Protein 6RXP (pdb70)

Structure (mmCIF, N/CA/C/O backbone):
data_6RXP
#
_entry.id   6RXP
#
_cell.length_a   57.560
_cell.length_b   91.890
_cell.length_c   95.900
_cell.angle_alpha   90.000
_cell.angle_beta   90.000
_cell.angle_gamma   90.000
#
_symmetry.space_group_name_H-M   'P 21 21 21'
#
loop_
_entity.id
_entity.type
_entity.pdbx_description
1 polymer 'NAD-dependent protein deacylase'
2 polymer 'Histone H4'
3 non-polymer 'ZINC ION'
4 water water
#
loop_
_atom_site.group_PDB
_atom_site.id
_atom_site.type_symbol
_atom_site.label_atom_id
_atom_site.label_alt_id
_atom_site.label_comp_id
_atom_site.label_asym_id
_atom_site.label_entity_id
_atom_site.label_seq_id
_atom_site.pdbx_PDB_ins_code
_atom_site.Cartn_x
_atom_site.Cartn_y
_atom_site.Cartn_z
_atom_site.occupancy
_atom_site.B_iso_or_equiv
_atom_site.auth_seq_id
_atom_site.auth_comp_id
_atom_site.auth_asym_id
_atom_site.auth_atom_id
_atom_site.pdbx_PDB_model_num
ATOM 1 N N . LYS A 1 15 ? 46.182 74.154 97.194 1.00 55.76 40 LYS A N 1
ATOM 2 C CA . LYS A 1 15 ? 46.945 75.182 97.889 1.00 47.92 40 LYS A CA 1
ATOM 3 C C . LYS A 1 15 ? 47.071 76.455 97.059 1.00 48.70 40 LYS A C 1
ATOM 4 O O . LYS A 1 15 ? 47.227 76.406 95.846 1.00 45.73 40 LYS A O 1
ATOM 10 N N . PRO A 1 16 ? 46.989 77.615 97.723 1.00 42.83 41 PRO A N 1
ATOM 11 C CA . PRO A 1 16 ? 47.052 78.892 97.010 1.00 43.42 41 PRO A CA 1
ATOM 12 C C . PRO A 1 16 ? 48.450 79.207 96.486 1.00 39.14 41 PRO A C 1
ATOM 13 O O . PRO A 1 16 ? 49.440 78.815 97.107 1.00 41.83 41 PRO A O 1
ATOM 17 N N . ARG A 1 17 ? 48.525 79.896 95.353 1.00 33.84 42 ARG A N 1
ATOM 18 C CA . ARG A 1 17 ? 49.787 80.467 94.907 1.00 32.83 42 ARG A CA 1
ATOM 19 C C . ARG A 1 17 ? 50.054 81.747 95.687 1.00 28.24 42 ARG A C 1
ATOM 20 O O . ARG A 1 17 ? 49.265 82.691 95.659 1.00 33.65 42 ARG A O 1
ATOM 28 N N . VAL A 1 18 ? 51.189 81.771 96.378 1.00 30.82 43 VAL A N 1
ATOM 29 C CA . VAL A 1 18 ? 51.534 82.894 97.231 1.00 27.20 43 VAL A CA 1
ATOM 30 C C . VAL A 1 18 ? 52.793 83.575 96.736 1.00 31.52 43 VAL A C 1
ATOM 31 O O . VAL A 1 18 ? 53.827 82.935 96.594 1.00 31.90 43 VAL A O 1
ATOM 35 N N . LEU A 1 19 ? 52.702 84.874 96.472 1.00 27.93 44 LEU A N 1
ATOM 36 C CA . LEU A 1 19 ? 53.872 85.653 96.109 1.00 26.70 44 LEU A CA 1
ATOM 37 C C . LEU A 1 19 ? 54.198 86.626 97.234 1.00 30.33 44 LEU A C 1
ATOM 38 O O . LEU A 1 19 ? 53.336 87.389 97.660 1.00 29.62 44 LEU A O 1
ATOM 43 N N . VAL A 1 20 ? 55.437 86.586 97.719 1.00 25.64 45 VAL A N 1
ATOM 44 C CA . VAL A 1 20 ? 55.858 87.482 98.806 1.00 24.04 45 VAL A CA 1
ATOM 45 C C . VAL A 1 20 ? 56.888 88.462 98.296 1.00 27.47 45 VAL A C 1
ATOM 46 O O . VAL A 1 20 ? 57.855 88.067 97.647 1.00 25.04 45 VAL A O 1
ATOM 50 N N . LEU A 1 21 ? 56.670 89.741 98.588 1.00 25.49 46 LEU A N 1
ATOM 51 C CA . LEU A 1 21 ? 57.619 90.783 98.259 1.00 22.49 46 LEU A CA 1
ATOM 52 C C . LEU A 1 21 ? 58.176 91.314 99.565 1.00 28.21 46 LEU A C 1
ATOM 53 O O . LEU A 1 21 ? 57.412 91.725 100.417 1.00 23.64 46 LEU A O 1
ATOM 58 N N . THR A 1 22 ? 59.492 91.320 99.730 1.00 24.18 47 THR A N 1
ATOM 59 C CA . THR A 1 22 ? 60.035 91.911 100.952 1.00 23.15 47 THR A CA 1
ATOM 60 C C . THR A 1 22 ? 60.890 93.118 100.648 1.00 29.25 47 THR A C 1
ATOM 61 O O . THR A 1 22 ? 61.534 93.194 99.605 1.00 30.04 47 THR A O 1
ATOM 65 N N . GLY A 1 23 ? 60.883 94.070 101.574 1.00 30.68 48 GLY A N 1
ATOM 66 C CA . GLY A 1 23 ? 61.720 95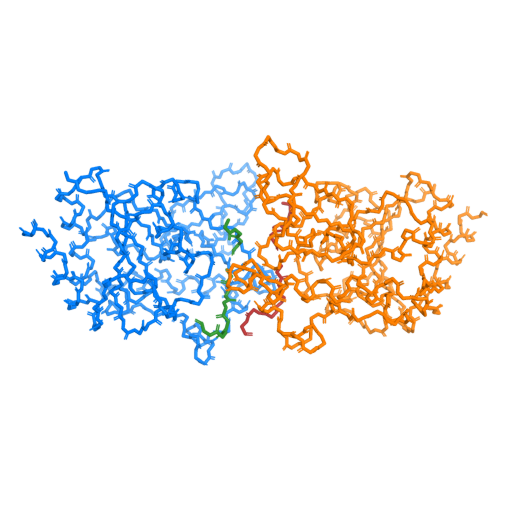.241 101.467 1.00 25.23 48 GLY A CA 1
ATOM 67 C C . GLY A 1 23 ? 62.572 95.380 102.712 1.00 32.96 48 GLY A C 1
ATOM 68 O O . GLY A 1 23 ? 62.706 94.444 103.513 1.00 28.99 48 GLY A O 1
ATOM 69 N N . ALA A 1 24 ? 63.143 96.566 102.871 1.00 28.81 49 ALA A N 1
ATOM 70 C CA . ALA A 1 24 ? 64.135 96.825 103.906 1.00 32.03 49 ALA A CA 1
ATOM 71 C C . ALA A 1 24 ? 63.617 96.598 105.323 1.00 29.14 49 ALA A C 1
ATOM 72 O O . ALA A 1 24 ? 64.388 96.259 106.224 1.00 30.95 49 ALA A O 1
ATOM 74 N N . GLY A 1 25 ? 62.317 96.786 105.521 1.00 27.45 50 GLY A N 1
ATOM 75 C CA . GLY A 1 25 ? 61.730 96.686 106.849 1.00 30.04 50 GLY A CA 1
ATOM 76 C C . GLY A 1 25 ? 61.962 95.335 107.504 1.00 39.39 50 GLY A C 1
ATOM 77 O O . GLY A 1 25 ? 62.139 95.248 108.713 1.00 35.77 50 GLY A O 1
ATOM 78 N N . ILE A 1 26 ? 62.002 94.274 106.705 1.00 29.58 51 ILE A N 1
ATOM 79 C CA . ILE A 1 26 ? 62.141 92.940 107.284 1.00 31.09 51 ILE A CA 1
ATOM 80 C C . ILE A 1 26 ? 63.556 92.688 107.802 1.00 32.24 51 ILE A C 1
ATOM 81 O O . ILE A 1 26 ? 63.764 91.841 108.672 1.00 36.39 51 ILE A O 1
ATOM 86 N N . SER A 1 27 ? 64.536 93.416 107.284 1.00 27.91 52 SER A N 1
ATOM 87 C CA . SER A 1 27 ? 65.908 93.177 107.708 1.00 32.42 52 SER A CA 1
ATOM 88 C C . SER A 1 27 ? 66.337 94.223 108.738 1.00 40.76 52 SER A C 1
ATOM 89 O O . SER A 1 27 ? 67.436 94.141 109.291 1.00 36.83 52 SER A O 1
ATOM 92 N N . ALA A 1 28 ? 65.469 95.204 108.982 1.00 37.10 53 ALA A N 1
ATOM 93 C CA . ALA A 1 28 ? 65.756 96.254 109.972 1.00 38.98 53 ALA A CA 1
ATOM 94 C C . ALA A 1 28 ? 66.024 95.685 111.372 1.00 40.21 53 ALA A C 1
ATOM 95 O O . ALA A 1 28 ? 67.011 96.056 112.006 1.00 45.24 53 ALA A O 1
ATOM 97 N N . GLU A 1 29 ? 65.167 94.782 111.852 1.00 36.82 54 GLU A N 1
ATOM 98 C CA . GLU A 1 29 ? 65.359 94.200 113.182 1.00 43.85 54 GLU A CA 1
ATOM 99 C C . GLU A 1 29 ? 66.602 93.333 113.245 1.00 44.77 54 GLU A C 1
ATOM 100 O O . GLU A 1 29 ? 67.059 92.983 114.322 1.00 44.60 54 GLU A O 1
ATOM 106 N N . SER A 1 30 ? 67.143 92.971 112.089 1.00 38.97 55 SER A N 1
ATOM 107 C CA . SER A 1 30 ? 68.365 92.178 112.063 1.00 30.65 55 SER A CA 1
ATOM 108 C C . SER A 1 30 ? 69.578 93.085 112.156 1.00 34.68 55 SER A C 1
ATOM 109 O O . SER A 1 30 ? 70.709 92.612 112.242 1.00 39.04 55 SER A O 1
ATOM 112 N N . GLY A 1 31 ? 69.326 94.391 112.118 1.00 40.16 56 GLY A N 1
ATOM 113 C CA . GLY A 1 31 ? 70.364 95.397 112.266 1.00 43.53 56 GLY A CA 1
ATOM 114 C C . GLY A 1 31 ? 70.927 95.951 110.968 1.00 40.54 56 GLY A C 1
ATOM 115 O O . GLY A 1 31 ? 71.980 96.586 110.961 1.00 38.21 56 GLY A O 1
ATOM 116 N N . ILE A 1 32 ? 70.250 95.691 109.855 1.00 38.87 57 ILE A N 1
ATOM 117 C CA . ILE A 1 32 ? 70.688 96.242 108.574 1.00 39.97 57 ILE A CA 1
ATOM 118 C C . ILE A 1 32 ? 69.926 97.537 108.256 1.00 43.43 57 ILE A C 1
ATOM 119 O O . ILE A 1 32 ? 68.699 97.538 108.255 1.00 45.45 57 ILE A O 1
ATOM 124 N N . ARG A 1 33 ? 70.649 98.615 107.943 1.00 58.23 58 ARG A N 1
ATOM 125 C CA . ARG A 1 33 ? 70.038 99.939 107.732 1.00 57.60 58 ARG A CA 1
ATOM 126 C C . ARG A 1 33 ? 70.113 100.483 106.300 1.00 60.01 58 ARG A C 1
ATOM 127 O O . ARG A 1 33 ? 71.141 100.350 105.635 1.00 66.94 58 ARG A O 1
ATOM 135 N N . THR A 1 34 ? 69.015 101.077 105.823 1.00 61.72 59 THR A N 1
ATOM 136 C CA . THR A 1 34 ? 68.936 101.582 104.448 1.00 57.83 59 THR A CA 1
ATOM 137 C C . THR A 1 34 ? 67.966 102.773 104.353 1.00 64.70 59 THR A C 1
ATOM 138 O O . THR A 1 34 ? 67.296 103.118 105.329 1.00 73.23 59 THR A O 1
ATOM 142 N N . PHE A 1 35 ? 67.952 103.406 103.178 0.38 57.83 60 PHE A N 1
ATOM 143 C CA . PHE A 1 35 ? 66.967 104.410 102.739 1.00 68.13 60 PHE A CA 1
ATOM 144 C C . PHE A 1 35 ? 65.866 104.861 103.690 1.00 76.88 60 PHE A C 1
ATOM 145 O O . PHE A 1 35 ? 64.762 104.319 103.672 0.86 84.55 60 PHE A O 1
ATOM 147 N N . ARG A 1 36 ? 66.167 105.855 104.513 1.00 73.18 61 ARG A N 1
ATOM 148 C CA . ARG A 1 36 ? 65.119 106.576 105.210 1.00 83.67 61 ARG A CA 1
ATOM 149 C C . ARG A 1 36 ? 64.674 107.715 104.300 1.00 90.41 61 ARG A C 1
ATOM 150 O O . ARG A 1 36 ? 65.407 108.691 104.145 1.00 89.17 61 ARG A O 1
ATOM 158 N N . ALA A 1 37 ? 63.497 107.604 103.686 1.00 87.67 62 ALA A N 1
ATOM 159 C CA . ALA A 1 37 ? 62.988 108.686 102.836 1.00 86.98 62 ALA A CA 1
ATOM 160 C C . ALA A 1 37 ? 62.547 109.885 103.676 1.00 90.24 62 ALA A C 1
ATOM 161 O O . ALA A 1 37 ? 61.569 110.557 103.351 1.00 88.28 62 ALA A O 1
ATOM 163 N N . ALA A 1 38 ? 63.295 110.169 104.737 1.00 95.62 63 ALA A N 1
ATOM 164 C CA . ALA A 1 38 ? 62.971 111.250 105.655 1.00 93.89 63 ALA A CA 1
ATOM 165 C C . ALA A 1 38 ? 64.080 112.284 105.625 1.00 96.33 63 ALA A C 1
ATOM 166 O O . ALA A 1 38 ? 63.867 113.409 105.176 1.00 96.21 63 ALA A O 1
ATOM 168 N N . ASP A 1 39 ? 65.270 111.919 106.089 1.00 94.36 64 ASP A N 1
ATOM 169 C CA . ASP A 1 39 ? 66.373 112.853 105.967 1.00 89.46 64 ASP A CA 1
ATOM 170 C C . ASP A 1 39 ? 67.065 112.579 104.641 1.00 78.81 64 ASP A C 1
ATOM 171 O O . ASP A 1 39 ? 68.046 113.237 104.296 1.00 77.49 64 ASP A O 1
ATOM 176 N N . GLY A 1 40 ? 66.538 111.617 103.885 1.00 78.50 65 GLY A N 1
ATOM 177 C CA . GLY A 1 40 ? 67.078 111.332 102.572 1.00 66.36 65 GLY A CA 1
ATOM 178 C C . GLY A 1 40 ? 68.413 110.611 102.610 1.00 63.55 65 GLY A C 1
ATOM 179 O O . GLY A 1 40 ? 69.171 110.696 101.648 1.00 58.37 65 GLY A O 1
ATOM 180 N N . LEU A 1 41 ? 68.718 109.903 103.697 1.00 57.71 66 LEU A N 1
ATOM 181 C CA . LEU A 1 41 ? 70.071 109.366 103.851 1.00 49.67 66 LEU A CA 1
ATOM 182 C C . LEU A 1 41 ? 70.227 107.855 103.956 1.00 46.51 66 LEU A C 1
ATOM 183 O O . LEU A 1 41 ? 69.446 107.164 104.600 1.00 46.37 66 LEU A O 1
ATOM 188 N N . TRP A 1 42 ? 71.271 107.377 103.288 1.00 38.16 67 TRP A N 1
ATOM 189 C CA A TRP A 1 42 ? 71.680 105.996 103.413 0.53 38.68 67 TRP A CA 1
ATOM 190 C CA B TRP A 1 42 ? 71.742 105.993 103.345 0.47 38.72 67 TRP A CA 1
ATOM 191 C C . TRP A 1 42 ? 73.012 105.931 104.158 1.00 36.75 67 TRP A C 1
ATOM 192 O O . TRP A 1 42 ? 74.065 106.210 103.599 1.00 35.37 67 TRP A O 1
ATOM 213 N N . GLU A 1 43 ? 72.953 105.576 105.440 1.00 34.48 68 GLU A N 1
ATOM 214 C CA . GLU A 1 43 ? 74.180 105.509 106.229 1.00 31.27 68 GLU A CA 1
ATOM 215 C C . GLU A 1 43 ? 74.913 106.846 106.165 1.00 30.53 68 GLU A C 1
ATOM 216 O O . GLU A 1 43 ? 76.137 106.887 106.004 1.00 35.50 68 GLU A O 1
ATOM 222 N N . GLU A 1 44 ? 74.148 107.933 106.238 1.00 29.18 69 GLU A N 1
ATOM 223 C CA . GLU A 1 44 ? 74.694 109.286 106.207 1.00 28.92 69 GLU A CA 1
ATOM 224 C C . GLU A 1 44 ? 75.324 109.625 104.859 1.00 33.21 69 GLU A C 1
ATOM 225 O O . GLU A 1 44 ? 76.267 110.408 104.772 1.00 33.22 69 GLU A O 1
ATOM 231 N N . HIS A 1 45 ? 74.843 108.949 103.821 1.00 30.35 70 HIS A N 1
ATOM 232 C CA . HIS A 1 45 ? 75.178 109.277 102.434 1.00 31.41 70 HIS A CA 1
ATOM 233 C C . HIS A 1 45 ? 73.906 109.700 101.706 1.00 35.30 70 HIS A C 1
ATOM 234 O O . HIS A 1 45 ? 72.837 109.147 101.957 1.00 33.31 70 HIS A O 1
ATOM 241 N N . ARG A 1 46 ? 74.020 110.673 100.806 1.00 33.74 71 ARG A N 1
ATOM 242 C CA . ARG A 1 46 ? 72.909 111.018 99.917 1.00 35.55 71 ARG A CA 1
ATOM 243 C C . ARG A 1 46 ? 72.764 109.880 98.899 1.00 33.22 71 ARG A C 1
ATOM 244 O O . ARG A 1 46 ? 73.766 109.391 98.377 1.00 32.41 71 ARG A O 1
ATOM 252 N N . VAL A 1 47 ? 71.540 109.425 98.641 1.00 27.84 72 VAL A N 1
ATOM 253 C CA . VAL A 1 47 ? 71.336 108.331 97.687 1.00 31.97 72 VAL A CA 1
ATOM 254 C C . VAL A 1 47 ? 71.928 108.597 96.298 1.00 32.06 72 VAL A C 1
ATOM 255 O O . VAL A 1 47 ? 72.444 107.678 95.662 1.00 34.31 72 VAL A O 1
ATOM 259 N N . GLU A 1 48 ? 71.868 109.846 95.832 1.00 30.50 73 GLU A N 1
ATOM 260 C CA . GLU A 1 48 ? 72.478 110.225 94.551 1.00 33.36 73 GLU A CA 1
ATOM 261 C C . GLU A 1 48 ? 73.934 109.779 94.465 1.00 31.67 73 GLU A C 1
ATOM 262 O O . GLU A 1 48 ? 74.414 109.366 93.417 1.00 34.64 73 GLU A O 1
ATOM 268 N N . ASP A 1 49 ? 74.632 109.860 95.593 1.00 30.23 74 ASP A N 1
ATOM 269 C CA . ASP A 1 49 ? 76.070 109.647 95.610 1.00 30.30 74 ASP A CA 1
ATOM 270 C C . ASP A 1 49 ? 76.491 108.194 95.701 1.00 32.86 74 ASP A C 1
ATOM 271 O O . ASP A 1 49 ? 77.594 107.855 95.288 1.00 32.93 74 ASP A O 1
ATOM 276 N N . VAL A 1 50 ? 75.655 107.341 96.280 1.00 28.35 75 VAL A N 1
ATOM 277 C CA . VAL A 1 50 ? 76.045 105.944 96.441 1.00 26.74 75 VAL A CA 1
ATOM 278 C C . VAL A 1 50 ? 75.064 104.957 95.817 1.00 28.89 75 VAL A C 1
ATOM 279 O O . VAL A 1 50 ? 75.277 103.749 95.869 1.00 29.17 75 VAL A O 1
ATOM 283 N N . GLY A 1 51 ? 73.993 105.472 95.218 1.00 27.22 76 GLY A N 1
ATOM 284 C CA . GLY A 1 51 ? 72.962 104.610 94.682 1.00 25.45 76 GLY A CA 1
ATOM 285 C C . GLY A 1 51 ? 72.490 104.941 93.278 1.00 31.51 76 GLY A C 1
ATOM 286 O O . GLY A 1 51 ? 71.337 104.680 92.946 1.00 26.47 76 GLY A O 1
ATOM 287 N N . THR A 1 52 ? 73.366 105.530 92.467 1.00 28.17 77 THR A N 1
ATOM 288 C CA . THR A 1 52 ? 73.059 105.805 91.058 1.00 28.53 77 THR A CA 1
ATOM 289 C C . THR A 1 52 ? 74.247 105.486 90.169 1.00 31.93 77 THR A C 1
ATOM 290 O O . THR A 1 52 ? 75.376 105.425 90.644 1.00 28.59 77 THR A O 1
ATOM 294 N N . PRO A 1 53 ? 74.002 105.272 88.865 1.00 30.75 78 PRO A N 1
ATOM 295 C CA . PRO A 1 53 ? 75.130 105.104 87.948 1.00 29.03 78 PRO A CA 1
ATOM 296 C C . PRO A 1 53 ? 76.009 106.350 87.890 1.00 30.38 78 PRO A C 1
ATOM 297 O O . PRO A 1 53 ? 77.226 106.244 87.709 1.00 31.95 78 PRO A O 1
ATOM 301 N N . GLU A 1 54 ? 75.389 107.521 88.010 1.00 24.87 79 GLU A N 1
ATOM 302 C CA . GLU A 1 54 ? 76.124 108.776 87.934 1.00 27.99 79 GLU A CA 1
ATOM 303 C C . GLU A 1 54 ? 77.038 108.935 89.147 1.00 31.62 79 GLU A C 1
ATOM 304 O O . GLU A 1 54 ? 78.151 109.450 89.033 1.00 29.81 79 GLU A O 1
ATOM 310 N N . GLY A 1 55 ? 76.565 108.482 90.303 1.00 32.74 80 GLY A N 1
ATOM 311 C CA . GLY A 1 55 ? 77.367 108.551 91.514 1.00 26.88 80 GLY A CA 1
ATOM 312 C C . GLY A 1 55 ? 78.609 107.700 91.369 1.00 29.46 80 GLY A C 1
ATOM 313 O O . GLY A 1 55 ? 79.709 108.091 91.765 1.00 35.93 80 GLY A O 1
ATOM 314 N N . PHE A 1 56 ? 78.425 106.524 90.790 1.00 28.28 81 PHE A N 1
ATOM 315 C CA . PHE A 1 56 ? 79.525 105.596 90.570 1.00 27.06 81 PHE A CA 1
ATOM 316 C C . PHE A 1 56 ? 80.497 106.189 89.560 1.00 38.63 81 PHE A C 1
ATOM 317 O O . PHE A 1 56 ? 81.712 106.046 89.687 1.00 32.86 81 PHE A O 1
ATOM 325 N N . ASP A 1 57 ? 79.961 106.871 88.558 1.00 36.65 82 ASP A N 1
ATOM 326 C CA . ASP A 1 57 ? 80.813 107.510 87.565 1.00 35.01 82 ASP A CA 1
ATOM 327 C C . ASP A 1 57 ? 81.628 108.647 88.172 1.00 35.70 82 ASP A C 1
ATOM 328 O O . ASP A 1 57 ? 82.815 108.784 87.869 1.00 40.63 82 ASP A O 1
ATOM 333 N N . ARG A 1 58 ? 80.982 109.489 88.983 1.00 32.46 83 ARG A N 1
ATOM 334 C CA . ARG A 1 58 ? 81.657 110.601 89.663 1.00 30.43 83 ARG A CA 1
ATOM 335 C C . ARG A 1 58 ? 82.753 110.163 90.634 1.00 39.69 83 ARG A C 1
ATOM 336 O O . ARG A 1 58 ? 83.846 110.723 90.644 1.00 36.81 83 ARG A O 1
ATOM 344 N N . ASP A 1 59 ? 82.413 109.241 91.528 1.00 35.94 84 ASP A N 1
ATOM 345 C CA . ASP A 1 59 ? 83.319 108.871 92.614 1.00 33.35 84 ASP A CA 1
ATOM 346 C C . ASP A 1 59 ? 83.311 107.372 92.841 1.00 33.47 84 ASP A C 1
ATOM 347 O O . ASP A 1 59 ? 82.731 106.892 93.808 1.00 34.51 84 ASP A O 1
ATOM 352 N N . PRO A 1 60 ? 83.921 106.618 91.921 1.00 30.80 85 PRO A N 1
ATOM 353 C CA . PRO A 1 60 ? 83.909 105.161 92.048 1.00 32.36 85 PRO A CA 1
ATOM 354 C C . PRO A 1 60 ? 84.551 104.671 93.343 1.00 34.38 85 PRO A C 1
ATOM 355 O O . PRO A 1 60 ? 84.076 103.697 93.903 1.00 30.97 85 PRO A O 1
ATOM 359 N N . GLU A 1 61 ? 85.586 105.351 93.828 1.00 36.22 86 GLU A N 1
ATOM 360 C CA . GLU A 1 61 ? 86.249 104.898 95.052 1.00 36.11 86 GLU A CA 1
ATOM 361 C C . GLU A 1 61 ? 85.333 105.056 96.264 1.00 31.01 86 GLU A C 1
ATOM 362 O O . GLU A 1 61 ? 85.299 104.195 97.135 1.00 31.85 86 GLU A O 1
ATOM 368 N N . LEU A 1 62 ? 84.571 106.140 96.300 1.00 29.79 87 LEU A N 1
ATOM 369 C CA . LEU A 1 62 ? 83.582 106.298 97.354 1.00 31.82 87 LEU A CA 1
ATOM 370 C C . LEU A 1 62 ? 82.527 105.204 97.284 1.00 29.06 87 LEU A C 1
ATOM 371 O O . LEU A 1 62 ? 82.164 104.612 98.295 1.00 28.60 87 LEU A O 1
ATOM 376 N N . VAL A 1 63 ? 82.014 104.957 96.080 1.00 28.46 88 VAL A N 1
ATOM 377 C CA . VAL A 1 63 ? 80.953 103.968 95.931 1.00 30.23 88 VAL A CA 1
ATOM 378 C C . VAL A 1 63 ? 81.464 102.575 96.256 1.00 28.36 88 VAL A C 1
ATOM 379 O O . VAL A 1 63 ? 80.785 101.793 96.938 1.00 28.39 88 VAL A O 1
ATOM 383 N N . GLN A 1 64 ? 82.657 102.246 95.778 1.00 30.15 89 GLN A N 1
ATOM 384 C CA . GLN A 1 64 ? 83.222 100.944 96.112 1.00 29.62 89 GLN A CA 1
ATOM 385 C C . GLN A 1 64 ? 83.416 100.830 97.637 1.00 27.89 89 GLN A C 1
ATOM 386 O O . GLN A 1 64 ? 83.159 99.772 98.209 1.00 31.63 89 GLN A O 1
ATOM 392 N N . ALA A 1 65 ? 83.847 101.913 98.288 1.00 31.85 90 ALA A N 1
ATOM 393 C CA . ALA A 1 65 ? 84.057 101.890 99.736 1.00 34.05 90 ALA A CA 1
ATOM 394 C C . ALA A 1 65 ? 82.748 101.658 100.474 1.00 33.37 90 ALA A C 1
ATOM 395 O O . ALA A 1 65 ? 82.696 100.915 101.463 1.00 32.55 90 ALA A O 1
ATOM 397 N N . PHE A 1 66 ? 81.690 102.296 99.981 1.00 30.94 91 PHE A N 1
ATOM 398 C CA . PHE A 1 66 ? 80.374 102.181 100.589 1.00 31.40 91 PHE A CA 1
ATOM 399 C C . PHE A 1 66 ? 79.902 100.727 100.542 1.00 31.87 91 PHE A C 1
ATOM 400 O O . PHE A 1 66 ? 79.522 100.163 101.562 1.00 32.59 91 PHE A O 1
ATOM 408 N N . TYR A 1 67 ? 79.948 100.107 99.367 1.00 30.06 92 TYR A N 1
ATOM 409 C CA . TYR A 1 67 ? 79.457 98.733 99.267 1.00 31.70 92 TYR A CA 1
ATOM 410 C C . TYR A 1 67 ? 80.434 97.773 99.935 1.00 34.98 92 TYR A C 1
ATOM 411 O O . TYR A 1 67 ? 80.025 96.722 100.428 1.00 30.76 92 TYR A O 1
ATOM 420 N N . ASN A 1 68 ? 81.713 98.137 99.999 1.00 32.60 93 ASN A N 1
ATOM 421 C CA . ASN A 1 68 ? 82.644 97.321 100.786 1.00 35.28 93 ASN A CA 1
ATOM 422 C C . ASN A 1 68 ? 82.188 97.268 102.230 1.00 34.49 93 ASN A C 1
ATOM 423 O O . ASN A 1 68 ? 82.166 96.193 102.848 1.00 35.68 93 ASN A O 1
ATOM 428 N N . ALA A 1 69 ? 81.814 98.431 102.757 1.00 36.39 94 ALA A N 1
ATOM 429 C CA . ALA A 1 69 ? 81.350 98.538 104.135 1.00 38.57 94 ALA A CA 1
ATOM 430 C C . ALA A 1 69 ? 80.077 97.729 104.333 1.00 37.80 94 ALA A C 1
ATOM 431 O O . ALA A 1 69 ? 79.959 96.997 105.312 1.00 35.15 94 ALA A O 1
ATOM 433 N N . ARG A 1 70 ? 79.130 97.845 103.402 1.00 32.22 95 ARG A N 1
ATOM 434 C CA . ARG A 1 70 ? 77.872 97.108 103.539 1.00 37.82 95 ARG A CA 1
ATOM 435 C C . ARG A 1 70 ? 78.096 95.602 103.460 1.00 33.47 95 ARG A C 1
ATOM 436 O O . ARG A 1 70 ? 77.443 94.837 104.174 1.00 33.64 95 ARG A O 1
ATOM 444 N N . ARG A 1 71 ? 79.016 95.183 102.590 1.00 31.67 96 ARG A N 1
ATOM 445 C CA . ARG A 1 71 ? 79.293 93.764 102.384 1.00 30.01 96 ARG A CA 1
ATOM 446 C C . ARG A 1 71 ? 79.936 93.167 103.628 1.00 38.15 96 ARG A C 1
ATOM 447 O O . ARG A 1 71 ? 79.653 92.035 104.007 1.00 34.71 96 ARG A O 1
ATOM 455 N N . ARG A 1 72 ? 80.810 93.943 104.259 1.00 36.12 97 ARG A N 1
ATOM 456 C CA . ARG A 1 72 ? 81.460 93.529 105.500 1.00 33.91 97 ARG A CA 1
ATOM 457 C C . ARG A 1 72 ? 80.459 93.447 106.645 1.00 31.62 97 ARG A C 1
ATOM 458 O O . ARG A 1 72 ? 80.444 92.476 107.412 1.00 37.80 97 ARG A O 1
ATOM 466 N N . GLN A 1 73 ? 79.621 94.466 106.763 1.00 37.39 98 GLN A N 1
ATOM 467 C CA . GLN A 1 73 ? 78.682 94.546 107.869 1.00 36.38 98 GLN A CA 1
ATOM 468 C C . GLN A 1 73 ? 77.672 93.415 107.798 1.00 41.98 98 GLN A C 1
ATOM 469 O O . GLN A 1 73 ? 77.246 92.890 108.829 1.00 34.77 98 GLN A O 1
ATOM 475 N N . LEU A 1 74 ? 77.312 93.033 106.578 1.00 34.53 99 LEU A N 1
ATOM 476 C CA . LEU A 1 74 ? 76.384 91.928 106.346 1.00 31.55 99 LEU A CA 1
ATOM 477 C C . LEU A 1 74 ? 76.861 90.606 106.955 1.00 42.67 99 LEU A C 1
ATOM 478 O O . LEU A 1 74 ? 76.058 89.794 107.433 1.00 35.34 99 LEU A O 1
ATOM 483 N N . GLN A 1 75 ? 78.173 90.401 106.963 1.00 34.54 100 GLN A N 1
ATOM 484 C CA . GLN A 1 75 ? 78.724 89.122 107.373 1.00 37.73 100 GLN A CA 1
ATOM 485 C C . GLN A 1 75 ? 79.267 89.137 108.806 1.00 43.76 100 GLN A C 1
ATOM 486 O O . GLN A 1 75 ? 80.018 88.244 109.196 1.00 48.46 100 GLN A O 1
ATOM 492 N N . GLN A 1 76 ? 78.883 90.147 109.586 1.00 42.61 101 GLN A N 1
ATOM 493 C CA . GLN A 1 76 ? 79.278 90.214 110.994 1.00 37.56 101 GLN A CA 1
ATOM 494 C C . GLN A 1 76 ? 78.410 89.288 111.847 1.00 41.74 101 GLN A C 1
ATOM 495 O O . GLN A 1 76 ? 77.220 89.131 111.589 1.00 37.30 101 GLN A O 1
ATOM 501 N N . PRO A 1 77 ? 79.003 88.683 112.887 1.00 44.99 102 PRO A N 1
ATOM 502 C CA . PRO A 1 77 ? 78.282 87.759 113.772 1.00 41.99 102 PRO A CA 1
ATOM 503 C C . PRO A 1 77 ? 76.962 88.299 114.329 1.00 36.71 102 PRO A C 1
ATOM 504 O O . PRO A 1 77 ? 76.015 87.524 114.455 1.00 45.83 102 PRO A O 1
ATOM 508 N N . GLU A 1 78 ? 76.890 89.591 114.639 1.00 35.12 103 GLU A N 1
ATOM 509 C CA . GLU A 1 78 ? 75.681 90.170 115.228 1.00 41.72 103 GLU A CA 1
ATOM 510 C C . GLU A 1 78 ? 74.503 90.238 114.249 1.00 43.09 103 GLU A C 1
ATOM 511 O O . GLU A 1 78 ? 73.361 90.468 114.657 1.00 42.11 103 GLU A O 1
ATOM 517 N N . ILE A 1 79 ? 74.776 90.050 112.961 1.00 39.57 104 ILE A N 1
ATOM 518 C CA . ILE A 1 79 ? 73.714 90.117 111.953 1.00 33.66 104 ILE A CA 1
ATOM 519 C C . ILE A 1 79 ? 73.139 88.731 111.701 1.00 33.06 104 ILE A C 1
ATOM 520 O O . ILE A 1 79 ? 73.836 87.844 111.211 1.00 35.42 104 ILE A O 1
ATOM 525 N N . GLN A 1 80 ? 71.864 88.561 112.039 1.00 34.17 105 GLN A N 1
ATOM 526 C CA . GLN A 1 80 ? 71.215 87.258 112.018 1.00 44.28 105 GLN A CA 1
ATOM 527 C C . GLN A 1 80 ? 69.833 87.380 111.368 1.00 29.46 105 GLN A C 1
ATOM 528 O O . GLN A 1 80 ? 69.175 88.399 111.536 1.00 39.71 105 GLN A O 1
ATOM 534 N N . PRO A 1 81 ? 69.370 86.339 110.653 1.00 31.39 106 PRO A N 1
ATOM 535 C CA . PRO A 1 81 ? 67.947 86.339 110.293 1.00 29.35 106 PRO A CA 1
ATOM 536 C C . PRO A 1 81 ? 67.067 86.446 111.526 1.00 35.97 106 PRO A C 1
ATOM 537 O O . PRO A 1 81 ? 67.423 85.909 112.584 1.00 33.28 106 PRO A O 1
ATOM 541 N N . ASN A 1 82 ? 65.942 87.144 111.418 1.00 31.14 107 ASN A N 1
ATOM 542 C CA . ASN A 1 82 ? 65.053 87.275 112.569 1.00 30.01 107 ASN A CA 1
ATOM 543 C C . ASN A 1 82 ? 63.806 86.411 112.383 1.00 32.22 107 ASN A C 1
ATOM 544 O O . ASN A 1 82 ? 63.695 85.692 111.390 1.00 28.73 107 ASN A O 1
ATOM 549 N N . ALA A 1 83 ? 62.885 86.459 113.341 1.00 31.03 108 ALA A N 1
ATOM 550 C CA . ALA A 1 83 ? 61.708 85.593 113.309 1.00 29.97 108 ALA A CA 1
ATOM 551 C C . ALA A 1 83 ? 60.908 85.711 112.015 1.00 31.62 108 ALA A C 1
ATOM 552 O O . ALA A 1 83 ? 60.287 84.741 111.568 1.00 28.57 108 ALA A O 1
ATOM 554 N N . ALA A 1 84 ? 60.909 86.903 111.424 1.00 29.11 109 ALA A N 1
ATOM 555 C CA . ALA A 1 84 ? 60.174 87.123 110.187 1.00 26.57 109 ALA A CA 1
ATOM 556 C C . ALA A 1 84 ? 60.814 86.330 109.054 1.00 27.11 109 ALA A C 1
ATOM 557 O O . ALA A 1 84 ? 60.111 85.663 108.284 1.00 27.23 109 ALA A O 1
ATOM 559 N N . HIS A 1 85 ? 62.143 86.381 108.955 1.00 25.83 110 HIS A N 1
ATOM 560 C CA . HIS A 1 85 ? 62.827 85.598 107.922 1.00 24.76 110 HIS A CA 1
ATOM 561 C C . HIS A 1 85 ? 62.516 84.118 108.082 1.00 28.98 110 HIS A C 1
ATOM 562 O O . HIS A 1 85 ? 62.250 83.431 107.103 1.00 29.50 110 HIS A O 1
ATOM 569 N N . LEU A 1 86 ? 62.567 83.623 109.320 1.00 29.30 111 LEU A N 1
ATOM 570 C CA . LEU A 1 86 ? 62.353 82.206 109.555 1.00 30.85 111 LEU A CA 1
ATOM 571 C C . LEU A 1 86 ? 60.945 81.827 109.152 1.00 28.27 111 LEU A C 1
ATOM 572 O O . LEU A 1 86 ? 60.731 80.766 108.594 1.00 31.20 111 LEU A O 1
ATOM 577 N N . ALA A 1 87 ? 59.986 82.694 109.452 1.00 30.90 112 ALA A N 1
ATOM 578 C CA . ALA A 1 87 ? 58.595 82.398 109.139 1.00 27.15 112 ALA A CA 1
ATOM 579 C C . ALA A 1 87 ? 58.409 82.209 107.641 1.00 26.36 112 ALA A C 1
ATOM 580 O O . ALA A 1 87 ? 57.648 81.330 107.216 1.00 27.03 112 ALA A O 1
ATOM 582 N N . LEU A 1 88 ? 59.109 83.014 106.836 1.00 26.91 113 LEU A N 1
ATOM 583 C CA . LEU A 1 88 ? 58.984 82.923 105.380 1.00 25.53 113 LEU A CA 1
ATOM 584 C C . LEU A 1 88 ? 59.624 81.639 104.847 1.00 26.77 113 LEU A C 1
ATOM 585 O O . LEU A 1 88 ? 59.174 81.085 103.864 1.00 27.25 113 LEU A O 1
ATOM 590 N N . ALA A 1 89 ? 60.670 81.167 105.512 1.00 26.97 114 ALA A N 1
ATOM 591 C CA . ALA A 1 89 ? 61.284 79.901 105.143 1.00 28.64 114 ALA A CA 1
ATOM 592 C C . ALA A 1 89 ? 60.311 78.753 105.422 1.00 29.04 114 ALA A C 1
ATOM 593 O O . ALA A 1 89 ? 60.164 77.838 104.609 1.00 33.06 114 ALA A O 1
ATOM 595 N N . LYS A 1 90 ? 59.616 78.830 106.554 1.00 30.22 115 LYS A N 1
ATOM 596 C CA . LYS A 1 90 ? 58.605 77.830 106.911 1.00 30.60 115 LYS A CA 1
ATOM 597 C C . LYS A 1 90 ? 57.444 77.851 105.928 1.00 31.99 115 LYS A C 1
ATOM 598 O O . LYS A 1 90 ? 56.876 76.807 105.600 1.00 31.89 115 LYS A O 1
ATOM 604 N N . LEU A 1 91 ? 57.070 79.047 105.481 1.00 31.11 116 LEU A N 1
ATOM 605 C CA . LEU A 1 91 ? 55.991 79.192 104.511 1.00 31.70 116 LEU A CA 1
ATOM 606 C C . LEU A 1 91 ? 56.375 78.535 103.183 1.00 33.38 116 LEU A C 1
ATOM 607 O O . LEU A 1 91 ? 55.561 77.852 102.560 1.00 33.12 116 LEU A O 1
ATOM 612 N N . GLN A 1 92 ? 57.617 78.729 102.750 1.00 28.25 117 GLN A N 1
ATOM 613 C CA . GLN A 1 92 ? 58.056 78.084 101.515 1.00 26.07 117 GLN A CA 1
ATOM 614 C C . GLN A 1 92 ? 58.043 76.564 101.685 1.00 34.43 117 GLN A C 1
ATOM 615 O O . GLN A 1 92 ? 57.602 75.839 100.792 1.00 34.88 117 GLN A O 1
ATOM 621 N N . ASP A 1 93 ? 58.510 76.095 102.837 1.00 35.82 118 ASP A N 1
ATOM 622 C CA . ASP A 1 93 ? 58.491 74.665 103.151 1.00 37.45 118 ASP A CA 1
ATOM 623 C C . ASP A 1 93 ? 57.094 74.080 102.956 1.00 40.62 118 ASP A C 1
ATOM 624 O O . ASP A 1 93 ? 56.927 73.004 102.383 1.00 42.92 118 ASP A O 1
ATOM 629 N N . ALA A 1 94 ? 56.088 74.813 103.423 1.00 34.81 119 ALA A N 1
ATOM 630 C CA . ALA A 1 94 ? 54.715 74.320 103.435 1.00 36.41 119 ALA A CA 1
ATOM 631 C C . ALA A 1 94 ? 54.024 74.383 102.077 1.00 38.84 119 ALA A C 1
ATOM 632 O O . ALA A 1 94 ? 53.132 73.584 101.797 1.00 40.18 119 ALA A O 1
ATOM 634 N N . LEU A 1 95 ? 54.429 75.328 101.232 1.00 40.67 120 LEU A N 1
ATOM 635 C CA . LEU A 1 95 ? 53.732 75.563 99.971 1.00 37.63 120 LEU A CA 1
ATOM 636 C C . LEU A 1 95 ? 54.513 75.045 98.774 1.00 39.55 120 LEU A C 1
ATOM 637 O O . LEU A 1 95 ? 53.959 74.887 97.684 1.00 35.69 120 LEU A O 1
ATOM 642 N N . GLY A 1 96 ? 55.806 74.813 98.975 1.00 37.58 121 GLY A N 1
ATOM 643 C CA . GLY A 1 96 ? 56.658 74.309 97.914 1.00 36.88 121 GLY A CA 1
ATOM 644 C C . GLY A 1 96 ? 56.671 75.177 96.669 1.00 41.24 121 GLY A C 1
ATOM 645 O O . GLY A 1 96 ? 56.941 76.375 96.738 1.00 40.92 121 GLY A O 1
ATOM 646 N N . ASP A 1 97 ? 56.377 74.584 95.515 1.00 36.61 122 ASP A N 1
ATOM 647 C CA . ASP A 1 97 ? 56.450 75.333 94.263 1.00 37.30 122 ASP A CA 1
ATOM 648 C C . ASP A 1 97 ? 55.317 76.351 94.108 1.00 33.93 122 ASP A C 1
ATOM 649 O O . ASP A 1 97 ? 55.275 77.101 93.135 1.00 39.81 122 ASP A O 1
ATOM 654 N N . ARG A 1 98 ? 54.404 76.391 95.066 1.00 37.15 123 ARG A N 1
ATOM 655 C CA . ARG A 1 98 ? 53.307 77.342 95.006 1.00 39.89 123 ARG A CA 1
ATOM 656 C C . ARG A 1 98 ? 53.715 78.671 95.658 1.00 37.23 123 ARG A C 1
ATOM 657 O O . ARG A 1 98 ? 52.912 79.593 95.765 1.00 37.57 123 ARG A O 1
ATOM 665 N N . PHE A 1 99 ? 54.984 78.762 96.042 1.00 36.65 124 PHE A N 1
ATOM 666 C CA . PHE A 1 99 ? 55.523 79.922 96.746 1.00 33.00 124 PHE A CA 1
ATOM 667 C C . PHE A 1 99 ? 56.644 80.553 95.940 1.00 33.22 124 PHE A C 1
ATOM 668 O O . PHE A 1 99 ? 57.504 79.852 95.410 1.00 35.98 124 PHE A O 1
ATOM 676 N N . LEU A 1 100 ? 56.637 81.878 95.870 1.00 26.75 125 LEU A N 1
ATOM 677 C CA . LEU A 1 100 ? 57.758 82.627 95.309 1.00 28.75 125 LEU A CA 1
ATOM 678 C C . LEU A 1 100 ? 58.077 83.810 96.217 1.00 25.71 125 LEU A C 1
ATOM 679 O O . LEU A 1 100 ? 57.180 84.532 96.635 1.00 26.72 125 LEU A O 1
ATOM 684 N N . LEU A 1 101 ? 59.355 83.979 96.532 1.00 24.55 126 LEU A N 1
ATOM 685 C CA . LEU A 1 101 ? 59.822 85.119 97.290 1.00 28.47 126 LEU A CA 1
ATOM 686 C C . LEU A 1 101 ? 60.638 86.045 96.388 1.00 26.53 126 LEU A C 1
ATOM 687 O O . LEU A 1 101 ? 61.623 85.619 95.772 1.00 26.34 126 LEU A O 1
ATOM 692 N N . VAL A 1 102 ? 60.186 87.294 96.294 1.00 24.20 127 VAL A N 1
ATOM 693 C CA . VAL A 1 102 ? 60.876 88.357 95.571 1.00 25.97 127 VAL A CA 1
ATOM 694 C C . VAL A 1 102 ? 61.321 89.362 96.605 1.00 28.07 127 VAL A C 1
ATOM 695 O O . VAL A 1 102 ? 60.514 89.801 97.409 1.00 22.91 127 VAL A O 1
ATOM 699 N N . THR A 1 103 ? 62.585 89.742 96.594 1.00 26.51 128 THR A N 1
ATOM 700 C CA . THR A 1 103 ? 63.034 90.712 97.577 1.00 29.30 128 THR A CA 1
ATOM 701 C C . THR A 1 103 ? 63.728 91.902 96.920 1.00 28.02 128 THR A C 1
ATOM 702 O O . THR A 1 103 ? 64.429 91.760 95.926 1.00 28.78 128 THR A O 1
ATOM 706 N N . GLN A 1 104 ? 63.502 93.078 97.496 1.00 27.15 129 GLN A N 1
ATOM 707 C CA . GLN A 1 104 ? 64.211 94.290 97.106 1.00 30.38 129 GLN A CA 1
ATOM 708 C C . GLN A 1 104 ? 65.556 94.354 97.805 1.00 30.79 129 GLN A C 1
ATOM 709 O O . GLN A 1 104 ? 66.360 95.237 97.527 1.00 29.00 129 GLN A O 1
ATOM 715 N N . ASN A 1 105 ? 65.781 93.426 98.739 1.00 25.13 130 ASN A N 1
ATOM 716 C CA . ASN A 1 105 ? 66.955 93.496 99.609 1.00 28.95 130 ASN A CA 1
ATOM 717 C C . ASN A 1 105 ? 68.163 92.855 98.971 1.00 29.62 130 ASN A C 1
ATOM 718 O O . ASN A 1 105 ? 68.047 91.855 98.272 1.00 27.74 130 ASN A O 1
ATOM 723 N N . CYS A 1 106 ? 69.334 93.414 99.238 1.00 28.52 131 CYS A N 1
ATOM 724 C CA A CYS A 1 106 ? 70.555 92.861 98.683 0.45 30.41 131 CYS A CA 1
ATOM 725 C CA B CYS A 1 106 ? 70.568 92.876 98.687 0.55 30.44 131 CYS A CA 1
ATOM 726 C C . CYS A 1 106 ? 71.268 91.961 99.692 1.00 29.07 131 CYS A C 1
ATOM 727 O O . CYS A 1 106 ? 72.316 91.387 99.394 1.00 31.64 131 CYS A O 1
ATOM 732 N N . ASP A 1 107 ? 70.682 91.820 100.875 1.00 25.95 132 ASP A N 1
ATOM 733 C CA . ASP A 1 107 ? 71.279 90.949 101.888 1.00 32.63 132 ASP A CA 1
ATOM 734 C C . ASP A 1 107 ? 70.980 89.479 101.582 1.00 36.64 132 ASP A C 1
ATOM 735 O O . ASP A 1 107 ? 70.182 89.164 100.690 1.00 30.75 132 ASP A O 1
ATOM 740 N N . ASN A 1 108 ? 71.617 88.575 102.321 1.00 31.74 133 ASN A N 1
ATOM 741 C CA . ASN A 1 108 ? 71.405 87.146 102.099 1.00 29.37 133 ASN A CA 1
ATOM 742 C C . ASN A 1 108 ? 70.635 86.506 103.249 1.00 30.21 133 ASN A C 1
ATOM 743 O O . ASN A 1 108 ? 70.770 85.310 103.487 1.00 29.56 133 ASN A O 1
ATOM 748 N N . LEU A 1 109 ? 69.830 87.292 103.956 1.00 30.72 134 LEU A N 1
ATOM 749 C CA . LEU A 1 109 ? 69.183 86.800 105.168 1.00 30.14 134 LEU A CA 1
ATOM 750 C C . LEU A 1 109 ? 68.055 85.817 104.878 1.00 29.99 134 LEU A C 1
ATOM 751 O O . LEU A 1 109 ? 67.782 84.916 105.683 1.00 29.22 134 LEU A O 1
ATOM 756 N N . HIS A 1 110 ? 67.396 85.969 103.739 1.00 28.95 135 HIS A N 1
ATOM 757 C CA . HIS A 1 110 ? 66.376 85.003 103.360 1.00 27.05 135 HIS A CA 1
ATOM 758 C C . HIS A 1 110 ? 67.039 83.647 103.110 1.00 30.39 135 HIS A C 1
ATOM 759 O O . HIS A 1 110 ? 66.508 82.598 103.477 1.00 28.36 135 HIS A O 1
ATOM 766 N N . GLU A 1 111 ? 68.192 83.679 102.450 1.00 28.77 136 GLU A N 1
ATOM 767 C CA . GLU A 1 111 ? 68.925 82.459 102.139 1.00 26.25 136 GLU A CA 1
ATOM 768 C C . GLU A 1 111 ? 69.399 81.778 103.418 1.00 31.34 136 GLU A C 1
ATOM 769 O O . GLU A 1 111 ? 69.319 80.556 103.552 1.00 29.23 136 GLU A O 1
ATOM 775 N N . ARG A 1 112 ? 69.888 82.576 104.360 1.00 30.73 137 ARG A N 1
ATOM 776 C CA . ARG A 1 112 ? 70.390 82.016 105.597 1.00 31.80 137 ARG A CA 1
ATOM 777 C C . ARG A 1 112 ? 69.259 81.379 106.401 1.00 31.36 137 ARG A C 1
ATOM 778 O O . ARG A 1 112 ? 69.463 80.386 107.096 1.00 35.86 137 ARG A O 1
ATOM 786 N N . ALA A 1 113 ? 68.064 81.954 106.286 1.00 29.01 138 ALA A N 1
ATOM 787 C CA . ALA A 1 113 ? 66.879 81.454 106.981 1.00 32.06 138 ALA A CA 1
ATOM 788 C C . ALA A 1 113 ? 66.380 80.128 106.398 1.00 32.84 138 ALA A C 1
ATOM 789 O O . ALA A 1 113 ? 65.694 79.354 107.074 1.00 33.91 138 ALA A O 1
ATOM 791 N N . GLY A 1 114 ? 66.691 79.885 105.134 1.00 29.08 139 GLY A N 1
ATOM 792 C CA . GLY A 1 114 ? 66.342 78.626 104.524 1.00 35.07 139 GLY A CA 1
ATOM 793 C C . GLY A 1 114 ? 65.515 78.744 103.265 1.00 34.53 139 GLY A C 1
ATOM 794 O O . GLY A 1 114 ? 65.147 77.729 102.689 1.00 33.92 139 GLY A O 1
ATOM 795 N N . ASN A 1 115 ? 65.226 79.968 102.825 1.00 30.59 140 ASN A N 1
ATOM 796 C CA . ASN A 1 115 ? 64.531 80.140 101.545 1.00 29.13 140 ASN A CA 1
ATOM 797 C C . ASN A 1 115 ? 65.446 79.835 100.373 1.00 32.92 140 ASN A C 1
ATOM 798 O O . ASN A 1 115 ? 66.657 80.052 100.431 1.00 31.42 140 ASN A O 1
ATOM 803 N N . THR A 1 116 ? 64.848 79.326 99.307 1.00 29.71 141 THR A N 1
ATOM 804 C CA . THR A 1 116 ? 65.569 79.002 98.085 1.00 30.78 141 THR A CA 1
ATOM 805 C C . THR A 1 116 ? 64.839 79.597 96.905 1.00 31.99 141 THR A C 1
ATOM 806 O O . THR A 1 116 ? 63.640 79.874 96.992 1.00 30.63 141 THR A O 1
ATOM 810 N N . ASN A 1 117 ? 65.560 79.750 95.796 1.00 28.30 142 ASN A N 1
ATOM 811 C CA . ASN A 1 117 ? 65.026 80.352 94.575 1.00 32.29 142 ASN A CA 1
ATOM 812 C C . ASN A 1 117 ? 64.456 81.739 94.834 1.00 29.09 142 ASN A C 1
ATOM 813 O O . ASN A 1 117 ? 63.420 82.112 94.285 1.00 29.70 142 ASN A O 1
ATOM 818 N N . VAL A 1 118 ? 65.145 82.490 95.689 1.00 29.58 143 VAL A N 1
ATOM 819 C CA . VAL A 1 118 ? 64.781 83.873 95.974 1.00 26.99 143 VAL A CA 1
ATOM 820 C C . VAL A 1 118 ? 65.146 84.771 94.795 1.00 28.96 143 VAL A C 1
ATOM 821 O O . VAL A 1 118 ? 66.285 84.749 94.329 1.00 34.52 143 VAL A O 1
ATOM 825 N N . ILE A 1 119 ? 64.184 85.551 94.303 1.00 24.11 144 ILE A N 1
ATOM 826 C CA . ILE A 1 119 ? 64.479 86.517 93.258 1.00 24.24 144 ILE A CA 1
ATOM 827 C C . ILE A 1 119 ? 64.913 87.829 93.889 1.00 26.26 144 ILE A C 1
ATOM 828 O O . ILE A 1 119 ? 64.121 88.513 94.533 1.00 26.08 144 ILE A O 1
ATOM 833 N N . HIS A 1 120 ? 66.186 88.156 93.720 1.00 28.22 145 HIS A N 1
ATOM 834 C CA . HIS A 1 120 ? 66.717 89.428 94.173 1.00 29.90 145 HIS A CA 1
ATOM 835 C C . HIS A 1 120 ? 66.548 90.465 93.088 1.00 29.31 145 HIS A C 1
ATOM 836 O O . HIS A 1 120 ? 67.419 90.601 92.236 1.00 27.37 145 HIS A O 1
ATOM 843 N N . MET A 1 121 ? 65.449 91.212 93.113 1.00 23.14 146 MET A N 1
ATOM 844 C CA . MET A 1 121 ? 65.173 92.113 91.998 1.00 25.97 146 MET A CA 1
ATOM 845 C C . MET A 1 121 ? 66.121 93.310 91.976 1.00 26.71 146 MET A C 1
ATOM 846 O O . MET A 1 121 ? 66.267 93.956 90.944 1.00 26.17 146 MET A O 1
ATOM 851 N N . HIS A 1 122 ? 66.769 93.595 93.104 1.00 27.06 147 HIS A N 1
ATOM 852 C CA . HIS A 1 122 ? 67.762 94.661 93.149 1.00 25.12 147 HIS A CA 1
ATOM 853 C C . HIS A 1 122 ? 69.168 94.137 93.348 1.00 30.93 147 HIS A C 1
ATOM 854 O O . HIS A 1 122 ? 70.064 94.875 93.765 1.00 29.39 147 HIS A O 1
ATOM 861 N N . GLY A 1 123 ? 69.361 92.855 93.091 1.00 29.92 148 GLY A N 1
ATOM 862 C CA . GLY A 1 123 ? 70.700 92.307 93.108 1.00 31.77 148 GLY A CA 1
ATOM 863 C C . GLY A 1 123 ? 71.117 91.870 94.488 1.00 30.05 148 GLY A C 1
ATOM 864 O O . GLY A 1 123 ? 70.287 91.803 95.410 1.00 27.81 148 GLY A O 1
ATOM 865 N N . GLU A 1 124 ? 72.401 91.538 94.618 1.00 34.16 149 GLU A N 1
ATOM 866 C CA . GLU A 1 124 ? 72.931 90.911 95.834 1.00 33.43 149 GLU A CA 1
ATOM 867 C C . GLU A 1 124 ? 74.269 91.515 96.218 1.00 32.39 149 GLU A C 1
ATOM 868 O O . GLU A 1 124 ? 75.168 91.655 95.376 1.00 33.76 149 GLU A O 1
ATOM 874 N N . LEU A 1 125 ? 74.399 91.842 97.493 1.00 32.33 150 LEU A N 1
ATOM 875 C CA . LEU A 1 125 ? 75.606 92.446 98.026 1.00 26.47 150 LEU A CA 1
ATOM 876 C C . LEU A 1 125 ? 76.799 91.492 97.962 1.00 36.34 150 LEU A C 1
ATOM 877 O O . LEU A 1 125 ? 77.946 91.932 97.850 1.00 33.41 150 LEU A O 1
ATOM 882 N N . LEU A 1 126 ? 76.528 90.187 98.031 1.00 29.68 151 LEU A N 1
ATOM 883 C CA . LEU A 1 126 ? 77.597 89.183 97.988 1.00 31.92 151 LEU A CA 1
ATOM 884 C C . LEU A 1 126 ? 77.919 88.754 96.559 1.00 40.30 151 LEU A C 1
ATOM 885 O O . LEU A 1 126 ? 78.416 87.654 96.320 1.00 34.80 151 LEU A O 1
ATOM 890 N N . LYS A 1 127 ? 77.627 89.631 95.606 1.00 33.61 152 LYS A N 1
ATOM 891 C CA . LYS A 1 127 ? 78.013 89.408 94.221 1.00 35.30 152 LYS A CA 1
ATOM 892 C C . LYS A 1 127 ? 78.545 90.685 93.615 1.00 34.36 152 LYS A C 1
ATOM 893 O O . LYS A 1 127 ? 78.101 91.775 93.977 1.00 35.42 152 LYS A O 1
ATOM 899 N N . VAL A 1 128 ? 79.495 90.550 92.696 1.00 35.53 153 VAL A N 1
ATOM 900 C CA . VAL A 1 128 ? 79.932 91.679 91.890 1.00 34.30 153 VAL A CA 1
ATOM 901 C C . VAL A 1 128 ? 79.656 91.370 90.432 1.00 35.79 153 VAL A C 1
ATOM 902 O O . VAL A 1 128 ? 79.252 90.257 90.082 1.00 39.18 153 VAL A O 1
ATOM 906 N N . ARG A 1 129 ? 79.873 92.364 89.583 1.00 32.97 154 ARG A N 1
ATOM 907 C CA . ARG A 1 129 ? 79.543 92.237 88.178 1.00 32.39 154 ARG A CA 1
ATOM 908 C C . ARG A 1 129 ? 80.667 92.779 87.317 1.00 33.34 154 ARG A C 1
ATOM 909 O O . ARG A 1 129 ? 81.261 93.802 87.639 1.00 34.83 154 ARG A O 1
ATOM 917 N N . CYS A 1 130 ? 80.969 92.092 86.227 1.00 34.18 155 CYS A N 1
ATOM 918 C CA . CYS A 1 130 ? 81.939 92.620 85.286 1.00 35.01 155 CYS A CA 1
ATOM 919 C C . CYS A 1 130 ? 81.341 93.836 84.593 1.00 33.54 155 CYS A C 1
ATOM 920 O O . CYS A 1 130 ? 80.228 93.776 84.073 1.00 38.30 155 CYS A O 1
ATOM 923 N N . SER A 1 131 ? 82.078 94.939 84.601 1.00 39.80 156 SER A N 1
ATOM 924 C CA . SER A 1 131 ? 81.593 96.184 84.023 1.00 38.77 156 SER A CA 1
ATOM 925 C C . SER A 1 131 ? 81.499 96.083 82.501 1.00 47.57 156 SER A C 1
ATOM 926 O O . SER A 1 131 ? 80.846 96.904 81.856 1.00 50.11 156 SER A O 1
ATOM 929 N N . GLN A 1 132 ? 82.133 95.063 81.929 1.00 47.00 157 GLN A N 1
ATOM 930 C CA . GLN A 1 132 ? 82.132 94.889 80.476 1.00 55.75 157 GLN A CA 1
ATOM 931 C C . GLN A 1 132 ? 81.092 93.865 80.004 1.00 54.75 157 GLN A C 1
ATOM 932 O O . GLN A 1 132 ? 80.244 94.174 79.174 1.00 45.91 157 GLN A O 1
ATOM 938 N N . SER A 1 133 ? 81.158 92.646 80.528 1.00 43.88 158 SER A N 1
ATOM 939 C CA . SER A 1 133 ? 80.260 91.584 80.077 1.00 43.03 158 SER A CA 1
ATOM 940 C C . SER A 1 133 ? 78.917 91.591 80.799 1.00 44.05 158 SER A C 1
ATOM 941 O O . SER A 1 133 ? 77.931 91.045 80.301 1.00 40.45 158 SER A O 1
ATOM 944 N N . GLY A 1 134 ? 78.884 92.191 81.983 1.00 45.01 159 GLY A N 1
ATOM 945 C CA . GLY A 1 134 ? 77.679 92.202 82.792 1.00 39.26 159 GLY A CA 1
ATOM 946 C C . GLY A 1 134 ? 77.456 90.899 83.536 1.00 44.59 159 GLY A C 1
ATOM 947 O O . GLY A 1 134 ? 76.436 90.722 84.193 1.00 42.63 159 GLY A O 1
ATOM 948 N N . GLN A 1 135 ? 78.414 89.982 83.450 1.00 42.12 160 GLN A N 1
ATOM 949 C CA . GLN A 1 135 ? 78.303 88.705 84.155 1.00 41.71 160 GLN A CA 1
ATOM 950 C C . GLN A 1 135 ? 78.575 88.856 85.649 1.00 45.43 160 GLN A C 1
ATOM 951 O O . GLN A 1 135 ? 79.493 89.570 86.057 1.00 35.31 160 GLN A O 1
ATOM 957 N N . ALA A 1 136 ? 77.776 88.178 86.466 1.00 34.48 161 ALA A N 1
ATOM 958 C CA . ALA A 1 136 ? 77.935 88.286 87.907 1.00 38.86 161 ALA A CA 1
ATOM 959 C C . ALA A 1 136 ? 78.913 87.250 88.440 1.00 45.63 161 ALA A C 1
ATOM 960 O O . ALA A 1 136 ? 79.145 86.209 87.829 1.00 41.45 161 ALA A O 1
ATOM 962 N N . LEU A 1 137 ? 79.477 87.558 89.597 1.00 36.19 162 LEU A N 1
ATOM 963 C CA . LEU A 1 137 ? 80.484 86.724 90.230 1.00 44.32 162 LEU A CA 1
ATOM 964 C C . LEU A 1 137 ? 80.293 86.732 91.748 1.00 47.13 162 LEU A C 1
ATOM 965 O O . LEU A 1 137 ? 80.066 87.787 92.340 1.00 45.02 162 LEU A O 1
ATOM 970 N N . ASP A 1 138 ? 80.359 85.565 92.383 1.00 38.77 163 ASP A N 1
ATOM 971 C CA . ASP A 1 138 ? 80.270 85.511 93.844 1.00 41.37 163 ASP A CA 1
ATOM 972 C C . ASP A 1 138 ? 81.455 86.247 94.449 1.00 40.81 163 ASP A C 1
ATOM 973 O O . ASP A 1 138 ? 82.578 86.124 93.965 1.00 43.41 163 ASP A O 1
ATOM 978 N N . TRP A 1 139 ? 81.206 87.025 95.495 1.00 39.17 164 TRP A N 1
ATOM 979 C CA . TRP A 1 139 ? 82.243 87.890 96.041 1.00 41.94 164 TRP A CA 1
ATOM 980 C C . TRP A 1 139 ? 81.918 88.298 97.474 1.00 45.11 164 TRP A C 1
ATOM 981 O O . TRP A 1 139 ? 80.925 88.980 97.720 1.00 37.57 164 TRP A O 1
ATOM 992 N N . THR A 1 140 ? 82.755 87.888 98.422 1.00 44.63 165 THR A N 1
ATOM 993 C CA . THR A 1 140 ? 82.483 88.155 99.829 1.00 34.18 165 THR A CA 1
ATOM 994 C C . THR A 1 140 ? 83.404 89.208 100.441 1.00 38.37 165 THR A C 1
ATOM 995 O O . THR A 1 140 ? 83.102 89.763 101.497 1.00 40.56 165 THR A O 1
ATOM 999 N N . GLY A 1 141 ? 84.515 89.500 99.774 1.00 39.12 166 GLY A N 1
ATOM 1000 C CA . GLY A 1 141 ? 85.472 90.447 100.318 1.00 43.75 166 GLY A CA 1
ATOM 1001 C C . GLY A 1 141 ? 85.345 91.852 99.755 1.00 44.91 166 GLY A C 1
ATOM 1002 O O . GLY A 1 141 ? 84.367 92.186 99.088 1.00 38.26 166 GLY A O 1
ATOM 1003 N N . ASP A 1 142 ? 86.334 92.691 100.039 1.00 45.62 167 ASP A N 1
ATOM 1004 C CA . ASP A 1 142 ? 86.355 94.039 99.492 1.00 40.47 167 ASP A CA 1
ATOM 1005 C C . ASP A 1 142 ? 86.584 94.007 97.989 1.00 44.10 167 ASP A C 1
ATOM 1006 O O . ASP A 1 142 ? 87.151 93.051 97.459 1.00 43.55 167 ASP A O 1
ATOM 1011 N N . VAL A 1 143 ? 86.136 95.055 97.304 1.00 37.16 168 VAL A N 1
ATOM 1012 C CA . VAL A 1 143 ? 86.523 95.261 95.914 1.00 37.57 168 VAL A CA 1
ATOM 1013 C C . VAL A 1 143 ? 87.561 96.380 95.852 1.00 36.32 168 VAL A C 1
ATOM 1014 O O . VAL A 1 143 ? 87.304 97.500 96.284 1.00 40.54 168 VAL A O 1
ATOM 1018 N N . THR A 1 144 ? 88.739 96.058 95.335 1.00 43.03 169 THR A N 1
ATOM 1019 C CA . THR A 1 144 ? 89.792 97.044 95.152 1.00 46.15 169 THR A CA 1
ATOM 1020 C C . THR A 1 144 ? 89.996 97.285 93.661 1.00 45.12 169 THR A C 1
ATOM 1021 O O . THR A 1 144 ? 89.554 96.481 92.835 1.00 50.84 169 THR A O 1
ATOM 1025 N N . PRO A 1 145 ? 90.666 98.389 93.303 1.00 42.68 170 PRO A N 1
ATOM 1026 C CA . PRO A 1 145 ? 90.969 98.631 91.889 1.00 44.28 170 PRO A CA 1
ATOM 1027 C C . PRO A 1 145 ? 91.791 97.499 91.269 1.00 48.35 170 PRO A C 1
ATOM 1028 O O . PRO A 1 145 ? 91.762 97.309 90.057 1.00 47.73 170 PRO A O 1
ATOM 1032 N N . GLU A 1 146 ? 92.505 96.750 92.101 1.00 53.64 171 GLU A N 1
ATOM 1033 C CA . GLU A 1 146 ? 93.355 95.677 91.609 1.00 61.47 171 GLU A CA 1
ATOM 1034 C C . GLU A 1 146 ? 92.518 94.439 91.288 1.00 58.87 171 GLU A C 1
ATOM 1035 O O . GLU A 1 146 ? 92.986 93.519 90.620 1.00 61.45 171 GLU A O 1
ATOM 1041 N N . ASP A 1 147 ? 91.273 94.430 91.762 1.00 58.38 172 ASP A N 1
ATOM 1042 C CA . ASP A 1 147 ? 90.357 93.312 91.527 1.00 56.37 172 ASP A CA 1
ATOM 1043 C C . ASP A 1 147 ? 89.643 93.441 90.193 1.00 51.60 172 ASP A C 1
ATOM 1044 O O . ASP A 1 147 ? 88.911 94.404 89.972 1.00 45.15 172 ASP A O 1
ATOM 1049 N N . LYS A 1 148 ? 89.833 92.450 89.324 1.00 48.15 173 LYS A N 1
ATOM 1050 C CA . LYS A 1 148 ? 89.253 92.473 87.983 1.00 39.88 173 LYS A CA 1
ATOM 1051 C C . LYS A 1 148 ? 88.463 91.195 87.686 1.00 45.12 173 LYS A C 1
ATOM 1052 O O . LYS A 1 148 ? 88.507 90.235 88.453 1.00 41.77 173 LYS A O 1
ATOM 1058 N N . CYS A 1 149 ? 87.757 91.180 86.561 1.00 36.92 174 CYS A N 1
ATOM 1059 C CA . CYS A 1 149 ? 86.794 90.119 86.293 1.00 40.69 174 CYS A CA 1
ATOM 1060 C C . CYS A 1 149 ? 87.441 88.762 86.010 1.00 43.53 174 CYS A C 1
ATOM 1061 O O . CYS A 1 149 ? 88.656 88.659 85.841 1.00 39.64 174 CYS A O 1
ATOM 1064 N N . HIS A 1 150 ? 86.604 87.728 85.953 1.00 49.47 175 HIS A N 1
ATOM 1065 C CA . HIS A 1 150 ? 87.049 86.367 85.661 1.00 49.14 175 HIS A CA 1
ATOM 1066 C C . HIS A 1 150 ? 86.573 85.912 84.294 1.00 46.04 175 HIS A C 1
ATOM 1067 O O . HIS A 1 150 ? 86.833 84.775 83.900 1.00 44.10 175 HIS A O 1
ATOM 1074 N N . CYS A 1 151 ? 85.836 86.777 83.596 1.00 45.49 176 CYS A N 1
ATOM 1075 C CA . CYS A 1 151 ? 85.152 86.375 82.363 1.00 44.74 176 CYS A CA 1
ATOM 1076 C C . CYS A 1 151 ? 85.812 86.871 81.078 1.00 56.52 176 CYS A C 1
ATOM 1077 O O . CYS A 1 151 ? 85.507 86.371 79.994 1.00 51.84 176 CYS A O 1
ATOM 1080 N N . CYS A 1 152 ? 86.704 87.851 81.183 1.00 52.91 177 CYS A N 1
ATOM 1081 C CA . CYS A 1 152 ? 87.312 88.421 79.982 1.00 48.08 177 CYS A CA 1
ATOM 1082 C C . CYS A 1 152 ? 88.807 88.134 79.870 1.00 50.17 177 CYS A C 1
ATOM 1083 O O . CYS A 1 152 ? 89.508 88.068 80.879 1.00 47.87 177 CYS A O 1
ATOM 1086 N N . GLN A 1 153 ? 89.286 87.973 78.636 1.00 48.38 178 GLN A N 1
ATOM 1087 C CA . GLN A 1 153 ? 90.713 87.777 78.386 1.00 53.03 178 GLN A CA 1
ATOM 1088 C C . GLN A 1 153 ? 91.493 88.970 78.916 1.00 51.19 178 GLN A C 1
ATOM 1089 O O . GLN A 1 153 ? 92.517 88.812 79.592 1.00 43.03 178 GLN A O 1
ATOM 1095 N N . PHE A 1 154 ? 90.992 90.163 78.612 1.00 56.58 179 PHE A N 1
ATOM 1096 C CA . PHE A 1 154 ? 91.508 91.389 79.205 1.00 56.61 179 PHE A CA 1
ATOM 1097 C C . PHE A 1 154 ? 90.624 91.772 80.388 1.00 50.52 179 PHE A C 1
ATOM 1098 O O . PHE A 1 154 ? 89.518 92.270 80.195 1.00 47.50 179 PHE A O 1
ATOM 1106 N N . PRO A 1 155 ? 91.107 91.516 81.615 1.00 49.16 180 PRO A N 1
ATOM 1107 C CA . PRO A 1 155 ? 90.329 91.694 82.848 1.00 46.07 180 PRO A CA 1
ATOM 1108 C C . PRO A 1 155 ? 89.730 93.096 82.974 1.00 53.40 180 PRO A C 1
ATOM 1109 O O . PRO A 1 155 ? 90.436 94.096 82.821 1.00 50.03 180 PRO A O 1
ATOM 1113 N N . ALA A 1 156 ? 88.433 93.152 83.262 1.00 54.08 181 ALA A N 1
ATOM 1114 C CA . ALA A 1 156 ? 87.701 94.413 83.335 1.00 47.37 181 ALA A CA 1
ATOM 1115 C C . ALA A 1 156 ? 87.375 94.768 84.786 1.00 41.37 181 ALA A C 1
ATOM 1116 O O . ALA A 1 156 ? 87.369 93.891 85.660 1.00 39.72 181 ALA A O 1
ATOM 1118 N N . PRO A 1 157 ? 87.143 96.065 85.055 1.00 38.39 182 PRO A N 1
ATOM 1119 C CA . PRO A 1 157 ? 86.767 96.520 86.399 1.00 43.52 182 PRO A CA 1
ATOM 1120 C C . PRO A 1 157 ? 85.484 95.862 86.902 1.00 39.56 182 PRO A C 1
ATOM 1121 O O . PRO A 1 157 ? 84.632 95.486 86.105 1.00 36.24 182 PRO A O 1
ATOM 1125 N N . LEU A 1 158 ? 85.353 95.730 88.217 1.00 36.05 183 LEU A N 1
ATOM 1126 C CA . LEU A 1 158 ? 84.160 95.137 88.805 1.00 32.15 183 LEU A CA 1
ATOM 1127 C C . LEU A 1 158 ? 83.315 96.209 89.496 1.00 41.90 183 LEU A C 1
ATOM 1128 O O . LEU A 1 158 ? 83.843 97.188 90.028 1.00 43.08 183 LEU A O 1
ATOM 1133 N N . ARG A 1 159 ? 82.001 96.012 89.493 1.00 30.50 184 ARG A N 1
ATOM 1134 C CA . ARG A 1 159 ? 81.100 96.862 90.254 1.00 34.67 184 ARG A CA 1
ATOM 1135 C C . ARG A 1 159 ? 80.243 95.975 91.142 1.00 33.83 184 ARG A C 1
ATOM 1136 O O . ARG A 1 159 ? 80.173 94.766 90.932 1.00 34.54 184 ARG A O 1
ATOM 1144 N N . PRO A 1 160 ? 79.619 96.562 92.172 1.00 29.68 185 PRO A N 1
ATOM 1145 C CA . PRO A 1 160 ? 78.640 95.805 92.950 1.00 27.55 185 PRO A CA 1
ATOM 1146 C C . PRO A 1 160 ? 77.496 95.286 92.080 1.00 30.70 185 PRO A C 1
ATOM 1147 O O . PRO A 1 160 ? 77.026 96.012 91.198 1.00 35.39 185 PRO A O 1
ATOM 1151 N N . HIS A 1 161 ? 77.050 94.060 92.333 1.00 30.81 186 HIS A N 1
ATOM 1152 C CA . HIS A 1 161 ? 75.915 93.490 91.607 1.00 31.22 186 HIS A CA 1
ATOM 1153 C C . HIS A 1 161 ? 74.633 93.941 92.279 1.00 35.88 186 HIS A C 1
ATOM 1154 O O . HIS A 1 161 ? 73.819 93.133 92.723 1.00 37.77 186 HIS A O 1
ATOM 1161 N N . VAL A 1 162 ? 74.490 95.247 92.401 1.00 36.65 187 VAL A N 1
ATOM 1162 C CA . VAL A 1 162 ? 73.337 95.837 93.056 1.00 30.56 187 VAL A CA 1
ATOM 1163 C C . VAL A 1 162 ? 72.674 96.732 92.033 1.00 31.59 187 VAL A C 1
ATOM 1164 O O . VAL A 1 162 ? 73.365 97.375 91.253 1.00 34.11 187 VAL A O 1
ATOM 1168 N N . VAL A 1 163 ? 71.348 96.725 91.988 1.00 28.17 188 VAL A N 1
ATOM 1169 C CA . VAL A 1 163 ? 70.643 97.586 91.054 1.00 28.43 188 VAL A CA 1
ATOM 1170 C C . VAL A 1 163 ? 70.502 98.977 91.663 1.00 25.42 188 VAL A C 1
ATOM 1171 O O . VAL A 1 163 ? 69.983 99.147 92.776 1.00 28.62 188 VAL A O 1
ATOM 1175 N N . TRP A 1 164 ? 71.005 99.970 90.943 1.00 28.27 189 TRP A N 1
ATOM 1176 C CA . TRP A 1 164 ? 70.948 101.350 91.398 1.00 27.19 189 TRP A CA 1
ATOM 1177 C C . TRP A 1 164 ? 69.717 102.040 90.856 1.00 29.46 189 TRP A C 1
ATOM 1178 O O . TRP A 1 164 ? 69.127 101.581 89.866 1.00 27.52 189 TRP A O 1
ATOM 1189 N N . PHE A 1 165 ? 69.314 103.114 91.528 1.00 29.57 190 PHE A N 1
ATOM 1190 C CA . PHE A 1 165 ? 68.220 103.932 91.021 1.00 30.27 190 PHE A CA 1
ATOM 1191 C C . PHE A 1 165 ? 68.637 104.405 89.641 1.00 29.56 190 PHE A C 1
ATOM 1192 O O . PHE A 1 165 ? 69.748 104.908 89.473 1.00 29.74 190 PHE A O 1
ATOM 1200 N N . GLY A 1 166 ? 67.763 104.226 88.655 1.00 27.69 191 GLY A N 1
ATOM 1201 C CA . GLY A 1 166 ? 68.094 104.576 87.285 1.00 29.90 191 GLY A CA 1
ATOM 1202 C C . GLY A 1 166 ? 68.386 103.350 86.439 1.00 32.80 191 GLY A C 1
ATOM 1203 O O . GLY A 1 166 ? 68.462 103.447 85.211 1.00 32.74 191 GLY A O 1
ATOM 1204 N N . GLU A 1 167 ? 68.570 102.198 87.090 1.00 27.69 192 GLU A N 1
ATOM 1205 C CA . GLU A 1 167 ? 68.854 100.945 86.386 1.00 27.49 192 GLU A CA 1
ATOM 1206 C C . GLU A 1 167 ? 67.663 99.985 86.405 1.00 27.73 192 GLU A C 1
ATOM 1207 O O . GLU A 1 167 ? 66.801 100.083 87.276 1.00 27.31 192 GLU A O 1
ATOM 1213 N N . MET A 1 168 ? 67.635 99.035 85.474 1.00 31.33 193 MET A N 1
ATOM 1214 C CA . MET A 1 168 ? 66.526 98.081 85.410 1.00 30.43 193 MET A CA 1
ATOM 1215 C C . MET A 1 168 ? 66.663 96.985 86.456 1.00 24.88 193 MET A C 1
ATOM 1216 O O . MET A 1 168 ? 67.734 96.413 86.629 1.00 33.28 193 MET A O 1
ATOM 1221 N N . PRO A 1 169 ? 65.575 96.698 87.173 1.00 27.87 194 PRO A N 1
ATOM 1222 C CA . PRO A 1 169 ? 65.613 95.583 88.128 1.00 28.92 194 PRO A CA 1
ATOM 1223 C C . PRO A 1 169 ? 65.799 94.229 87.422 1.00 25.76 194 PRO A C 1
ATOM 1224 O O . PRO A 1 169 ? 65.645 94.109 86.185 1.00 29.09 194 PRO A O 1
ATOM 1228 N N . LEU A 1 170 ? 66.140 93.219 88.216 1.00 29.52 195 LEU A N 1
ATOM 1229 C CA . LEU A 1 170 ? 66.392 91.870 87.713 1.00 27.80 195 LEU A CA 1
ATOM 1230 C C . LEU A 1 170 ? 65.175 90.967 87.879 1.00 31.27 195 LEU A C 1
ATOM 1231 O O . LEU A 1 170 ? 64.406 91.117 88.829 1.00 28.78 195 LEU A O 1
ATOM 1236 N N . GLY A 1 171 ? 65.015 90.020 86.955 1.00 27.18 196 GLY A N 1
ATOM 1237 C CA . GLY A 1 171 ? 63.991 88.994 87.076 1.00 34.26 196 GLY A CA 1
ATOM 1238 C C . GLY A 1 171 ? 62.560 89.461 86.867 1.00 29.40 196 GLY A C 1
ATOM 1239 O O . GLY A 1 171 ? 61.611 88.805 87.318 1.00 31.97 196 GLY A O 1
ATOM 1240 N N . MET A 1 172 ? 62.392 90.578 86.170 1.00 28.87 197 MET A N 1
ATOM 1241 C CA . MET A 1 172 ? 61.079 91.198 86.091 1.00 30.38 197 MET A CA 1
ATOM 1242 C C . MET A 1 172 ? 60.064 90.377 85.309 1.00 33.20 197 MET A C 1
ATOM 1243 O O . MET A 1 172 ? 58.878 90.410 85.624 1.00 31.38 197 MET A O 1
ATOM 1248 N N . ASP A 1 173 ? 60.517 89.631 84.302 1.00 36.19 198 ASP A N 1
ATOM 1249 C CA . ASP A 1 173 ? 59.597 88.807 83.518 1.00 38.35 198 ASP A CA 1
ATOM 1250 C C . ASP A 1 173 ? 58.982 87.744 84.412 1.00 33.99 198 ASP A C 1
ATOM 1251 O O . ASP A 1 173 ? 57.772 87.505 84.393 1.00 32.91 198 ASP A O 1
ATOM 1256 N N . GLU A 1 174 ? 59.835 87.106 85.199 1.00 29.20 199 GLU A N 1
ATOM 1257 C CA . GLU A 1 174 ? 59.407 86.078 86.112 1.00 28.57 199 GLU A CA 1
ATOM 1258 C C . GLU A 1 174 ? 58.531 86.663 87.222 1.00 33.51 199 GLU A C 1
ATOM 1259 O O . GLU A 1 174 ? 57.565 86.035 87.658 1.00 31.17 199 GLU A O 1
ATOM 1265 N N . ILE A 1 175 ? 58.860 87.871 87.672 1.00 34.26 200 ILE A N 1
ATOM 1266 C CA . ILE A 1 175 ? 58.077 88.499 88.730 1.00 29.17 200 ILE A CA 1
ATOM 1267 C C . ILE A 1 175 ? 56.670 88.839 88.229 1.00 28.91 200 ILE A C 1
ATOM 1268 O O . ILE A 1 175 ? 55.684 88.517 88.896 1.00 30.50 200 ILE A O 1
ATOM 1273 N N . TYR A 1 176 ? 56.564 89.448 87.046 1.00 31.14 201 TYR A N 1
ATOM 1274 C CA . TYR A 1 176 ? 55.247 89.825 86.534 1.00 34.41 201 TYR A CA 1
ATOM 1275 C C . TYR A 1 176 ? 54.402 88.590 86.198 1.00 31.21 201 TYR A C 1
ATOM 1276 O O . TYR A 1 176 ? 53.185 88.603 86.394 1.00 35.06 201 TYR A O 1
ATOM 1285 N N . MET A 1 177 ? 55.033 87.505 85.748 1.00 28.91 202 MET A N 1
ATOM 1286 C CA . MET A 1 177 ? 54.290 86.261 85.574 1.00 30.28 202 MET A CA 1
ATOM 1287 C C . MET A 1 177 ? 53.694 85.777 86.904 1.00 32.03 202 MET A C 1
ATOM 1288 O O . MET A 1 177 ? 52.521 85.418 86.982 1.00 31.82 202 MET A O 1
ATOM 1293 N N . ALA A 1 178 ? 54.504 85.774 87.954 1.00 32.38 203 ALA A N 1
ATOM 1294 C CA . ALA A 1 178 ? 54.021 85.347 89.264 1.00 31.73 203 ALA A CA 1
ATOM 1295 C C . ALA A 1 178 ? 52.942 86.295 89.788 1.00 30.86 203 ALA A C 1
ATOM 1296 O O . ALA A 1 178 ? 52.008 85.871 90.469 1.00 32.17 203 ALA A O 1
ATOM 1298 N N . LEU A 1 179 ? 53.056 87.582 89.471 1.00 28.92 204 LEU A N 1
ATOM 1299 C CA . LEU A 1 179 ? 52.043 88.531 89.935 1.00 30.93 204 LEU A CA 1
ATOM 1300 C C . LEU A 1 179 ? 50.677 88.196 89.346 1.00 41.30 204 LEU A C 1
ATOM 1301 O O . LEU A 1 179 ? 49.652 88.357 90.016 1.00 38.02 204 LEU A O 1
ATOM 1306 N N . SER A 1 180 ? 50.675 87.720 88.101 1.00 34.98 205 SER A N 1
ATOM 1307 C CA . SER A 1 180 ? 49.446 87.293 87.430 1.00 39.53 205 SER A CA 1
ATOM 1308 C C . SER A 1 180 ? 48.900 86.020 88.059 1.00 36.29 205 SER A C 1
ATOM 1309 O O . SER A 1 180 ? 47.694 85.877 88.215 1.00 43.34 205 SER A O 1
ATOM 1312 N N . MET A 1 181 ? 49.790 85.102 88.433 1.00 30.30 206 MET A N 1
ATOM 1313 C CA . MET A 1 181 ? 49.382 83.786 88.891 1.00 35.03 206 MET A CA 1
ATOM 1314 C C . MET A 1 181 ? 48.966 83.755 90.368 1.00 39.93 206 MET A C 1
ATOM 1315 O O . MET A 1 181 ? 48.222 82.869 90.781 1.00 31.77 206 MET A O 1
ATOM 1320 N N . ALA A 1 182 ? 49.430 84.729 91.150 1.00 34.38 207 ALA A N 1
ATOM 1321 C CA . ALA A 1 182 ? 49.260 84.696 92.603 1.00 31.69 207 ALA A CA 1
ATOM 1322 C C . ALA A 1 182 ? 47.797 84.670 93.045 1.00 28.81 207 ALA A C 1
ATOM 1323 O O . ALA A 1 182 ? 46.968 85.409 92.518 1.00 33.27 207 ALA A O 1
ATOM 1325 N N . ASP A 1 183 ? 47.485 83.804 94.005 1.00 30.90 208 ASP A N 1
ATOM 1326 C CA . ASP A 1 183 ? 46.194 83.864 94.681 1.00 35.94 208 ASP A CA 1
ATOM 1327 C C . ASP A 1 183 ? 46.295 84.846 95.841 1.00 34.24 208 ASP A C 1
ATOM 1328 O O . ASP A 1 183 ? 45.331 85.528 96.200 1.00 36.41 208 ASP A O 1
ATOM 1333 N N . ILE A 1 184 ? 47.477 84.890 96.443 1.00 32.46 209 ILE A N 1
ATOM 1334 C CA . ILE A 1 184 ? 47.732 85.789 97.561 1.00 34.73 209 ILE A CA 1
ATOM 1335 C C . ILE A 1 184 ? 49.056 86.508 97.355 1.00 30.81 209 ILE A C 1
ATOM 1336 O O . ILE A 1 184 ? 50.072 85.877 97.072 1.00 30.51 209 ILE A O 1
ATOM 1341 N N . PHE A 1 185 ? 49.035 87.827 97.492 1.00 29.45 210 PHE A N 1
ATOM 1342 C CA . PHE A 1 185 ? 50.242 88.647 97.400 1.00 30.25 210 PHE A CA 1
ATOM 1343 C C . PHE A 1 185 ? 50.505 89.330 98.730 1.00 33.14 210 PHE A C 1
ATOM 1344 O O . PHE A 1 185 ? 49.634 90.008 99.265 1.00 31.08 210 PHE A O 1
ATOM 1352 N N . ILE A 1 186 ? 51.705 89.144 99.260 1.00 26.66 211 ILE A N 1
ATOM 1353 C CA . ILE A 1 186 ? 52.051 89.703 100.561 1.00 28.66 211 ILE A CA 1
ATOM 1354 C C . ILE A 1 186 ? 53.235 90.639 100.436 1.00 26.26 211 ILE A C 1
ATOM 1355 O O . ILE A 1 186 ? 54.310 90.234 99.995 1.00 28.87 211 ILE A O 1
ATOM 1360 N N . ALA A 1 187 ? 53.043 91.892 100.835 1.00 26.40 212 ALA A N 1
ATOM 1361 C CA . ALA A 1 187 ? 54.143 92.846 100.872 1.00 24.55 212 ALA A CA 1
ATOM 1362 C C . ALA A 1 187 ? 54.615 93.024 102.302 1.00 30.83 212 ALA A C 1
ATOM 1363 O O . ALA A 1 187 ? 53.820 93.322 103.189 1.00 32.31 212 ALA A O 1
ATOM 1365 N N . ILE A 1 188 ? 55.911 92.833 102.519 1.00 28.75 213 ILE A N 1
ATOM 1366 C CA . ILE A 1 188 ? 56.467 92.824 103.862 1.00 26.31 213 ILE A CA 1
ATOM 1367 C C . ILE A 1 188 ? 57.616 93.799 103.973 1.00 26.92 213 ILE A C 1
ATOM 1368 O O . ILE A 1 188 ? 58.631 93.658 103.284 1.00 25.69 213 ILE A O 1
ATOM 1373 N N . GLY A 1 189 ? 57.468 94.774 104.861 1.00 28.56 214 GLY A N 1
ATOM 1374 C CA . GLY A 1 189 ? 58.545 95.713 105.121 1.00 31.94 214 GLY A CA 1
ATOM 1375 C C . GLY A 1 189 ? 58.908 96.615 103.949 1.00 28.47 214 GLY A C 1
ATOM 1376 O O . GLY A 1 189 ? 60.048 97.045 103.833 1.00 29.22 214 GLY A O 1
ATOM 1377 N N . THR A 1 190 ? 57.947 96.932 103.093 1.00 30.89 215 THR A N 1
ATOM 1378 C CA . THR A 1 190 ? 58.239 97.808 101.957 1.00 30.67 215 THR A CA 1
ATOM 1379 C C . THR A 1 190 ? 57.866 99.258 102.306 1.00 34.66 215 THR A C 1
ATOM 1380 O O . THR A 1 190 ? 56.951 99.476 103.088 1.00 43.50 215 THR A O 1
ATOM 1384 N N . SER A 1 191 ? 58.557 100.244 101.730 1.00 42.24 216 SER A N 1
ATOM 1385 C CA . SER A 1 191 ? 58.289 101.644 102.095 1.00 44.82 216 SER A CA 1
ATOM 1386 C C . SER A 1 191 ? 57.231 102.300 101.212 1.00 52.76 216 SER A C 1
ATOM 1387 O O . SER A 1 191 ? 56.556 103.249 101.633 1.00 51.68 216 SER A O 1
ATOM 1390 N N . GLY A 1 192 ? 57.102 101.810 99.985 1.00 40.17 217 GLY A N 1
ATOM 1391 C CA . GLY A 1 192 ? 56.160 102.379 99.038 1.00 40.67 217 GLY A CA 1
ATOM 1392 C C . GLY A 1 192 ? 56.726 103.550 98.265 1.00 36.43 217 GLY A C 1
ATOM 1393 O O . GLY A 1 192 ? 56.018 104.203 97.494 1.00 36.03 217 GLY A O 1
ATOM 1394 N N . HIS A 1 193 ? 58.017 103.803 98.446 1.00 31.42 218 HIS A N 1
ATOM 1395 C CA . HIS A 1 193 ? 58.682 104.900 97.753 1.00 32.61 218 HIS A CA 1
ATOM 1396 C C . HIS A 1 193 ? 59.482 104.392 96.564 1.00 36.96 218 HIS A C 1
ATOM 1397 O O . HIS A 1 193 ? 59.871 105.174 95.695 1.00 33.95 218 HIS A O 1
ATOM 1404 N N . VAL A 1 194 ? 59.745 103.089 96.535 1.00 29.95 219 VAL A N 1
ATOM 1405 C CA . VAL A 1 194 ? 60.625 102.528 95.514 1.00 30.04 219 VAL A CA 1
ATOM 1406 C C . VAL A 1 194 ? 59.876 101.743 94.435 1.00 30.30 219 VAL A C 1
ATOM 1407 O O . VAL A 1 194 ? 59.276 100.708 94.717 1.00 29.48 219 VAL A O 1
ATOM 1411 N N . TYR A 1 195 ? 59.936 102.240 93.193 1.00 27.67 220 TYR A N 1
ATOM 1412 C CA . TYR A 1 195 ? 59.272 101.609 92.060 1.00 24.67 220 TYR A CA 1
ATOM 1413 C C . TYR A 1 195 ? 60.309 100.867 91.212 1.00 28.52 220 TYR A C 1
ATOM 1414 O O . TYR A 1 195 ? 61.496 101.176 91.298 1.00 30.80 220 TYR A O 1
ATOM 1423 N N . PRO A 1 196 ? 59.879 99.867 90.419 1.00 27.39 221 PRO A N 1
ATOM 1424 C CA . PRO A 1 196 ? 58.497 99.395 90.243 1.00 30.25 221 PRO A CA 1
ATOM 1425 C C . PRO A 1 196 ? 57.954 98.525 91.370 1.00 34.37 221 PRO A C 1
ATOM 1426 O O . PRO A 1 196 ? 56.773 98.153 91.320 1.00 30.55 221 PRO A O 1
ATOM 1430 N N . ALA A 1 197 ? 58.788 98.162 92.343 1.00 26.12 222 ALA A N 1
ATOM 1431 C CA . ALA A 1 197 ? 58.336 97.225 93.369 1.00 24.71 222 ALA A CA 1
ATOM 1432 C C . ALA A 1 197 ? 57.064 97.713 94.055 1.00 27.50 222 ALA A C 1
ATOM 1433 O O . ALA A 1 197 ? 56.162 96.922 94.340 1.00 27.86 222 ALA A O 1
ATOM 1435 N N . ALA A 1 198 ? 56.990 99.015 94.318 1.00 31.78 223 ALA A N 1
ATOM 1436 C CA . ALA A 1 198 ? 55.852 99.579 95.040 1.00 32.27 223 ALA A CA 1
ATOM 1437 C C . ALA A 1 198 ? 54.570 99.485 94.218 1.00 30.54 223 ALA A C 1
ATOM 1438 O O . ALA A 1 198 ? 53.471 99.592 94.756 1.00 34.30 223 ALA A O 1
ATOM 1440 N N . GLY A 1 199 ? 54.708 99.242 92.919 1.00 29.74 224 GLY A N 1
ATOM 1441 C CA . GLY A 1 199 ? 53.544 99.090 92.067 1.00 32.90 224 GLY A CA 1
ATOM 1442 C C . GLY A 1 199 ? 53.036 97.662 91.971 1.00 31.81 224 GLY A C 1
ATOM 1443 O O . GLY A 1 199 ? 51.983 97.417 91.389 1.00 32.75 224 GLY A O 1
ATOM 1444 N N . PHE A 1 200 ? 53.768 96.715 92.547 1.00 25.61 225 PHE A N 1
ATOM 1445 C CA . PHE A 1 200 ? 53.404 95.301 92.404 1.00 31.86 225 PHE A CA 1
ATOM 1446 C C . PHE A 1 200 ? 52.013 95.001 92.968 1.00 30.86 225 PHE A C 1
ATOM 1447 O O . PHE A 1 200 ? 51.299 94.140 92.440 1.00 34.30 225 PHE A O 1
ATOM 1455 N N . VAL A 1 201 ? 51.635 95.691 94.039 1.00 30.73 226 VAL A N 1
ATOM 1456 C CA . VAL A 1 201 ? 50.338 95.447 94.663 1.00 31.68 226 VAL A CA 1
ATOM 1457 C C . VAL A 1 201 ? 49.198 95.746 93.665 1.00 33.31 226 VAL A C 1
ATOM 1458 O O . VAL A 1 201 ? 48.208 95.016 93.616 1.00 32.52 226 VAL A O 1
ATOM 1462 N N . HIS A 1 202 ? 49.368 96.757 92.816 1.00 35.69 227 HIS A N 1
ATOM 1463 C CA . HIS A 1 202 ? 48.338 97.080 91.822 1.00 35.83 227 HIS A CA 1
ATOM 1464 C C . HIS A 1 202 ? 48.186 95.986 90.799 1.00 41.11 227 HIS A C 1
ATOM 1465 O O . HIS A 1 202 ? 47.078 95.596 90.419 1.00 40.39 227 HIS A O 1
ATOM 1472 N N . GLU A 1 203 ? 49.326 95.468 90.378 1.00 36.30 228 GLU A N 1
ATOM 1473 C CA . GLU A 1 203 ? 49.346 94.413 89.397 1.00 35.55 228 GLU A CA 1
ATOM 1474 C C . GLU A 1 203 ? 48.720 93.155 89.978 1.00 43.68 228 GLU A C 1
ATOM 1475 O O . GLU A 1 203 ? 47.939 92.473 89.312 1.00 41.91 228 GLU A O 1
ATOM 1481 N N . ALA A 1 204 ? 49.043 92.858 91.234 1.00 35.90 229 ALA A N 1
ATOM 1482 C CA . ALA A 1 204 ? 48.487 91.679 91.882 1.00 37.50 229 ALA A CA 1
ATOM 1483 C C . ALA A 1 204 ? 46.969 91.779 91.996 1.00 34.95 229 ALA A C 1
ATOM 1484 O O . ALA A 1 204 ? 46.252 90.810 91.726 1.00 38.56 229 ALA A O 1
ATOM 1486 N N . LYS A 1 205 ? 46.482 92.955 92.382 1.00 37.72 230 LYS A N 1
ATOM 1487 C CA . LYS A 1 205 ? 45.058 93.124 92.627 1.00 40.43 230 LYS A CA 1
ATOM 1488 C C . LYS A 1 205 ? 44.286 93.102 91.308 1.00 46.95 230 LYS A C 1
ATOM 1489 O O . LYS A 1 205 ? 43.165 92.597 91.248 1.00 44.65 230 LYS A O 1
ATOM 1495 N N . LEU A 1 206 ? 44.908 93.612 90.247 1.00 40.69 231 LEU A N 1
ATOM 1496 C CA . LEU A 1 206 ? 44.309 93.586 88.916 1.00 44.26 231 LEU A CA 1
ATOM 1497 C C . LEU A 1 206 ? 44.059 92.164 88.411 1.00 48.97 231 LEU A C 1
ATOM 1498 O O . LEU A 1 206 ? 43.060 91.909 87.740 1.00 53.49 231 LEU A O 1
ATOM 1503 N N . HIS A 1 207 ? 44.947 91.231 88.752 1.00 41.53 232 HIS A N 1
ATOM 1504 C CA . HIS A 1 207 ? 44.819 89.855 88.277 1.00 45.10 232 HIS A CA 1
ATOM 1505 C C . HIS A 1 207 ? 44.141 88.948 89.291 1.00 46.22 232 HIS A C 1
ATOM 1506 O O . HIS A 1 207 ? 44.226 87.725 89.196 1.00 51.63 232 HIS A O 1
ATOM 1513 N N . GLY A 1 208 ? 43.469 89.558 90.259 1.00 44.60 233 GLY A N 1
ATOM 1514 C CA . GLY A 1 208 ? 42.592 88.837 91.164 1.00 39.40 233 GLY A CA 1
ATOM 1515 C C . GLY A 1 208 ? 43.171 88.304 92.464 1.00 44.35 233 GLY A C 1
ATOM 1516 O O . GLY A 1 208 ? 42.516 87.521 93.138 1.00 46.77 233 GLY A O 1
ATOM 1517 N N . ALA A 1 209 ? 44.372 88.734 92.841 1.00 40.16 234 ALA A N 1
ATOM 1518 C CA . ALA A 1 209 ? 44.989 88.238 94.072 1.00 34.36 234 ALA A CA 1
ATOM 1519 C C . ALA A 1 209 ? 44.390 88.893 95.304 1.00 31.53 234 ALA A C 1
ATOM 1520 O O . ALA A 1 209 ? 43.959 90.046 95.263 1.00 40.02 234 ALA A O 1
ATOM 1522 N N . HIS A 1 210 ? 44.376 88.144 96.401 1.00 34.75 235 HIS A N 1
ATOM 1523 C CA . HIS A 1 210 ? 44.128 88.714 97.710 1.00 37.56 235 HIS A CA 1
ATOM 1524 C C . HIS A 1 210 ? 45.416 89.367 98.191 1.00 34.16 235 HIS A C 1
ATOM 1525 O O . HIS A 1 210 ? 46.454 88.714 98.263 1.00 40.01 235 HIS A O 1
ATOM 1532 N N . THR A 1 211 ? 45.352 90.644 98.536 1.00 33.96 236 THR A N 1
ATOM 1533 C CA . THR A 1 211 ? 46.568 91.388 98.840 1.00 33.04 236 THR A CA 1
ATOM 1534 C C . THR A 1 211 ? 46.708 91.685 100.324 1.00 38.42 236 THR A C 1
ATOM 1535 O O . THR A 1 211 ? 45.763 92.142 100.966 1.00 37.00 236 THR A O 1
ATOM 1539 N N . VAL A 1 212 ? 47.902 91.437 100.850 1.00 36.05 237 VAL A N 1
ATOM 1540 C CA . VAL A 1 212 ? 48.183 91.585 102.279 1.00 33.45 237 VAL A CA 1
ATOM 1541 C C . VAL A 1 212 ? 49.413 92.445 102.505 1.00 36.79 237 VAL A C 1
ATOM 1542 O O . VAL A 1 212 ? 50.442 92.232 101.874 1.00 32.16 237 VAL A O 1
ATOM 1546 N N . GLU A 1 213 ? 49.318 93.403 103.423 1.00 29.97 238 GLU A N 1
ATOM 1547 C CA . GLU A 1 213 ? 50.478 94.177 103.837 1.00 29.94 238 GLU A CA 1
ATOM 1548 C C . GLU A 1 213 ? 50.862 93.885 105.275 1.00 33.09 238 GLU A C 1
ATOM 1549 O O . GLU A 1 213 ? 50.019 93.939 106.161 1.00 31.97 238 GLU A O 1
ATOM 1555 N N . LEU A 1 214 ? 52.134 93.559 105.481 1.00 30.80 239 LEU A N 1
ATOM 1556 C CA . LEU A 1 214 ? 52.711 93.389 106.804 1.00 31.03 239 LEU A CA 1
ATOM 1557 C C . LEU A 1 214 ? 53.829 94.408 106.930 1.00 31.13 239 LEU A C 1
ATOM 1558 O O . LEU A 1 214 ? 54.912 94.224 106.390 1.00 32.77 239 LEU A O 1
ATOM 1563 N N . ASN A 1 215 ? 53.583 95.489 107.658 1.00 35.33 240 ASN A N 1
ATOM 1564 C CA . ASN A 1 215 ? 54.531 96.586 107.652 1.00 34.37 240 ASN A CA 1
ATOM 1565 C C . ASN A 1 215 ? 54.458 97.410 108.922 1.00 42.60 240 ASN A C 1
ATOM 1566 O O . ASN A 1 215 ? 53.553 97.217 109.721 1.00 36.67 240 ASN A O 1
ATOM 1571 N N . LEU A 1 216 ? 55.454 98.272 109.117 1.00 42.43 241 LEU A N 1
ATOM 1572 C CA . LEU A 1 216 ? 55.466 99.271 110.194 1.00 45.35 241 LEU A CA 1
ATOM 1573 C C . LEU A 1 216 ? 54.626 100.506 109.862 1.00 50.72 241 LEU A C 1
ATOM 1574 O O . LEU A 1 216 ? 53.950 101.076 110.725 1.00 46.89 241 LEU A O 1
ATOM 1579 N N . GLU A 1 217 ? 54.728 100.946 108.613 1.00 48.13 242 GLU A N 1
ATOM 1580 C CA . GLU A 1 217 ? 54.003 102.110 108.124 1.00 51.57 242 GLU A CA 1
ATOM 1581 C C . GLU A 1 217 ? 53.317 101.774 106.810 1.00 59.24 242 GLU A C 1
ATOM 1582 O O . GLU A 1 217 ? 53.759 100.865 106.102 1.00 62.50 242 GLU A O 1
ATOM 1588 N N . PRO A 1 218 ? 52.221 102.479 106.485 1.00 60.95 243 PRO A N 1
ATOM 1589 C CA . PRO A 1 218 ? 51.556 102.172 105.211 1.00 66.33 243 PRO A CA 1
ATOM 1590 C C . PRO A 1 218 ? 52.470 102.444 104.015 1.00 67.11 243 PRO A C 1
ATOM 1591 O O . PRO A 1 218 ? 53.065 103.520 103.932 1.00 61.19 243 PRO A O 1
ATOM 1595 N N . SER A 1 219 ? 52.575 101.474 103.110 1.00 63.68 244 SER A N 1
ATOM 1596 C CA . SER A 1 219 ? 53.353 101.642 101.887 1.00 62.54 244 SER A CA 1
ATOM 1597 C C . SER A 1 219 ? 52.533 102.310 100.789 1.00 70.50 244 SER A C 1
ATOM 1598 O O . SER A 1 219 ? 53.084 102.846 99.827 1.00 70.46 244 SER A O 1
ATOM 1601 N N . GLN A 1 220 ? 51.215 102.275 100.932 1.00 73.14 245 GLN A N 1
ATOM 1602 C CA . GLN A 1 220 ? 50.347 102.840 99.912 1.00 80.74 245 GLN A CA 1
ATOM 1603 C C . GLN A 1 220 ? 49.073 103.450 100.486 1.00 83.45 245 GLN A C 1
ATOM 1604 O O . GLN A 1 220 ? 48.590 103.041 101.545 1.00 76.50 245 GLN A O 1
ATOM 1610 N N . VAL A 1 221 ? 48.541 104.434 99.769 1.00 82.87 246 VAL A N 1
ATOM 1611 C CA . VAL A 1 221 ? 47.358 105.167 100.199 1.00 85.42 246 VAL A CA 1
ATOM 1612 C C . VAL A 1 221 ? 46.089 104.612 99.562 1.00 90.44 246 VAL A C 1
ATOM 1613 O O . VAL A 1 221 ? 45.993 104.482 98.339 1.00 93.10 246 VAL A O 1
ATOM 1617 N N . GLY A 1 222 ? 45.115 104.265 100.394 1.00 83.55 247 GLY A N 1
ATOM 1618 C CA . GLY A 1 222 ? 43.849 103.778 99.879 1.00 88.78 247 GLY A CA 1
ATOM 1619 C C . GLY A 1 222 ? 43.602 102.274 99.892 1.00 85.18 247 GLY A C 1
ATOM 1620 O O . GLY A 1 222 ? 44.209 101.533 100.666 1.00 82.71 247 GLY A O 1
ATOM 1621 N N . ASN A 1 223 ? 42.728 101.861 98.967 1.00 87.12 248 ASN A N 1
ATOM 1622 C CA . ASN A 1 223 ? 42.072 100.548 98.861 1.00 82.99 248 ASN A CA 1
ATOM 1623 C C . ASN A 1 223 ? 42.827 99.369 98.215 1.00 82.64 248 ASN A C 1
ATOM 1624 O O . ASN A 1 223 ? 42.173 98.475 97.634 1.00 82.50 248 ASN A O 1
ATOM 1629 N N . GLU A 1 224 ? 44.157 99.348 98.231 1.00 70.18 249 GLU A N 1
ATOM 1630 C CA . GLU A 1 224 ? 44.849 98.259 97.546 1.00 63.48 249 GLU A CA 1
ATOM 1631 C C . GLU A 1 224 ? 45.033 96.993 98.352 1.00 49.49 249 GLU A C 1
ATOM 1632 O O . GLU A 1 224 ? 44.788 95.890 97.855 1.00 53.45 249 GLU A O 1
ATOM 1638 N N . PHE A 1 225 ? 45.493 97.140 99.587 1.00 43.84 250 PHE A N 1
ATOM 1639 C CA . PHE A 1 225 ? 45.670 95.947 100.381 1.00 46.47 250 PHE A CA 1
ATOM 1640 C C . PHE A 1 225 ? 44.329 95.662 101.011 1.00 44.23 250 PHE A C 1
ATOM 1641 O O . PHE A 1 225 ? 43.731 96.525 101.654 1.00 45.83 250 PHE A O 1
ATOM 1649 N N . ALA A 1 226 ? 43.853 94.447 100.781 1.00 46.12 251 ALA A N 1
ATOM 1650 C CA . ALA A 1 226 ? 42.570 94.009 101.284 1.00 45.89 251 ALA A CA 1
ATOM 1651 C C . ALA A 1 226 ? 42.697 93.608 102.745 1.00 48.80 251 ALA A C 1
ATOM 1652 O O . ALA A 1 226 ? 41.741 93.693 103.506 1.00 49.61 251 ALA A O 1
ATOM 1654 N N . GLU A 1 227 ? 43.891 93.168 103.123 1.00 40.70 252 GLU A N 1
ATOM 1655 C CA . GLU A 1 227 ? 44.163 92.732 104.487 1.00 38.54 252 GLU A CA 1
ATOM 1656 C C . GLU A 1 227 ? 45.469 93.358 104.935 1.00 39.72 252 GLU A C 1
ATOM 1657 O O . GLU A 1 227 ? 46.437 93.376 104.191 1.00 38.20 252 GLU A O 1
ATOM 1663 N N . LYS A 1 228 ? 45.500 93.892 106.148 1.00 35.14 253 LYS A N 1
ATOM 1664 C CA . LYS A 1 228 ? 46.674 94.620 106.615 1.00 40.34 253 LYS A CA 1
ATOM 1665 C C . LYS A 1 228 ? 46.910 94.364 108.087 1.00 46.86 253 LYS A C 1
ATOM 1666 O O . LYS A 1 228 ? 45.954 94.307 108.869 1.00 39.33 253 LYS A O 1
ATOM 1672 N N . TYR A 1 229 ? 48.180 94.198 108.453 1.00 34.25 254 TYR A N 1
ATOM 1673 C CA . TYR A 1 229 ? 48.576 94.129 109.856 1.00 32.35 254 TYR A CA 1
ATOM 1674 C C . TYR A 1 229 ? 49.860 94.909 110.037 1.00 38.09 254 TYR A C 1
ATOM 1675 O O . TYR A 1 229 ? 50.800 94.771 109.254 1.00 37.46 254 TYR A O 1
ATOM 1684 N N . TYR A 1 230 ? 49.907 95.727 111.078 1.00 33.20 255 TYR A N 1
ATOM 1685 C CA . TYR A 1 230 ? 51.053 96.589 111.275 1.00 32.88 255 TYR A CA 1
ATOM 1686 C C . TYR A 1 230 ? 51.737 96.327 112.598 1.00 37.84 255 TYR A C 1
ATOM 1687 O O . TYR A 1 230 ? 51.086 96.031 113.602 1.00 40.25 255 TYR A O 1
ATOM 1696 N N . GLY A 1 231 ? 53.057 96.481 112.589 1.00 38.10 256 GLY A N 1
ATOM 1697 C CA . GLY A 1 231 ? 53.887 96.216 113.742 1.00 41.42 256 GLY A CA 1
ATOM 1698 C C . GLY A 1 231 ? 55.244 95.720 113.287 1.00 32.07 256 GLY A C 1
ATOM 1699 O O . GLY A 1 231 ? 55.500 95.625 112.087 1.00 40.93 256 GLY A O 1
ATOM 1700 N N . PRO A 1 232 ? 56.129 95.420 114.248 1.00 39.36 257 PRO A N 1
ATOM 1701 C CA . PRO A 1 232 ? 57.462 94.885 113.965 1.00 34.66 257 PRO A CA 1
ATOM 1702 C C . PRO A 1 232 ? 57.347 93.621 113.117 1.00 33.41 257 PRO A C 1
ATOM 1703 O O . PRO A 1 232 ? 56.476 92.797 113.403 1.00 37.00 257 PRO A O 1
ATOM 1707 N N . ALA A 1 233 ? 58.186 93.483 112.094 1.00 31.56 258 ALA A N 1
ATOM 1708 C CA . ALA A 1 233 ? 58.119 92.315 111.208 1.00 29.83 258 ALA A CA 1
ATOM 1709 C C . ALA A 1 233 ? 58.236 91.013 111.995 1.00 32.57 258 ALA A C 1
ATOM 1710 O O . ALA A 1 233 ? 57.501 90.052 111.733 1.00 32.01 258 ALA A O 1
ATOM 1712 N N . SER A 1 234 ? 59.138 90.988 112.978 1.00 33.12 259 SER A N 1
ATOM 1713 C CA . SER A 1 234 ? 59.365 89.784 113.775 1.00 38.76 259 SER A CA 1
ATOM 1714 C C . SER A 1 234 ? 58.115 89.380 114.550 1.00 39.50 259 SER A C 1
ATOM 1715 O O . SER A 1 234 ? 58.009 88.250 115.025 1.00 33.79 259 SER A O 1
ATOM 1718 N N . GLN A 1 235 ? 57.161 90.297 114.669 1.00 37.04 260 GLN A N 1
ATOM 1719 C CA . GLN A 1 235 ? 55.909 89.973 115.334 1.00 37.87 260 GLN A CA 1
ATOM 1720 C C . GLN A 1 235 ? 54.799 89.707 114.317 1.00 31.76 260 GLN A C 1
ATOM 1721 O O . GLN A 1 235 ? 54.124 88.684 114.376 1.00 35.68 260 GLN A O 1
ATOM 1727 N N . VAL A 1 236 ? 54.637 90.613 113.365 1.00 30.99 261 VAL A N 1
ATOM 1728 C CA . VAL A 1 236 ? 53.518 90.533 112.442 1.00 32.45 261 VAL A CA 1
ATOM 1729 C C . VAL A 1 236 ? 53.688 89.384 111.439 1.00 36.11 261 VAL A C 1
ATOM 1730 O O . VAL A 1 236 ? 52.723 88.707 111.093 1.00 32.68 261 VAL A O 1
ATOM 1734 N N . VAL A 1 237 ? 54.904 89.170 110.956 1.00 31.50 262 VAL A N 1
ATOM 1735 C CA . VAL A 1 237 ? 55.094 88.160 109.914 1.00 30.50 262 VAL A CA 1
ATOM 1736 C C . VAL A 1 237 ? 54.869 86.725 110.431 1.00 29.43 262 VAL A C 1
ATOM 1737 O O . VAL A 1 237 ? 54.083 85.984 109.840 1.00 32.01 262 VAL A O 1
ATOM 1741 N N . PRO A 1 238 ? 55.513 86.336 111.550 1.00 29.04 263 PRO A N 1
ATOM 1742 C CA . PRO A 1 238 ? 55.231 84.978 112.037 1.00 31.89 263 PRO A CA 1
ATOM 1743 C C . PRO A 1 238 ? 53.762 84.762 112.383 1.00 28.52 263 PRO A C 1
ATOM 1744 O O . PRO A 1 238 ? 53.238 83.683 112.132 1.00 33.79 263 PRO A O 1
ATOM 1748 N N . GLU A 1 239 ? 53.085 85.792 112.879 1.00 35.95 264 GLU A N 1
ATOM 1749 C CA . GLU A 1 239 ? 51.685 85.634 113.243 1.00 34.06 264 GLU A CA 1
ATOM 1750 C C . GLU A 1 239 ? 50.801 85.501 112.013 1.00 35.06 264 GLU A C 1
ATOM 1751 O O . GLU A 1 239 ? 49.860 84.710 112.003 1.00 38.15 264 GLU A O 1
ATOM 1757 N N . PHE A 1 240 ? 51.114 86.234 110.954 1.00 35.99 265 PHE A N 1
ATOM 1758 C CA . PHE A 1 240 ? 50.355 86.027 109.736 1.00 32.55 265 PHE A CA 1
ATOM 1759 C C . PHE A 1 240 ? 50.666 84.661 109.122 1.00 31.39 265 PHE A C 1
ATOM 1760 O O . PHE A 1 240 ? 49.757 83.945 108.716 1.00 33.20 265 PHE A O 1
ATOM 1768 N N . VAL A 1 241 ? 51.940 84.293 109.061 1.00 31.21 266 VAL A N 1
ATOM 1769 C CA . VAL A 1 241 ? 52.302 83.002 108.469 1.00 30.37 266 VAL A CA 1
ATOM 1770 C C . VAL A 1 241 ? 51.632 81.843 109.218 1.00 34.07 266 VAL A C 1
ATOM 1771 O O . VAL A 1 241 ? 51.032 80.969 108.596 1.00 34.26 266 VAL A O 1
ATOM 1775 N N . GLU A 1 242 ? 51.734 81.840 110.543 1.00 35.59 267 GLU A N 1
ATOM 1776 C CA . GLU A 1 242 ? 51.031 80.848 111.361 1.00 36.25 267 GLU A CA 1
ATOM 1777 C C . GLU A 1 242 ? 49.547 80.789 111.027 1.00 41.03 267 GLU A C 1
ATOM 1778 O O . GLU A 1 242 ? 49.000 79.721 110.794 1.00 44.37 267 GLU A O 1
ATOM 1784 N N . LYS A 1 243 ? 48.911 81.955 110.984 1.00 42.72 268 LYS A N 1
ATOM 1785 C CA . LYS A 1 243 ? 47.488 82.059 110.679 1.00 47.71 268 LYS A CA 1
ATOM 1786 C C . LYS A 1 243 ? 47.192 81.513 109.292 1.00 50.88 268 LYS A C 1
ATOM 1787 O O . LYS A 1 243 ? 46.179 80.849 109.062 1.00 47.76 268 LYS A O 1
ATOM 1793 N N . LEU A 1 244 ? 48.091 81.796 108.362 1.00 45.16 269 LEU A N 1
ATOM 1794 C CA . LEU A 1 244 ? 47.950 81.292 107.013 1.00 40.44 269 LEU A CA 1
ATOM 1795 C C . LEU A 1 244 ? 48.140 79.777 106.956 1.00 45.20 269 LEU A C 1
ATOM 1796 O O . LEU A 1 244 ? 47.366 79.074 106.307 1.00 49.83 269 LEU A O 1
ATOM 1801 N N . LEU A 1 245 ? 49.164 79.273 107.639 1.00 45.39 270 LEU A N 1
ATOM 1802 C CA . LEU A 1 245 ? 49.444 77.836 107.618 1.00 43.18 270 LEU A CA 1
ATOM 1803 C C . LEU A 1 245 ? 48.372 76.985 108.294 1.00 49.55 270 LEU A C 1
ATOM 1804 O O . LEU A 1 245 ? 48.039 75.908 107.803 1.00 53.00 270 LEU A O 1
ATOM 1809 N N . LYS A 1 246 ? 47.825 77.446 109.412 1.00 48.48 271 LYS A N 1
ATOM 1810 C CA . LYS A 1 246 ? 46.792 76.639 110.053 1.00 60.34 271 LYS A CA 1
ATOM 1811 C C . LYS A 1 246 ? 45.480 76.839 109.304 1.00 61.27 271 LYS A C 1
ATOM 1812 O O . LYS A 1 246 ? 44.666 75.922 109.205 1.00 64.50 271 LYS A O 1
ATOM 1818 N N . GLY A 1 247 ? 45.289 78.035 108.758 1.00 57.33 272 GLY A N 1
ATOM 1819 C CA . GLY A 1 247 ? 44.136 78.297 107.918 1.00 58.48 272 GLY A CA 1
ATOM 1820 C C . GLY A 1 247 ? 44.211 77.487 106.636 1.00 59.37 272 GLY A C 1
ATOM 1821 O O . GLY A 1 247 ? 43.216 76.923 106.185 1.00 69.92 272 GLY A O 1
ATOM 1822 N N . LYS B 1 15 ? 83.522 116.295 53.947 1.00 54.25 40 LYS B N 1
ATOM 1823 C CA . LYS B 1 15 ? 82.721 117.033 54.916 1.00 4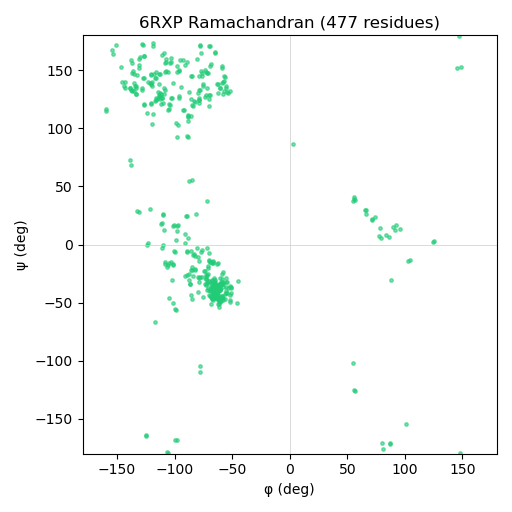2.73 40 LYS B CA 1
ATOM 1824 C C . LYS B 1 15 ? 82.565 116.237 56.203 1.00 43.72 40 LYS B C 1
ATOM 1825 O O . LYS B 1 15 ? 82.412 115.016 56.166 1.00 41.58 40 LYS B O 1
ATOM 1831 N N . PRO B 1 16 ? 82.588 116.928 57.351 1.00 37.80 41 PRO B N 1
ATOM 1832 C CA . PRO B 1 16 ? 82.505 116.220 58.633 1.00 43.32 41 PRO B CA 1
ATOM 1833 C C . PRO B 1 16 ? 81.128 115.637 58.871 1.00 37.56 41 PRO B C 1
ATOM 1834 O O . PRO B 1 16 ? 80.129 116.194 58.409 1.00 36.43 41 PRO B O 1
ATOM 1838 N N . ARG B 1 17 ? 81.084 114.505 59.562 1.00 28.92 42 ARG B N 1
ATOM 1839 C CA . ARG B 1 17 ? 79.832 114.004 60.076 1.00 25.36 42 ARG B CA 1
ATOM 1840 C C . ARG B 1 17 ? 79.520 114.808 61.330 1.00 27.53 42 ARG B C 1
ATOM 1841 O O . ARG B 1 17 ? 80.345 114.875 62.242 1.00 31.33 42 ARG B O 1
ATOM 1849 N N . VAL B 1 18 ? 78.346 115.434 61.353 1.00 28.14 43 VAL B N 1
ATOM 1850 C CA . VAL B 1 18 ? 77.942 116.276 62.477 1.00 29.93 43 VAL B CA 1
ATOM 1851 C C . VAL B 1 18 ? 76.727 115.701 63.198 1.00 29.10 43 VAL B C 1
ATOM 1852 O O . VAL B 1 18 ? 75.707 115.415 62.575 1.00 27.68 43 VAL B O 1
ATOM 1856 N N . LEU B 1 19 ? 76.846 115.502 64.505 1.00 28.44 44 LEU B N 1
ATOM 1857 C CA . LEU B 1 19 ? 75.705 115.083 65.315 1.00 26.21 44 LEU B CA 1
ATOM 1858 C C . LEU B 1 19 ? 75.319 116.180 66.281 1.00 29.30 44 LEU B C 1
ATOM 1859 O O . LEU B 1 19 ? 76.152 116.649 67.055 1.00 28.85 44 LEU B O 1
ATOM 1864 N N . VAL B 1 20 ? 74.050 116.566 66.258 1.00 25.03 45 VAL B N 1
ATOM 1865 C CA . VAL B 1 20 ? 73.579 117.617 67.138 1.00 23.19 45 VAL B CA 1
ATOM 1866 C C . VAL B 1 20 ? 72.585 117.068 68.150 1.00 24.61 45 VAL B C 1
ATOM 1867 O O . VAL B 1 20 ? 71.674 116.331 67.800 1.00 24.96 45 VAL B O 1
ATOM 1871 N N . LEU B 1 21 ? 72.796 117.410 69.424 1.00 21.26 46 LEU B N 1
ATOM 1872 C CA . LEU B 1 21 ? 71.857 117.075 70.487 1.00 23.72 46 LEU B CA 1
ATOM 1873 C C . LEU B 1 21 ? 71.209 118.359 70.981 1.00 28.25 46 LEU B C 1
ATOM 1874 O O . LEU B 1 21 ? 71.922 119.285 71.332 1.00 28.17 46 LEU B O 1
ATOM 1879 N N . THR B 1 22 ? 69.883 118.442 71.007 1.00 23.50 47 THR B N 1
ATOM 1880 C CA . THR B 1 22 ? 69.255 119.656 71.543 1.00 25.22 47 THR B CA 1
ATOM 1881 C C . THR B 1 22 ? 68.405 119.347 72.764 1.00 26.42 47 THR B C 1
ATOM 1882 O O . THR B 1 22 ? 67.813 118.268 72.884 1.00 26.01 47 THR B O 1
ATOM 1886 N N . GLY B 1 23 ? 68.366 120.306 73.680 1.00 22.38 48 GLY B N 1
ATOM 1887 C CA . GLY B 1 23 ? 67.534 120.215 74.860 1.00 25.69 48 GLY B CA 1
ATOM 1888 C C . GLY B 1 23 ? 66.623 121.422 74.974 1.00 28.16 48 GLY B C 1
ATOM 1889 O O . GLY B 1 23 ? 66.464 122.193 74.017 1.00 25.96 48 GLY B O 1
ATOM 1890 N N . ALA B 1 24 ? 66.066 121.610 76.167 1.00 24.48 49 ALA B N 1
ATOM 1891 C CA . ALA B 1 24 ? 65.007 122.591 76.395 1.00 29.04 49 ALA B CA 1
ATOM 1892 C C . ALA B 1 24 ? 65.422 124.015 76.052 1.00 24.65 49 ALA B C 1
ATOM 1893 O O . ALA B 1 24 ? 64.589 124.827 75.653 1.00 30.01 49 ALA B O 1
ATOM 1895 N N . GLY B 1 25 ? 66.708 124.308 76.196 1.00 26.80 50 GLY B N 1
ATOM 1896 C CA . GLY B 1 25 ? 67.210 125.655 75.994 1.00 27.81 50 GLY B CA 1
ATOM 1897 C C . GLY B 1 25 ? 66.968 126.227 74.608 1.00 30.16 50 GLY B C 1
ATOM 1898 O O . GLY B 1 25 ? 66.800 127.444 74.441 1.00 28.90 50 GLY B O 1
ATOM 1899 N N . ILE B 1 26 ? 66.969 125.373 73.592 1.00 27.66 51 ILE B N 1
ATOM 1900 C CA . ILE B 1 26 ? 66.843 125.903 72.231 1.00 24.63 51 ILE B CA 1
ATOM 1901 C C . ILE B 1 26 ? 65.423 126.355 71.955 1.00 28.33 51 ILE B C 1
ATOM 1902 O O . ILE B 1 26 ? 65.194 127.190 71.084 1.00 34.78 51 ILE B O 1
ATOM 1907 N N . SER B 1 27 ? 64.462 125.821 72.698 1.00 23.93 52 SER B N 1
ATOM 1908 C CA . SER B 1 27 ? 63.073 126.162 72.427 1.00 29.64 52 SER B CA 1
ATOM 1909 C C . SER B 1 27 ? 62.525 127.223 73.385 1.00 37.51 52 SER B C 1
ATOM 1910 O O . SER B 1 27 ? 61.409 127.726 73.190 1.00 28.04 52 SER B O 1
ATOM 1913 N N . ALA B 1 28 ? 63.325 127.586 74.385 1.00 33.59 53 ALA B N 1
ATOM 1914 C CA . ALA B 1 28 ? 62.911 128.566 75.389 1.00 36.89 53 ALA B CA 1
ATOM 1915 C C . ALA B 1 28 ? 62.499 129.888 74.766 1.00 33.38 53 ALA B C 1
ATOM 1916 O O . ALA B 1 28 ? 61.460 130.442 75.122 1.00 30.05 53 ALA B O 1
ATOM 1918 N N . GLU B 1 29 ? 63.313 130.400 73.846 1.00 31.77 54 GLU B N 1
ATOM 1919 C CA . GLU B 1 29 ? 63.008 131.683 73.218 1.00 36.02 54 GLU B CA 1
ATOM 1920 C C . GLU B 1 29 ? 61.764 131.634 72.342 1.00 33.29 54 GLU B C 1
ATOM 1921 O O . GLU B 1 29 ? 61.240 132.682 71.955 1.00 38.97 54 GLU B O 1
ATOM 1927 N N . SER B 1 30 ? 61.285 130.434 72.019 1.00 30.62 55 SER B N 1
ATOM 1928 C CA . SER B 1 30 ? 60.081 130.312 71.182 1.00 31.86 55 SER B CA 1
ATOM 1929 C C . SER B 1 30 ? 58.815 130.424 72.012 1.00 38.68 55 SER B C 1
ATOM 1930 O O . SER B 1 30 ? 57.711 130.484 71.465 1.00 34.24 55 SER B O 1
ATOM 1933 N N . GLY B 1 31 ? 58.974 130.420 73.331 1.00 35.13 56 GLY B N 1
ATOM 1934 C CA . GLY B 1 31 ? 57.850 130.656 74.220 1.00 36.69 56 GLY B CA 1
ATOM 1935 C C . GLY B 1 31 ? 57.146 129.400 74.678 1.00 41.09 56 GLY B C 1
ATOM 1936 O O . GLY B 1 31 ? 56.031 129.453 75.190 1.00 43.31 56 GLY B O 1
ATOM 1937 N N . ILE B 1 32 ? 57.794 128.257 74.519 1.00 35.31 57 ILE B N 1
ATOM 1938 C CA . ILE B 1 32 ? 57.137 127.010 74.874 1.00 50.52 57 ILE B CA 1
ATOM 1939 C C . ILE B 1 32 ? 57.342 126.661 76.327 1.00 51.06 57 ILE B C 1
ATOM 1940 O O . ILE B 1 32 ? 58.465 126.742 76.835 1.00 49.11 57 ILE B O 1
ATOM 1945 N N . ARG B 1 33 ? 56.232 126.332 76.999 1.00 58.38 58 ARG B N 1
ATOM 1946 C CA . ARG B 1 33 ? 56.270 125.924 78.396 1.00 56.42 58 ARG B CA 1
ATOM 1947 C C . ARG B 1 33 ? 57.257 124.770 78.467 1.00 53.86 58 ARG B C 1
ATOM 1948 O O . ARG B 1 33 ? 57.178 123.812 77.692 1.00 53.86 58 ARG B O 1
ATOM 1956 N N . THR B 1 34 ? 58.172 124.857 79.420 1.00 40.61 59 THR B N 1
ATOM 1957 C CA . THR B 1 34 ? 59.329 123.989 79.401 1.00 37.13 59 THR B CA 1
ATOM 1958 C C . THR B 1 34 ? 59.112 122.571 79.934 1.00 42.11 59 THR B C 1
ATOM 1959 O O . THR B 1 34 ? 58.184 122.295 80.696 1.00 44.57 59 THR B O 1
ATOM 1963 N N . PHE B 1 35 ? 60.026 121.696 79.529 1.00 36.79 60 PHE B N 1
ATOM 1964 C CA . PHE B 1 35 ? 60.190 120.363 80.071 1.00 31.49 60 PHE B CA 1
ATOM 1965 C C . PHE B 1 35 ? 61.612 120.321 80.585 1.00 30.62 60 PHE B C 1
ATOM 1966 O O . PHE B 1 35 ? 62.253 119.275 80.589 1.00 35.45 60 PHE B O 1
ATOM 1974 N N . ARG B 1 36 ? 62.095 121.482 81.012 1.00 28.38 61 ARG B N 1
ATOM 1975 C CA . ARG B 1 36 ? 63.336 121.583 81.781 1.00 33.80 61 ARG B CA 1
ATOM 1976 C C . ARG B 1 36 ? 63.028 121.373 83.249 1.00 33.96 61 ARG B C 1
ATOM 1977 O O . ARG B 1 36 ? 62.344 122.189 83.853 1.00 35.82 61 ARG B O 1
ATOM 1985 N N . ALA B 1 37 ? 63.477 120.254 83.808 1.00 34.54 62 ALA B N 1
ATOM 1986 C CA . ALA B 1 37 ? 63.259 119.979 85.226 1.00 37.54 62 ALA B CA 1
ATOM 1987 C C . ALA B 1 37 ? 64.092 120.893 86.116 1.00 35.73 62 ALA B C 1
ATOM 1988 O O . ALA B 1 37 ? 65.317 120.922 86.014 1.00 45.38 62 ALA B O 1
ATOM 1990 N N . ALA B 1 38 ? 63.411 121.683 86.938 1.00 41.08 63 ALA B N 1
ATOM 1991 C CA . ALA B 1 38 ? 64.057 122.574 87.893 1.00 43.52 63 ALA B CA 1
ATOM 1992 C C . ALA B 1 38 ? 63.537 122.275 89.295 1.00 44.69 63 ALA B C 1
ATOM 1993 O O . ALA B 1 38 ? 62.358 122.515 89.570 1.00 41.97 63 ALA B O 1
ATOM 1995 N N . ASP B 1 39 ? 64.394 121.753 90.174 1.00 39.19 64 ASP B N 1
ATOM 1996 C CA . ASP B 1 39 ? 63.999 121.492 91.563 1.00 47.04 64 ASP B CA 1
ATOM 1997 C C . ASP B 1 39 ? 62.777 120.578 91.640 1.00 42.82 64 ASP B C 1
ATOM 1998 O O . ASP B 1 39 ? 61.885 120.778 92.464 1.00 38.47 64 ASP B O 1
ATOM 2003 N N . GLY B 1 40 ? 62.736 119.598 90.743 1.00 35.05 65 GLY B N 1
ATOM 2004 C CA . GLY B 1 40 ? 61.671 118.619 90.685 1.00 32.04 65 GLY B CA 1
ATOM 2005 C C . GLY B 1 40 ? 60.400 119.137 90.032 1.00 34.30 65 GLY B C 1
ATOM 2006 O O . GLY B 1 40 ? 59.358 118.485 90.085 1.00 34.14 65 GLY B O 1
ATOM 2007 N N . LEU B 1 41 ? 60.499 120.268 89.346 1.00 31.71 66 LEU B N 1
ATOM 2008 C CA . LEU B 1 41 ? 59.326 120.868 88.710 1.00 32.29 66 LEU B CA 1
ATOM 2009 C C . LEU B 1 41 ? 59.540 121.063 87.222 1.00 34.79 66 LEU B C 1
ATOM 2010 O O . LEU B 1 41 ? 60.625 121.443 86.800 1.00 33.51 66 LEU B O 1
ATOM 2015 N N . TRP B 1 42 ? 58.494 120.795 86.446 1.00 30.66 67 TRP B N 1
ATOM 2016 C CA . TRP B 1 42 ? 58.385 121.262 85.068 1.00 35.12 67 TRP B CA 1
ATOM 2017 C C . TRP B 1 42 ? 57.531 122.518 85.106 1.00 35.45 67 TRP B C 1
ATOM 2018 O O . TRP B 1 42 ? 56.302 122.428 85.038 1.00 30.19 67 TRP B O 1
ATOM 2029 N N . GLU B 1 43 ? 58.182 123.677 85.208 1.00 34.77 68 GLU B N 1
ATOM 2030 C CA . GLU B 1 43 ? 57.508 124.941 85.521 1.00 40.93 68 GLU B CA 1
ATOM 2031 C C . GLU B 1 43 ? 56.708 124.813 86.809 1.00 35.14 68 GLU B C 1
ATOM 2032 O O . GLU B 1 43 ? 57.282 124.840 87.890 1.00 42.53 68 GLU B O 1
ATOM 2038 N N . GLU B 1 44 ? 55.392 124.650 86.706 1.00 32.07 69 GLU B N 1
ATOM 2039 C CA . GLU B 1 44 ? 54.575 124.565 87.917 1.00 31.56 69 GLU B CA 1
ATOM 2040 C C . GLU B 1 44 ? 53.990 123.186 88.224 1.00 38.93 69 GLU B C 1
ATOM 2041 O O . GLU B 1 44 ? 53.175 123.062 89.130 1.00 31.05 69 GLU B O 1
ATOM 2047 N N . HIS B 1 45 ? 54.448 122.140 87.543 1.00 29.44 70 HIS B N 1
ATOM 2048 C CA . HIS B 1 45 ? 53.965 120.796 87.845 1.00 30.68 70 HIS B CA 1
ATOM 2049 C C . HIS B 1 45 ? 55.092 119.921 88.356 1.00 28.97 70 HIS B C 1
ATOM 2050 O O . HIS B 1 45 ? 56.214 120.030 87.881 1.00 29.55 70 HIS B O 1
ATOM 2057 N N . ARG B 1 46 ? 54.790 119.044 89.307 1.00 32.27 71 ARG B N 1
ATOM 2058 C CA . ARG B 1 46 ? 55.773 118.058 89.752 1.00 29.81 71 ARG B CA 1
ATOM 2059 C C . ARG B 1 46 ? 56.046 117.006 88.686 1.00 27.00 71 ARG B C 1
ATOM 2060 O O . ARG B 1 46 ? 55.134 116.337 88.216 1.00 28.90 71 ARG B O 1
ATOM 2068 N N . VAL B 1 47 ? 57.321 116.846 88.347 1.00 28.47 72 VAL B N 1
ATOM 2069 C CA . VAL B 1 47 ? 57.748 115.842 87.393 1.00 28.38 72 VAL B CA 1
ATOM 2070 C C . VAL B 1 47 ? 57.295 114.474 87.895 1.00 26.36 72 VAL B C 1
ATOM 2071 O O . VAL B 1 47 ? 56.905 113.596 87.118 1.00 29.05 72 VAL B O 1
ATOM 2075 N N . GLU B 1 48 ? 57.353 114.304 89.213 1.00 29.49 73 GLU B N 1
ATOM 2076 C CA . GLU B 1 48 ? 56.890 113.078 89.844 1.00 32.73 73 GLU B CA 1
ATOM 2077 C C . GLU B 1 48 ? 55.454 112.727 89.437 1.00 31.51 73 GLU B C 1
ATOM 2078 O O . GLU B 1 48 ? 55.110 111.552 89.307 1.00 30.85 73 GLU B O 1
ATOM 2084 N N . ASP B 1 49 ? 54.607 113.746 89.302 1.00 28.64 74 ASP B N 1
ATOM 2085 C CA . ASP B 1 49 ? 53.190 113.526 89.009 1.00 25.94 74 ASP B CA 1
ATOM 2086 C C . ASP B 1 49 ? 52.839 113.414 87.527 1.00 31.51 74 ASP B C 1
ATOM 2087 O O . ASP B 1 49 ? 51.881 112.724 87.181 1.00 28.57 74 ASP B O 1
ATOM 2092 N N . VAL B 1 50 ? 53.589 114.088 86.656 1.00 28.70 75 VAL B N 1
ATOM 2093 C CA . VAL B 1 50 ? 53.215 114.117 85.232 1.00 25.78 75 VAL B CA 1
ATOM 2094 C C . VAL B 1 50 ? 54.297 113.614 84.286 1.00 23.63 75 VAL B C 1
ATOM 2095 O O . VAL B 1 50 ? 54.122 113.653 83.057 1.00 28.60 75 VAL B O 1
ATOM 2099 N N . GLY B 1 51 ? 55.421 113.183 84.848 1.00 26.79 76 GLY B N 1
ATOM 2100 C CA . GLY B 1 51 ? 56.549 112.719 84.057 1.00 25.81 76 GLY B CA 1
ATOM 2101 C C . GLY B 1 51 ? 57.089 111.377 84.535 1.00 28.66 76 GLY B C 1
ATOM 2102 O O . GLY B 1 51 ? 58.272 111.081 84.369 1.00 29.18 76 GLY B O 1
ATOM 2103 N N . THR B 1 52 ? 56.222 110.565 85.131 1.00 26.01 77 THR B N 1
ATOM 2104 C CA . THR B 1 52 ? 56.597 109.200 85.524 1.00 28.32 77 THR B CA 1
ATOM 2105 C C . THR B 1 52 ? 55.488 108.225 85.183 1.00 30.15 77 THR B C 1
ATOM 2106 O O . THR B 1 52 ? 54.318 108.612 85.123 1.00 31.05 77 THR B O 1
ATOM 2110 N N . PRO B 1 53 ? 55.843 106.944 85.010 1.00 30.13 78 PRO B N 1
ATOM 2111 C CA . PRO B 1 53 ? 54.803 105.940 84.765 1.00 30.84 78 PRO B CA 1
ATOM 2112 C C . PRO B 1 53 ? 53.852 105.816 85.936 1.00 33.40 78 PRO B C 1
ATOM 2113 O O . PRO B 1 53 ? 52.653 105.639 85.725 1.00 32.66 78 PRO B O 1
ATOM 2117 N N . GLU B 1 54 ? 54.379 105.917 87.156 1.00 31.98 79 GLU B N 1
ATOM 2118 C CA .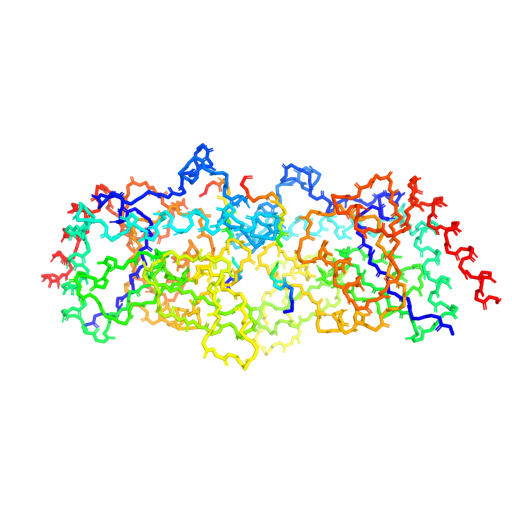 GLU B 1 54 ? 53.538 105.752 88.334 1.00 34.06 79 GLU B CA 1
ATOM 2119 C C . GLU B 1 54 ? 52.566 106.932 88.420 1.00 35.14 79 GLU B C 1
ATOM 2120 O O . GLU B 1 54 ? 51.426 106.753 88.828 1.00 35.42 79 GLU B O 1
ATOM 2126 N N . GLY B 1 55 ? 52.997 108.121 87.995 1.00 33.08 80 GLY B N 1
ATOM 2127 C CA . GLY B 1 55 ? 52.121 109.291 87.991 1.00 30.06 80 GLY B CA 1
ATOM 2128 C C . GLY B 1 55 ? 50.919 109.090 87.077 1.00 29.14 80 GLY B C 1
ATOM 2129 O O . GLY B 1 55 ? 49.788 109.461 87.398 1.00 32.57 80 GLY B O 1
ATOM 2130 N N . PHE B 1 56 ? 51.172 108.498 85.920 1.00 31.61 81 PHE B N 1
ATOM 2131 C CA . PHE B 1 56 ? 50.108 108.188 84.972 1.00 34.10 81 PHE B CA 1
ATOM 2132 C C . PHE B 1 56 ? 49.168 107.099 85.510 1.00 37.05 81 PHE B C 1
ATOM 2133 O O . PHE B 1 56 ? 47.956 107.165 85.325 1.00 38.83 81 PHE B O 1
ATOM 2141 N N . ASP B 1 57 ? 49.735 106.108 86.189 1.00 37.76 82 ASP B N 1
ATOM 2142 C CA . ASP B 1 57 ? 48.944 105.006 86.741 1.00 37.88 82 ASP B CA 1
ATOM 2143 C C . ASP B 1 57 ? 47.975 105.515 87.776 1.00 42.82 82 ASP B C 1
ATOM 2144 O O . ASP B 1 57 ? 46.816 105.109 87.836 1.00 43.19 82 ASP B O 1
ATOM 2149 N N . ARG B 1 58 ? 48.501 106.376 88.632 1.00 34.62 83 ARG B N 1
ATOM 2150 C CA . ARG B 1 58 ? 47.733 107.030 89.678 1.00 37.50 83 ARG B CA 1
ATOM 2151 C C . ARG B 1 58 ? 46.590 107.912 89.291 1.00 45.88 83 ARG B C 1
ATOM 2152 O O . ARG B 1 58 ? 45.499 107.818 89.843 1.00 37.31 83 ARG B O 1
ATOM 2160 N N . ASP B 1 59 ? 46.892 108.862 88.425 1.00 35.97 84 ASP B N 1
ATOM 2161 C CA . ASP B 1 59 ? 45.948 109.889 88.081 1.00 33.05 84 ASP B CA 1
ATOM 2162 C C . ASP B 1 59 ? 46.028 110.091 86.565 1.00 33.89 84 ASP B C 1
ATOM 2163 O O . ASP B 1 59 ? 46.496 111.134 86.100 1.00 35.69 84 ASP B O 1
ATOM 2168 N N . PRO B 1 60 ? 45.577 109.087 85.786 1.00 36.59 85 PRO B N 1
ATOM 2169 C CA . PRO B 1 60 ? 45.646 109.203 84.326 1.00 35.61 85 PRO B CA 1
ATOM 2170 C C . PRO B 1 60 ? 44.859 110.405 83.827 1.00 34.81 85 PRO B C 1
ATOM 2171 O O . PRO B 1 60 ? 45.260 111.035 82.856 1.00 33.47 85 PRO B O 1
ATOM 2175 N N . GLU B 1 61 ? 43.771 110.740 84.509 1.00 36.09 86 GLU B N 1
ATOM 2176 C CA . GLU B 1 61 ? 42.953 111.860 84.079 1.00 40.43 86 GLU B CA 1
ATOM 2177 C C . GLU B 1 61 ? 43.715 113.173 84.193 1.00 36.66 86 GLU B C 1
ATOM 2178 O O . GLU B 1 61 ? 43.664 113.999 83.281 1.00 36.36 86 GLU B O 1
ATOM 2184 N N . LEU B 1 62 ? 44.452 113.351 85.286 1.00 30.26 87 LEU B N 1
ATOM 2185 C CA . LEU B 1 62 ? 45.273 114.541 85.441 1.00 28.82 87 LEU B CA 1
ATOM 2186 C C . LEU B 1 62 ? 46.418 114.564 84.429 1.00 30.83 87 LEU B C 1
ATOM 2187 O O . LEU B 1 62 ? 46.710 115.594 83.839 1.00 28.82 87 LEU B O 1
ATOM 2192 N N . VAL B 1 63 ? 47.100 113.437 84.273 1.00 30.24 88 VAL B N 1
ATOM 2193 C CA . VAL B 1 63 ? 48.262 113.388 83.382 1.00 26.78 88 VAL B CA 1
ATOM 2194 C C . VAL B 1 63 ? 47.845 113.616 81.930 1.00 27.19 88 VAL B C 1
ATOM 2195 O O . VAL B 1 63 ? 48.500 114.355 81.185 1.00 25.59 88 VAL B O 1
ATOM 2199 N N . GLN B 1 64 ? 46.740 113.005 81.533 1.00 27.00 89 GLN B N 1
ATOM 2200 C CA . GLN B 1 64 ? 46.228 113.206 80.178 1.00 28.86 89 GLN B CA 1
ATOM 2201 C C . GLN B 1 64 ? 45.909 114.689 79.987 1.00 28.83 89 GLN B C 1
ATOM 2202 O O . GLN B 1 64 ? 46.166 115.269 78.923 1.00 32.31 89 GLN B O 1
ATOM 2208 N N . ALA B 1 65 ? 45.357 115.304 81.028 1.00 31.41 90 ALA B N 1
ATOM 2209 C CA . ALA B 1 65 ? 45.009 116.720 80.979 1.00 29.87 90 ALA B CA 1
ATOM 2210 C C . ALA B 1 65 ? 46.241 117.603 80.853 1.00 30.60 90 ALA B C 1
ATOM 2211 O O . ALA B 1 65 ? 46.223 118.603 80.136 1.00 33.01 90 ALA B O 1
ATOM 2213 N N . PHE B 1 66 ? 47.305 117.244 81.569 1.00 27.72 91 PHE B N 1
ATOM 2214 C CA . PHE B 1 66 ? 48.543 118.007 81.494 1.00 27.32 91 PHE B CA 1
ATOM 2215 C C . PHE B 1 66 ? 49.077 118.000 80.066 1.00 27.96 91 PHE B C 1
ATOM 2216 O O . PHE B 1 66 ? 49.415 119.058 79.516 1.00 26.88 91 PHE B O 1
ATOM 2224 N N . TYR B 1 67 ? 49.149 116.814 79.466 1.00 28.63 92 TYR B N 1
ATOM 2225 C CA . TYR B 1 67 ? 49.690 116.705 78.111 1.00 27.61 92 TYR B CA 1
ATOM 2226 C C . TYR B 1 67 ? 48.723 117.268 77.085 1.00 26.66 92 TYR B C 1
ATOM 2227 O O . TYR B 1 67 ? 49.150 117.779 76.060 1.00 27.72 92 TYR B O 1
ATOM 2236 N N . ASN B 1 68 ? 47.428 117.225 77.371 1.00 27.84 93 ASN B N 1
ATOM 2237 C CA . ASN B 1 68 ? 46.469 117.908 76.505 1.00 27.56 93 ASN B CA 1
ATOM 2238 C C . ASN B 1 68 ? 46.731 119.409 76.459 1.00 31.27 93 ASN B C 1
ATOM 2239 O O . ASN B 1 68 ? 46.736 120.030 75.390 1.00 30.52 93 ASN B O 1
ATOM 2244 N N . ALA B 1 69 ? 46.948 119.990 77.633 1.00 30.56 94 ALA B N 1
ATOM 2245 C CA . ALA B 1 69 ? 47.220 121.415 77.730 1.00 32.16 94 ALA B CA 1
ATOM 2246 C C . ALA B 1 69 ? 48.512 121.776 77.008 1.00 31.65 94 ALA B C 1
ATOM 2247 O O . ALA B 1 69 ? 48.582 122.788 76.294 1.00 30.31 94 ALA B O 1
ATOM 2249 N N . ARG B 1 70 ? 49.555 120.972 77.209 1.00 27.44 95 ARG B N 1
ATOM 2250 C CA . ARG B 1 70 ? 50.836 121.277 76.573 1.00 30.23 95 ARG B CA 1
ATOM 2251 C C . ARG B 1 70 ? 50.724 121.153 75.058 1.00 31.32 95 ARG B C 1
ATOM 2252 O O . ARG B 1 70 ? 51.359 121.916 74.320 1.00 27.72 95 ARG B O 1
ATOM 2260 N N . ARG B 1 71 ? 49.927 120.183 74.607 1.00 26.44 96 ARG B N 1
ATOM 2261 C CA . ARG B 1 71 ? 49.776 119.910 73.183 1.00 27.45 96 ARG B CA 1
ATOM 2262 C C . ARG B 1 71 ? 49.069 121.086 72.513 1.00 28.12 96 ARG B C 1
ATOM 2263 O O . ARG B 1 71 ? 49.400 121.461 71.377 1.00 35.61 96 ARG B O 1
ATOM 2271 N N . ARG B 1 72 ? 48.103 121.670 73.216 1.00 33.38 97 ARG B N 1
ATOM 2272 C CA . ARG B 1 72 ? 47.392 122.844 72.709 1.00 33.43 97 ARG B CA 1
ATOM 2273 C C . ARG B 1 72 ? 48.320 124.043 72.641 1.00 38.08 97 ARG B C 1
ATOM 2274 O O . ARG B 1 72 ? 48.373 124.743 71.628 1.00 36.98 97 ARG B O 1
ATOM 2282 N N . GLN B 1 73 ? 49.074 124.261 73.711 1.00 28.53 98 GLN B N 1
ATOM 2283 C CA . GLN B 1 73 ? 49.924 125.443 73.804 1.00 31.36 98 GLN B CA 1
ATOM 2284 C C . GLN B 1 73 ? 51.028 125.433 72.756 1.00 30.98 98 GLN B C 1
ATOM 2285 O O . GLN B 1 73 ? 51.394 126.488 72.229 1.00 33.32 98 GLN B O 1
ATOM 2291 N N . LEU B 1 74 ? 51.535 124.241 72.454 1.00 29.35 99 LEU B N 1
ATOM 2292 C CA . LEU B 1 74 ? 52.558 124.039 71.419 1.00 24.88 99 LEU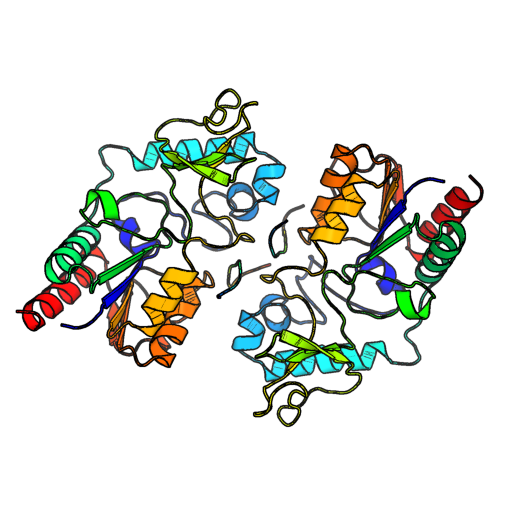 B CA 1
ATOM 2293 C C . LEU B 1 74 ? 52.086 124.532 70.051 1.00 32.21 99 LEU B C 1
ATOM 2294 O O . LEU B 1 74 ? 52.886 124.995 69.231 1.00 30.50 99 LEU B O 1
ATOM 2299 N N . GLN B 1 75 ? 50.790 124.419 69.805 1.00 27.93 100 GLN B N 1
ATOM 2300 C CA . GLN B 1 75 ? 50.244 124.749 68.491 1.00 29.42 100 GLN B CA 1
ATOM 2301 C C . GLN B 1 75 ? 49.581 126.119 68.403 1.00 37.01 100 GLN B C 1
ATOM 2302 O O . GLN B 1 75 ? 48.850 126.393 67.451 1.00 36.93 100 GLN B O 1
ATOM 2308 N N . GLN B 1 76 ? 49.860 126.991 69.365 1.00 34.36 101 GLN B N 1
ATOM 2309 C CA . GLN B 1 76 ? 49.330 128.349 69.306 1.00 38.39 101 GLN B CA 1
ATOM 2310 C C . GLN B 1 76 ? 50.115 129.177 68.287 1.00 39.09 101 GLN B C 1
ATOM 2311 O O . GLN B 1 76 ? 51.316 128.984 68.125 1.00 36.31 101 GLN B O 1
ATOM 2317 N N . PRO B 1 77 ? 49.430 130.100 67.589 1.00 45.13 102 PRO B N 1
ATOM 2318 C CA . PRO B 1 77 ? 50.035 130.951 66.554 1.00 40.54 102 PRO B CA 1
ATOM 2319 C C . PRO B 1 77 ? 51.301 131.688 67.001 1.00 42.28 102 PRO B C 1
ATOM 2320 O O . PRO B 1 77 ? 52.215 131.869 66.193 1.00 46.04 102 PRO B O 1
ATOM 2324 N N . GLU B 1 78 ? 51.353 132.107 68.260 1.00 35.54 103 GLU B N 1
ATOM 2325 C CA . GLU B 1 78 ? 52.499 132.854 68.783 1.00 40.38 103 GLU B CA 1
ATOM 2326 C C . GLU B 1 78 ? 53.753 131.991 68.918 1.00 38.40 103 GLU B C 1
ATOM 2327 O O . GLU B 1 78 ? 54.845 132.519 69.127 1.00 43.10 103 GLU B O 1
ATOM 2333 N N . ILE B 1 79 ? 53.591 130.672 68.825 1.00 34.42 104 ILE B N 1
ATOM 2334 C CA . ILE B 1 79 ? 54.722 129.753 68.949 1.00 37.60 104 ILE B CA 1
ATOM 2335 C C . ILE B 1 79 ? 55.337 129.428 67.590 1.00 31.44 104 ILE B C 1
ATOM 2336 O O . ILE B 1 79 ? 54.710 128.786 66.759 1.00 33.03 104 ILE B O 1
ATOM 2341 N N . GLN B 1 80 ? 56.588 129.837 67.422 1.00 32.27 105 GLN B N 1
ATOM 2342 C CA . GLN B 1 80 ? 57.317 129.775 66.159 1.00 35.81 105 GLN B CA 1
ATOM 2343 C C . GLN B 1 80 ? 58.702 129.190 66.411 1.00 31.29 105 GLN B C 1
ATOM 2344 O O . GLN B 1 80 ? 59.301 129.441 67.460 1.00 33.57 105 GLN B O 1
ATOM 2350 N N . PRO B 1 81 ? 59.233 128.424 65.449 1.00 36.14 106 PRO B N 1
ATOM 2351 C CA . PRO B 1 81 ? 60.662 128.120 65.523 1.00 27.25 106 PRO B CA 1
ATOM 2352 C C . PRO B 1 81 ? 61.467 129.410 65.561 1.00 34.37 106 PRO B C 1
ATOM 2353 O O . PRO B 1 81 ? 61.053 130.403 64.951 1.00 32.80 106 PRO B O 1
ATOM 2357 N N . ASN B 1 82 ? 62.580 129.423 66.286 1.00 26.53 107 ASN B N 1
ATOM 2358 C CA . ASN B 1 82 ? 63.385 130.636 66.355 1.00 23.96 107 ASN B CA 1
ATOM 2359 C C . ASN B 1 82 ? 64.650 130.503 65.516 1.00 24.09 107 ASN B C 1
ATOM 2360 O O . ASN B 1 82 ? 64.867 129.467 64.885 1.00 26.74 107 ASN B O 1
ATOM 2365 N N . ALA B 1 83 ? 65.485 131.542 65.506 1.00 28.41 108 ALA B N 1
ATOM 2366 C CA . ALA B 1 83 ? 66.654 131.557 64.629 1.00 27.04 108 ALA B CA 1
ATOM 2367 C C . ALA B 1 83 ? 67.561 130.341 64.826 1.00 24.98 108 ALA B C 1
ATOM 2368 O O . ALA B 1 83 ? 68.191 129.883 63.876 1.00 27.27 108 ALA B O 1
ATOM 2370 N N . ALA B 1 84 ? 67.623 129.829 66.058 1.00 28.84 109 ALA B N 1
ATOM 2371 C CA . ALA B 1 84 ? 68.465 128.668 66.354 1.00 28.91 109 ALA B CA 1
ATOM 2372 C C . ALA B 1 84 ? 67.921 127.423 65.669 1.00 27.61 109 ALA B C 1
ATOM 2373 O O . ALA B 1 84 ? 68.684 126.652 65.082 1.00 24.99 109 ALA B O 1
ATOM 2375 N N . HIS B 1 85 ? 66.607 127.218 65.738 1.00 24.08 110 HIS B N 1
ATOM 2376 C CA . HIS B 1 85 ? 66.000 126.100 65.014 1.00 27.62 110 HIS B CA 1
ATOM 2377 C C . HIS B 1 85 ? 66.287 126.238 63.516 1.00 25.82 110 HIS B C 1
ATOM 2378 O O . HIS B 1 85 ? 66.646 125.270 62.849 1.00 24.56 110 HIS B O 1
ATOM 2385 N N . LEU B 1 86 ? 66.131 127.447 62.991 1.00 25.29 111 LEU B N 1
ATOM 2386 C CA . LEU B 1 86 ? 66.290 127.648 61.544 1.00 29.44 111 LEU B CA 1
ATOM 2387 C C . LEU B 1 86 ? 67.712 127.325 61.119 1.00 28.05 111 LEU B C 1
ATOM 2388 O O . LEU B 1 86 ? 67.934 126.717 60.070 1.00 28.36 111 LEU B O 1
ATOM 2393 N N . ALA B 1 87 ? 68.679 127.711 61.945 1.00 27.42 112 ALA B N 1
ATOM 2394 C CA . ALA B 1 87 ? 70.084 127.457 61.632 1.00 26.31 112 ALA B CA 1
ATOM 2395 C C . ALA B 1 87 ? 70.393 125.974 61.490 1.00 28.36 112 ALA B C 1
ATOM 2396 O O . ALA B 1 87 ? 71.185 125.586 60.634 1.00 28.65 112 ALA B O 1
ATOM 2398 N N . LEU B 1 88 ? 69.780 125.142 62.328 1.00 26.65 113 LEU B N 1
ATOM 2399 C CA . LEU B 1 88 ? 70.050 123.703 62.292 1.00 21.96 113 LEU B CA 1
ATOM 2400 C C . LEU B 1 88 ? 69.469 123.059 61.036 1.00 24.95 113 LEU B C 1
ATOM 2401 O O . LEU B 1 88 ? 70.006 122.084 60.537 1.00 28.71 113 LEU B O 1
ATOM 2406 N N . ALA B 1 89 ? 68.361 123.607 60.552 1.00 25.88 114 ALA B N 1
ATOM 2407 C CA . ALA B 1 89 ? 67.759 123.161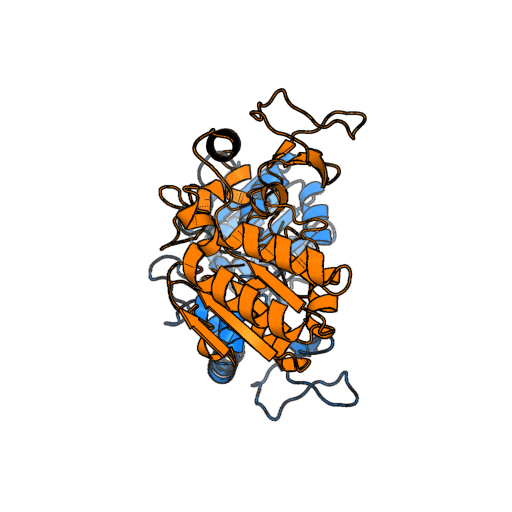 59.306 1.00 27.04 114 ALA B CA 1
ATOM 2408 C C . ALA B 1 89 ? 68.695 123.530 58.163 1.00 26.77 114 ALA B C 1
ATOM 2409 O O . ALA B 1 89 ? 68.893 122.748 57.243 1.00 28.18 114 ALA B O 1
ATOM 2411 N N . LYS B 1 90 ? 69.291 124.713 58.238 1.00 27.52 115 LYS B N 1
ATOM 2412 C CA . LYS B 1 90 ? 70.277 125.093 57.232 1.00 30.22 115 LYS B CA 1
ATOM 2413 C C . LYS B 1 90 ? 71.477 124.160 57.293 1.00 29.81 115 LYS B C 1
ATOM 2414 O O . LYS B 1 90 ? 72.065 123.827 56.268 1.00 26.77 115 LYS B O 1
ATOM 2420 N N . LEU B 1 91 ? 71.849 123.756 58.508 1.00 29.06 116 LEU B N 1
ATOM 2421 C CA . LEU B 1 91 ? 72.986 122.864 58.684 1.00 28.89 116 LEU B CA 1
ATOM 2422 C C . LEU B 1 91 ? 72.714 121.513 58.048 1.00 33.22 116 LEU B C 1
ATOM 2423 O O . LEU B 1 91 ? 73.574 120.938 57.379 1.00 31.15 116 LEU B O 1
ATOM 2428 N N . GLN B 1 92 ? 71.508 121.002 58.243 1.00 27.22 117 GLN B N 1
ATOM 2429 C CA . GLN B 1 92 ? 71.155 119.734 57.619 1.00 26.74 117 GLN B CA 1
ATOM 2430 C C . GLN B 1 92 ? 71.120 119.856 56.095 1.00 34.66 117 GLN B C 1
ATOM 2431 O O . GLN B 1 92 ? 71.581 118.944 55.401 1.00 29.39 117 GLN B O 1
ATOM 2437 N N . ASP B 1 93 ? 70.581 120.973 55.591 1.00 28.73 118 ASP B N 1
ATOM 2438 C CA . ASP B 1 93 ? 70.534 121.237 54.138 1.00 33.34 118 ASP B CA 1
ATOM 2439 C C . ASP B 1 93 ? 71.911 121.063 53.507 1.00 41.07 118 ASP B C 1
ATOM 2440 O O . ASP B 1 93 ? 72.044 120.504 52.418 1.00 33.95 118 ASP B O 1
ATOM 2445 N N . ALA B 1 94 ? 72.929 121.561 54.200 1.00 34.09 119 ALA B N 1
ATOM 2446 C CA . ALA B 1 94 ? 74.297 121.576 53.690 1.00 31.52 119 ALA B CA 1
ATOM 2447 C C . ALA B 1 94 ? 75.004 120.227 53.806 1.00 37.06 119 ALA B C 1
ATOM 2448 O O . ALA B 1 94 ? 75.887 119.909 53.010 1.00 41.02 119 ALA B O 1
ATOM 2450 N N . LEU B 1 95 ? 74.624 119.430 54.795 1.00 32.52 120 LEU B N 1
ATOM 2451 C CA . LEU B 1 95 ? 75.354 118.194 55.088 1.00 34.44 120 LEU B CA 1
ATOM 2452 C C . LEU B 1 95 ? 74.636 116.909 54.683 1.00 35.98 120 LEU B C 1
ATOM 2453 O O . LEU B 1 95 ? 75.266 115.854 54.576 1.00 35.28 120 LEU B O 1
ATOM 2458 N N . GLY B 1 96 ? 73.325 116.983 54.483 1.00 37.03 121 GLY B N 1
ATOM 2459 C CA . GLY B 1 96 ? 72.558 115.812 54.087 1.00 38.78 121 GLY B CA 1
ATOM 2460 C C . GLY B 1 96 ? 72.701 114.626 55.026 1.00 45.95 121 GLY B C 1
ATOM 2461 O O . GLY B 1 96 ? 72.498 114.744 56.238 1.00 35.66 121 GLY B O 1
ATOM 2462 N N . ASP B 1 97 ? 73.088 113.478 54.470 1.00 38.83 122 ASP B N 1
ATOM 2463 C CA . ASP B 1 97 ? 73.191 112.251 55.252 1.00 39.44 122 ASP B CA 1
ATOM 2464 C C . ASP B 1 97 ? 74.350 112.261 56.243 1.00 36.69 122 ASP B C 1
ATOM 2465 O O . ASP B 1 97 ? 74.471 111.351 57.059 1.00 40.02 122 ASP B O 1
ATOM 2470 N N . ARG B 1 98 ? 75.203 113.277 56.188 1.00 34.43 123 ARG B N 1
ATOM 2471 C CA . ARG B 1 98 ? 76.291 113.366 57.163 1.00 32.35 123 ARG B CA 1
ATOM 2472 C C . ARG B 1 98 ? 75.890 114.168 58.407 1.00 37.95 123 ARG B C 1
ATOM 2473 O O . ARG B 1 98 ? 76.727 114.489 59.251 1.00 33.99 123 ARG B O 1
ATOM 2481 N N . PHE B 1 99 ? 74.603 114.483 58.502 1.00 36.14 124 PHE B N 1
ATOM 2482 C CA . PHE B 1 99 ? 74.052 115.240 59.626 1.00 29.96 124 PHE B CA 1
ATOM 2483 C C . PHE B 1 99 ? 72.991 114.410 60.315 1.00 30.32 124 PHE B C 1
ATOM 2484 O O . PHE B 1 99 ? 72.193 113.758 59.648 1.00 31.33 124 PHE B O 1
ATOM 2492 N N . LEU B 1 100 ? 72.986 114.428 61.645 1.00 25.39 125 LEU B N 1
ATOM 2493 C CA . LEU B 1 100 ? 71.910 113.817 62.435 1.00 23.85 125 LEU B CA 1
ATOM 2494 C C . LEU B 1 100 ? 71.521 114.732 63.584 1.00 26.74 125 LEU B C 1
ATOM 2495 O O . LEU B 1 100 ? 72.390 115.226 64.299 1.00 29.26 125 LEU B O 1
ATOM 2500 N N . LEU B 1 101 ? 70.222 114.951 63.754 1.00 28.50 126 LEU B N 1
ATOM 2501 C CA . LEU B 1 101 ? 69.717 115.731 64.872 1.00 23.76 126 LEU B CA 1
ATOM 2502 C C . LEU B 1 101 ? 68.960 114.838 65.830 1.00 28.52 126 LEU B C 1
ATOM 2503 O O . LEU B 1 101 ? 67.981 114.189 65.460 1.00 26.59 126 LEU B O 1
ATOM 2508 N N . VAL B 1 102 ? 69.439 114.811 67.065 1.00 24.94 127 VAL B N 1
ATOM 2509 C CA . VAL B 1 102 ? 68.804 114.096 68.168 1.00 21.35 127 VAL B CA 1
ATOM 2510 C C . VAL B 1 102 ? 68.283 115.140 69.144 1.00 26.59 127 VAL B C 1
ATOM 2511 O O . VAL B 1 102 ? 69.016 116.056 69.508 1.00 29.56 127 VAL B O 1
ATOM 2515 N N . THR B 1 103 ? 67.020 115.035 69.544 1.00 25.29 128 THR B N 1
ATOM 2516 C CA . THR B 1 103 ? 66.496 116.003 70.496 1.00 22.19 128 THR B CA 1
ATOM 2517 C C . THR B 1 103 ? 65.851 115.332 71.702 1.00 26.26 128 THR B C 1
ATOM 2518 O O . THR B 1 103 ? 65.232 114.267 71.606 1.00 25.01 128 THR B O 1
ATOM 2522 N N . GLN B 1 104 ? 66.046 115.971 72.850 1.00 22.63 129 GLN B N 1
ATOM 2523 C CA . GLN B 1 104 ? 65.371 115.612 74.090 1.00 23.76 129 GLN B CA 1
ATOM 2524 C C . GLN B 1 104 ? 63.985 116.228 74.125 1.00 26.48 129 GLN B C 1
ATOM 2525 O O . GLN B 1 104 ? 63.176 115.926 74.999 1.00 25.41 129 GLN B O 1
ATOM 2531 N N . ASN B 1 105 ? 63.713 117.111 73.169 1.00 27.39 130 ASN B N 1
ATOM 2532 C CA . ASN B 1 105 ? 62.484 117.896 73.214 1.00 28.95 130 ASN B CA 1
ATOM 2533 C C . ASN B 1 105 ? 61.330 117.148 72.617 1.00 29.40 130 ASN B C 1
ATOM 2534 O O . ASN B 1 105 ? 61.498 116.413 71.649 1.00 27.13 130 ASN B O 1
ATOM 2539 N N . CYS B 1 106 ? 60.147 117.350 73.173 1.00 24.42 131 CYS B N 1
ATOM 2540 C CA . CYS B 1 106 ? 58.973 116.711 72.598 1.00 26.49 131 CYS B CA 1
ATOM 2541 C C . CYS B 1 106 ? 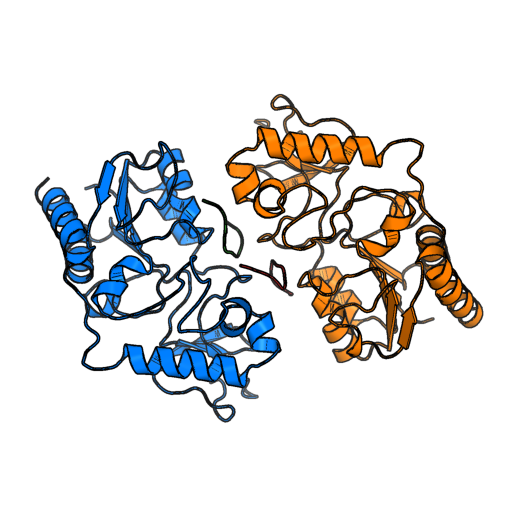58.175 117.661 71.702 1.00 28.17 131 CYS B C 1
ATOM 2542 O O . CYS B 1 106 ? 57.130 117.281 71.181 1.00 31.25 131 CYS B O 1
ATOM 2545 N N . ASP B 1 107 ? 58.675 118.881 71.510 1.00 25.56 132 ASP B N 1
ATOM 2546 C CA . ASP B 1 107 ? 58.017 119.824 70.597 1.00 28.90 132 ASP B CA 1
ATOM 2547 C C . ASP B 1 107 ? 58.336 119.490 69.131 1.00 29.29 132 ASP B C 1
ATOM 2548 O O . ASP B 1 107 ? 59.169 118.632 68.847 1.00 27.24 132 ASP B O 1
ATOM 2553 N N . ASN B 1 108 ? 57.668 120.167 68.202 1.00 25.82 133 ASN B N 1
ATOM 2554 C CA . ASN B 1 108 ? 57.899 119.924 66.778 1.00 26.36 133 ASN B CA 1
ATOM 2555 C C . ASN B 1 108 ? 58.611 121.094 66.094 1.00 29.72 133 ASN B C 1
ATOM 2556 O O . ASN B 1 108 ? 58.487 121.288 64.883 1.00 28.65 133 ASN B O 1
ATOM 2561 N N . LEU B 1 109 ? 59.366 121.871 66.853 1.00 27.13 134 LEU B N 1
ATOM 2562 C CA . LEU B 1 109 ? 59.925 123.102 66.295 1.00 26.22 134 LEU B CA 1
ATOM 2563 C C . LEU B 1 109 ? 61.056 122.815 65.311 1.00 27.18 134 LEU B C 1
ATOM 2564 O O . LEU B 1 109 ? 61.269 123.582 64.368 1.00 29.71 134 LEU B O 1
ATOM 2569 N N . HIS B 1 110 ? 61.777 121.719 65.514 1.00 23.95 135 HIS B N 1
ATOM 2570 C CA . HIS B 1 110 ? 62.814 121.361 64.557 1.00 24.63 135 HIS B CA 1
ATOM 2571 C C . HIS B 1 110 ? 62.167 121.001 63.228 1.00 25.56 135 HIS B C 1
ATOM 2572 O O . HIS B 1 110 ? 62.678 121.348 62.162 1.00 27.90 135 HIS B O 1
ATOM 2579 N N . GLU B 1 111 ? 61.065 120.259 63.299 1.00 24.91 136 GLU B N 1
ATOM 2580 C CA . GLU B 1 111 ? 60.366 119.853 62.080 1.00 28.74 136 GLU B CA 1
ATOM 2581 C C . GLU B 1 111 ? 59.784 121.076 61.374 1.00 32.29 136 GLU B C 1
ATOM 2582 O O . GLU B 1 111 ? 59.845 121.210 60.131 1.00 29.05 136 GLU B O 1
ATOM 2588 N N . ARG B 1 112 ? 59.220 121.984 62.157 1.00 26.68 137 ARG B N 1
ATOM 2589 C CA . ARG B 1 112 ? 58.645 123.184 61.553 1.00 25.66 137 ARG B CA 1
ATOM 2590 C C . ARG B 1 112 ? 59.718 124.040 60.889 1.00 31.42 137 ARG B C 1
ATOM 2591 O O . ARG B 1 112 ? 59.469 124.689 59.865 1.00 28.33 137 ARG B O 1
ATOM 2599 N N . ALA B 1 113 ? 60.920 124.012 61.448 1.00 27.58 138 ALA B N 1
ATOM 2600 C CA . ALA B 1 113 ? 62.033 124.775 60.900 1.00 27.42 138 ALA B CA 1
ATOM 2601 C C . ALA B 1 113 ? 62.535 124.158 59.590 1.00 29.67 138 ALA B C 1
ATOM 2602 O O . ALA B 1 113 ? 63.088 124.866 58.738 1.00 28.82 138 ALA B O 1
ATOM 2604 N N . GLY B 1 114 ? 62.336 122.853 59.421 1.00 28.05 139 GLY B N 1
ATOM 2605 C CA . GLY B 1 114 ? 62.722 122.195 58.176 1.00 28.95 139 GLY B CA 1
ATOM 2606 C C . GLY B 1 114 ? 63.646 120.999 58.321 1.00 29.98 139 GLY B C 1
ATOM 2607 O O . GLY B 1 114 ? 64.078 120.425 57.317 1.00 29.96 139 GLY B O 1
ATOM 2608 N N . ASN B 1 115 ? 63.972 120.615 59.556 1.00 26.22 140 ASN B N 1
ATOM 2609 C CA . ASN B 1 115 ? 64.756 119.398 59.765 1.00 24.13 140 ASN B CA 1
ATOM 2610 C C . ASN B 1 115 ? 63.911 118.154 59.514 1.00 29.95 140 ASN B C 1
ATOM 2611 O O . ASN B 1 115 ? 62.703 118.170 59.715 1.00 34.35 140 ASN B O 1
ATOM 2616 N N . THR B 1 116 ? 64.560 117.085 59.069 1.00 28.72 141 THR B N 1
ATOM 2617 C CA . THR B 1 116 ? 63.898 115.810 58.806 1.00 27.24 141 THR B CA 1
ATOM 2618 C C . THR B 1 116 ? 64.668 114.705 59.493 1.00 30.48 141 THR B C 1
ATOM 2619 O O . THR B 1 116 ? 65.832 114.903 59.839 1.00 32.00 141 THR B O 1
ATOM 2623 N N . ASN B 1 117 ? 64.025 113.553 59.691 1.00 27.75 142 ASN B N 1
ATOM 2624 C CA . ASN B 1 117 ? 64.662 112.401 60.342 1.00 35.24 142 ASN B CA 1
ATOM 2625 C C . ASN B 1 117 ? 65.215 112.801 61.702 1.00 30.97 142 ASN B C 1
ATOM 2626 O O . ASN B 1 117 ? 66.280 112.353 62.108 1.00 32.44 142 ASN B O 1
ATOM 2631 N N . VAL B 1 118 ? 64.487 113.663 62.404 1.00 29.20 143 VAL B N 1
ATOM 2632 C CA . VAL B 1 118 ? 64.882 114.056 63.747 1.00 28.73 143 VAL B CA 1
ATOM 2633 C C . VAL B 1 118 ? 64.625 112.886 64.686 1.00 32.02 143 VAL B C 1
ATOM 2634 O O . VAL B 1 118 ? 63.543 112.306 64.675 1.00 32.41 143 VAL B O 1
ATOM 2638 N N . ILE B 1 119 ? 65.629 112.502 65.469 1.00 24.04 144 ILE B N 1
ATOM 2639 C CA . ILE B 1 119 ? 65.420 111.454 66.449 1.00 25.41 144 ILE B CA 1
ATOM 2640 C C . ILE B 1 119 ? 64.930 112.078 67.737 1.00 30.37 144 ILE B C 1
ATOM 2641 O O . ILE B 1 119 ? 65.673 112.787 68.406 1.00 24.99 144 ILE B O 1
ATOM 2646 N N . HIS B 1 120 ? 63.671 111.828 68.063 1.00 22.72 145 HIS B N 1
ATOM 2647 C CA . HIS B 1 120 ? 63.119 112.307 69.319 1.00 24.12 145 HIS B CA 1
ATOM 2648 C C . HIS B 1 120 ? 63.353 111.277 70.406 1.00 25.19 145 HIS B C 1
ATOM 2649 O O . HIS B 1 120 ? 62.536 110.367 70.592 1.00 25.25 145 HIS B O 1
ATOM 2656 N N . MET B 1 121 ? 64.454 111.418 71.144 1.00 23.39 146 MET B N 1
ATOM 2657 C CA . MET B 1 121 ? 64.816 110.379 72.096 1.00 25.30 146 MET B CA 1
ATOM 2658 C C . MET B 1 121 ? 63.872 110.339 73.285 1.00 24.39 146 MET B C 1
ATOM 2659 O O . MET B 1 121 ? 63.765 109.311 73.948 1.00 25.79 146 MET B O 1
ATOM 2664 N N . HIS B 1 122 ? 63.161 111.436 73.528 1.00 21.95 147 HIS B N 1
ATOM 2665 C CA . HIS B 1 122 ? 62.163 111.452 74.577 1.00 23.66 147 HIS B CA 1
ATOM 2666 C C . HIS B 1 122 ? 60.734 111.537 74.056 1.00 23.38 147 HIS B C 1
ATOM 2667 O O . HIS B 1 122 ? 59.819 111.855 74.809 1.00 26.45 147 HIS B O 1
ATOM 2674 N N . GLY B 1 123 ? 60.532 111.218 72.785 1.00 29.67 148 GLY B N 1
ATOM 2675 C CA . GLY B 1 123 ? 59.184 111.127 72.249 1.00 26.05 148 GLY B CA 1
ATOM 2676 C C . GLY B 1 123 ? 58.672 112.460 71.753 1.00 28.60 148 GLY B C 1
ATOM 2677 O O . GLY B 1 123 ? 59.420 113.438 71.684 1.00 29.89 148 GLY B O 1
ATOM 2678 N N . GLU B 1 124 ? 57.392 112.494 71.406 1.00 28.46 149 GLU B N 1
ATOM 2679 C CA . GLU B 1 124 ? 56.798 113.649 70.748 1.00 27.00 149 GLU B CA 1
ATOM 2680 C C . GLU B 1 124 ? 55.437 113.979 71.335 1.00 29.39 149 GLU B C 1
ATOM 2681 O O . GLU B 1 124 ? 54.586 113.105 71.491 1.00 32.41 149 GLU B O 1
ATOM 2687 N N . LEU B 1 125 ? 55.235 115.256 71.626 1.00 28.00 150 LEU B N 1
ATOM 2688 C CA . LEU B 1 125 ? 53.978 115.729 72.189 1.00 28.29 150 LEU B CA 1
ATOM 2689 C C . LEU B 1 125 ? 52.824 115.554 71.214 1.00 28.67 150 LEU B C 1
ATOM 2690 O O . LEU B 1 125 ? 51.685 115.316 71.618 1.00 31.79 150 LEU B O 1
ATOM 2695 N N . LEU B 1 126 ? 53.137 115.638 69.925 1.00 26.94 151 LEU B N 1
ATOM 2696 C CA . LEU B 1 126 ? 52.121 115.471 68.875 1.00 28.32 151 LEU B CA 1
ATOM 2697 C C . LEU B 1 126 ? 51.967 114.029 68.426 1.00 37.00 151 LEU B C 1
ATOM 2698 O O . LEU B 1 126 ? 51.551 113.757 67.298 1.00 35.45 151 LEU B O 1
ATOM 2703 N N . LYS B 1 127 ? 52.318 113.099 69.299 1.00 32.73 152 LYS B N 1
ATOM 2704 C CA . LYS B 1 127 ? 52.063 111.694 69.022 1.00 31.12 152 LYS B CA 1
ATOM 2705 C C . LYS B 1 127 ? 51.509 111.054 70.265 1.00 33.90 152 LYS B C 1
ATOM 2706 O O . LYS B 1 127 ? 51.815 111.478 71.381 1.00 33.04 152 LYS B O 1
ATOM 2712 N N . VAL B 1 128 ? 50.669 110.050 70.069 1.00 32.10 153 VAL B N 1
ATOM 2713 C CA . VAL B 1 128 ? 50.206 109.233 71.172 1.00 30.75 153 VAL B CA 1
ATOM 2714 C C . VAL B 1 128 ? 50.648 107.798 70.948 1.00 34.56 153 VAL B C 1
ATOM 2715 O O . VAL B 1 128 ? 51.137 107.444 69.874 1.00 35.39 153 VAL B O 1
ATOM 2719 N N . ARG B 1 129 ? 50.455 106.967 71.958 1.00 33.00 154 ARG B N 1
ATOM 2720 C CA . ARG B 1 129 ? 50.936 105.601 71.902 1.00 37.40 154 ARG B CA 1
ATOM 2721 C C . ARG B 1 129 ? 49.866 104.638 72.373 1.00 36.60 154 ARG B C 1
ATOM 2722 O O . ARG B 1 129 ? 49.207 104.886 73.374 1.00 33.55 154 ARG B O 1
ATOM 2730 N N . CYS B 1 130 ? 49.699 103.533 71.652 1.00 41.91 155 CYS B N 1
ATOM 2731 C CA . CYS B 1 130 ? 48.799 102.473 72.101 1.00 32.71 155 CYS B CA 1
ATOM 2732 C C . CYS B 1 130 ? 49.380 101.771 73.314 1.00 42.68 155 CYS B C 1
ATOM 2733 O O . CYS B 1 130 ? 50.533 101.328 73.298 1.00 39.71 155 CYS B O 1
ATOM 2736 N N . SER B 1 131 ? 48.571 101.654 74.359 1.00 36.98 156 SER B N 1
ATOM 2737 C CA . SER B 1 131 ? 49.026 101.066 75.610 1.00 42.20 156 SER B CA 1
ATOM 2738 C C . SER B 1 131 ? 49.300 99.569 75.487 1.00 45.91 156 SER B C 1
ATOM 2739 O O . SER B 1 131 ? 49.942 98.981 76.355 1.00 49.97 156 SER B O 1
ATOM 2742 N N . GLN B 1 132 ? 48.808 98.953 74.416 1.00 48.29 157 GLN B N 1
ATOM 2743 C CA . GLN B 1 132 ? 48.995 97.521 74.209 1.00 43.46 157 GLN B CA 1
ATOM 2744 C C . GLN B 1 132 ? 50.124 97.193 73.243 1.00 48.79 157 GLN B C 1
ATOM 2745 O O . GLN B 1 132 ? 51.042 96.450 73.575 1.00 55.59 157 GLN B O 1
ATOM 2751 N N . SER B 1 133 ? 50.042 97.745 72.041 1.00 43.33 158 SER B N 1
ATOM 2752 C CA . SER B 1 133 ? 50.990 97.419 70.983 1.00 45.91 158 SER B CA 1
ATOM 2753 C C . SER B 1 133 ? 52.261 98.250 71.060 1.00 45.88 158 SER B C 1
ATOM 2754 O O . SER B 1 133 ? 53.291 97.872 70.501 1.00 45.50 158 SER B O 1
ATOM 2757 N N . GLY B 1 134 ? 52.183 99.398 71.725 1.00 43.87 159 GLY B N 1
ATOM 2758 C CA . GLY B 1 134 ? 53.323 100.292 71.805 1.00 49.14 159 GLY B CA 1
ATOM 2759 C C . GLY B 1 134 ? 53.508 101.073 70.516 1.00 43.92 159 GLY B C 1
ATOM 2760 O O . GLY B 1 134 ? 54.499 101.781 70.333 1.00 42.89 159 GLY B O 1
ATOM 2761 N N . GLN B 1 135 ? 52.556 1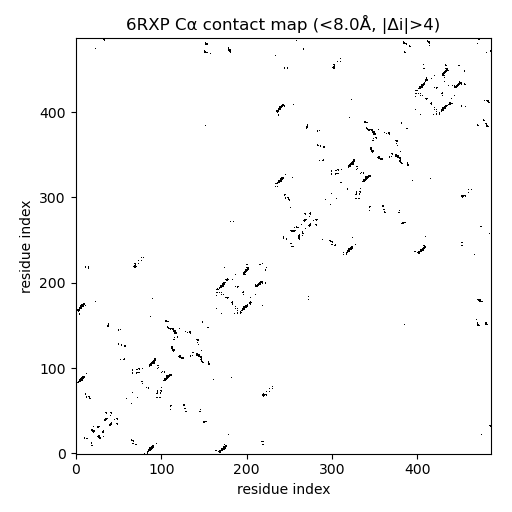00.938 69.604 1.00 41.39 160 GLN B N 1
ATOM 2762 C CA . GLN B 1 135 ? 52.637 101.652 68.342 1.00 40.80 160 GLN B CA 1
ATOM 2763 C C . GLN B 1 135 ? 52.305 103.115 68.553 1.00 40.38 160 GLN B C 1
ATOM 2764 O O . GLN B 1 135 ? 51.364 103.440 69.271 1.00 34.91 160 GLN B O 1
ATOM 2770 N N . ALA B 1 136 ? 53.083 103.994 67.933 1.00 34.79 161 ALA B N 1
ATOM 2771 C CA . ALA B 1 136 ? 52.848 105.428 68.043 1.00 31.66 161 ALA B CA 1
ATOM 2772 C C . ALA B 1 136 ? 51.921 105.900 66.930 1.00 43.27 161 ALA B C 1
ATOM 2773 O O . ALA B 1 136 ? 51.863 105.305 65.851 1.00 43.03 161 ALA B O 1
ATOM 2775 N N . LEU B 1 137 ? 51.219 106.992 67.187 1.00 39.31 162 LEU B N 1
ATOM 2776 C CA . LEU B 1 137 ? 50.230 107.508 66.259 1.00 38.70 162 LEU B CA 1
ATOM 2777 C C . LEU B 1 137 ? 50.230 109.034 66.283 1.00 46.93 162 LEU B C 1
ATOM 2778 O O . LEU B 1 137 ? 50.318 109.639 67.353 1.00 34.97 162 LEU B O 1
ATOM 2783 N N . ASP B 1 138 ? 50.168 109.659 65.111 1.00 42.16 163 ASP B N 1
ATOM 2784 C CA . ASP B 1 138 ? 50.089 111.117 65.045 1.00 42.50 163 ASP B CA 1
ATOM 2785 C C . ASP B 1 138 ? 48.815 111.608 65.708 1.00 43.45 163 ASP B C 1
ATOM 2786 O O . ASP B 1 138 ? 47.751 111.015 65.536 1.00 41.63 163 ASP B O 1
ATOM 2791 N N . TRP B 1 139 ? 48.924 112.686 66.478 1.00 38.37 164 TRP B N 1
ATOM 2792 C CA . TRP B 1 139 ? 47.802 113.133 67.293 1.00 37.54 164 TRP B CA 1
ATOM 2793 C C . TRP B 1 139 ? 47.972 114.588 67.680 1.00 41.34 164 TRP B C 1
ATOM 2794 O O . TRP B 1 139 ? 48.899 114.945 68.408 1.00 35.00 164 TRP B O 1
ATOM 2805 N N . THR B 1 140 ? 47.067 115.428 67.190 1.00 35.01 165 THR B N 1
ATOM 2806 C CA . THR B 1 140 ? 47.170 116.861 67.407 1.00 34.06 165 THR B CA 1
ATOM 2807 C C . THR B 1 140 ? 46.129 117.386 68.392 1.00 30.91 165 THR B C 1
ATOM 2808 O O . THR B 1 140 ? 46.248 118.503 68.881 1.00 36.26 165 THR B O 1
ATOM 2812 N N . GLY B 1 141 ? 45.106 116.591 68.678 1.00 35.24 166 GLY B N 1
ATOM 2813 C CA . GLY B 1 141 ? 44.043 117.033 69.569 1.00 32.92 166 GLY B CA 1
ATOM 2814 C C . GLY B 1 141 ? 44.148 116.537 71.003 1.00 39.68 166 GLY B C 1
ATOM 2815 O O . GLY B 1 141 ? 45.181 116.002 71.422 1.00 33.68 166 GLY B O 1
ATOM 2816 N N . ASP B 1 142 ? 43.074 116.730 71.767 1.00 38.01 167 ASP B N 1
ATOM 2817 C CA . ASP B 1 142 ? 43.007 116.212 73.133 1.00 37.27 167 ASP B CA 1
ATOM 2818 C C . ASP B 1 142 ? 42.915 114.704 73.128 1.00 42.08 167 ASP B C 1
ATOM 2819 O O . ASP B 1 142 ? 42.401 114.110 72.178 1.00 37.66 167 ASP B O 1
ATOM 2824 N N . VAL B 1 143 ? 43.379 114.088 74.208 1.00 30.98 168 VAL B N 1
ATOM 2825 C CA . VAL B 1 143 ? 43.109 112.681 74.431 1.00 34.27 168 VAL B CA 1
ATOM 2826 C C . VAL B 1 143 ? 42.027 112.541 75.494 1.00 42.93 168 VAL B C 1
ATOM 2827 O O . VAL B 1 143 ? 42.191 113.004 76.625 1.00 36.41 168 VAL B O 1
ATOM 2831 N N . THR B 1 144 ? 40.919 111.910 75.115 1.00 36.99 169 THR B N 1
ATOM 2832 C CA . THR B 1 144 ? 39.828 111.625 76.045 1.00 42.06 169 THR B CA 1
ATOM 2833 C C . THR B 1 144 ? 39.807 110.121 76.300 1.00 40.66 169 THR B C 1
ATOM 2834 O O . THR B 1 144 ? 40.448 109.369 75.571 1.00 49.30 169 THR B O 1
ATOM 2838 N N . PRO B 1 145 ? 39.098 109.672 77.348 1.00 48.91 170 PRO B N 1
ATOM 2839 C CA . PRO B 1 145 ? 38.996 108.223 77.585 1.00 49.86 170 PRO B CA 1
ATOM 2840 C C . PRO B 1 145 ? 38.380 107.447 76.422 1.00 55.23 170 PRO B C 1
ATOM 2841 O O . PRO B 1 145 ? 38.655 106.257 76.255 1.00 57.02 170 PRO B O 1
ATOM 2845 N N . GLU B 1 146 ? 37.572 108.123 75.617 1.00 54.20 171 GLU B N 1
ATOM 2846 C CA . GLU B 1 146 ? 36.900 107.487 74.491 1.00 51.51 171 GLU B CA 1
ATOM 2847 C C . GLU B 1 146 ? 37.827 107.328 73.287 1.00 58.57 171 GLU B C 1
ATOM 2848 O O . GLU B 1 146 ? 37.489 106.645 72.320 1.00 59.35 171 GLU B O 1
ATOM 2854 N N . ASP B 1 147 ? 38.992 107.966 73.337 1.00 51.34 172 ASP B N 1
ATOM 2855 C CA . ASP B 1 147 ? 39.962 107.811 72.263 1.00 48.86 172 ASP B CA 1
ATOM 2856 C C . ASP B 1 147 ? 40.800 106.555 72.485 1.00 50.29 172 ASP B C 1
ATOM 2857 O O . ASP B 1 147 ? 41.482 106.421 73.503 1.00 51.41 172 ASP B O 1
ATOM 2862 N N . LYS B 1 148 ? 40.729 105.628 71.537 1.00 37.76 173 LYS B N 1
ATOM 2863 C CA . LYS B 1 148 ? 41.473 104.381 71.637 1.00 42.13 173 LYS B CA 1
ATOM 2864 C C . LYS B 1 148 ? 42.276 104.129 70.372 1.00 46.27 173 LYS B C 1
ATOM 2865 O O . LYS B 1 148 ? 42.128 104.853 69.385 1.00 48.02 173 LYS B O 1
ATOM 2871 N N . CYS B 1 149 ? 43.121 103.100 70.395 1.00 37.95 174 CYS B N 1
ATOM 2872 C CA . CYS B 1 149 ? 44.092 102.895 69.326 1.00 38.97 174 CYS B CA 1
ATOM 2873 C C . CYS B 1 149 ? 43.436 102.480 68.008 1.00 41.64 174 CYS B C 1
ATOM 2874 O O . CYS B 1 149 ? 42.245 102.175 67.965 1.00 41.72 174 CYS B O 1
ATOM 2877 N N . HIS B 1 150 ? 44.242 102.470 66.951 1.00 38.50 175 HIS B N 1
ATOM 2878 C CA . HIS B 1 150 ? 43.801 102.093 65.610 1.00 45.49 175 HIS B CA 1
ATOM 2879 C C . HIS B 1 150 ? 44.439 100.768 65.228 1.00 49.13 175 HIS B C 1
ATOM 2880 O O . HIS B 1 150 ? 44.178 100.224 64.153 1.00 51.87 175 HIS B O 1
ATOM 2887 N N . CYS B 1 151 ? 45.288 100.254 66.110 1.00 40.52 176 CYS B N 1
ATOM 2888 C CA . CYS B 1 151 ? 46.175 99.158 65.740 1.00 43.86 176 CYS B CA 1
ATOM 2889 C C . CYS B 1 151 ? 45.745 97.782 66.247 1.00 44.76 176 CYS B C 1
ATOM 2890 O O . CYS B 1 151 ? 46.252 96.767 65.775 1.00 45.21 176 CYS B O 1
ATOM 2893 N N . CYS B 1 152 ? 44.818 97.747 67.200 1.00 45.94 177 CYS B N 1
ATOM 2894 C CA . CYS B 1 152 ? 44.403 96.486 67.814 1.00 46.35 177 CYS B CA 1
ATOM 2895 C C . CYS B 1 152 ? 42.968 96.129 67.459 1.00 48.38 177 CYS B C 1
ATOM 2896 O O . CYS B 1 152 ? 42.131 97.018 67.312 1.00 44.93 177 CYS B O 1
ATOM 2899 N N . GLN B 1 153 ? 42.682 94.829 67.341 1.00 42.85 178 GLN B N 1
ATOM 2900 C CA . GLN B 1 153 ? 41.323 94.385 67.046 1.00 35.90 178 GLN B CA 1
ATOM 2901 C C . GLN B 1 153 ? 40.363 94.890 68.107 1.00 42.62 178 GLN B C 1
ATOM 2902 O O . GLN B 1 153 ? 39.276 95.377 67.790 1.00 39.75 178 GLN B O 1
ATOM 2908 N N . PHE B 1 154 ? 40.772 94.741 69.365 1.00 39.87 179 PHE B N 1
ATOM 2909 C CA . PHE B 1 154 ? 40.076 95.329 70.507 1.00 43.05 179 PHE B CA 1
ATOM 2910 C C . PHE B 1 154 ? 40.787 96.619 70.922 1.00 47.31 179 PHE B C 1
ATOM 2911 O O . PHE B 1 154 ? 41.853 96.562 71.537 1.00 40.75 179 PHE B O 1
ATOM 2919 N N . PRO B 1 155 ? 40.199 97.781 70.592 1.00 42.53 180 PRO B N 1
ATOM 2920 C CA . PRO B 1 155 ? 40.836 99.090 70.789 1.00 41.22 180 PRO B CA 1
ATOM 2921 C C . PRO B 1 155 ? 41.354 99.286 72.211 1.00 39.59 180 PRO B C 1
ATOM 2922 O O . PRO B 1 155 ? 40.641 98.986 73.172 1.00 40.01 180 PRO B O 1
ATOM 2926 N N . ALA B 1 156 ? 42.599 99.741 72.331 1.00 40.44 181 ALA B N 1
ATOM 2927 C CA . ALA B 1 156 ? 43.236 99.925 73.634 1.00 36.16 181 ALA B CA 1
ATOM 2928 C C . ALA B 1 156 ? 43.397 101.408 74.005 1.00 34.62 181 ALA B C 1
ATOM 2929 O O . ALA B 1 156 ? 43.429 102.277 73.129 1.00 35.33 181 ALA B O 1
ATOM 2931 N N . PRO B 1 157 ? 43.493 101.705 75.307 1.00 35.49 182 PRO B N 1
ATOM 2932 C CA . PRO B 1 157 ? 43.731 103.083 75.753 1.00 38.64 182 PRO B CA 1
ATOM 2933 C C . PRO B 1 157 ? 45.031 103.675 75.201 1.00 32.22 182 PRO B C 1
ATOM 2934 O O . PRO B 1 157 ? 45.971 102.932 74.918 1.00 36.17 182 PRO B O 1
ATOM 2938 N N . LEU B 1 158 ? 45.074 104.998 75.072 1.00 34.02 183 LEU B N 1
ATOM 2939 C CA . LEU B 1 158 ? 46.246 105.712 74.557 1.00 32.05 183 LEU B CA 1
ATOM 2940 C C . LEU B 1 158 ? 46.975 106.467 75.666 1.00 40.21 183 LEU B C 1
ATOM 2941 O O . LEU B 1 158 ? 46.354 106.902 76.631 1.00 40.10 183 LEU B O 1
ATOM 2946 N N . ARG B 1 159 ? 48.291 106.616 75.533 1.00 30.13 184 ARG B N 1
ATOM 2947 C CA . ARG B 1 159 ? 49.049 107.486 76.431 1.00 31.83 184 ARG B CA 1
ATOM 2948 C C . ARG B 1 159 ? 49.860 108.467 75.590 1.00 31.79 184 ARG B C 1
ATOM 2949 O O . ARG B 1 159 ? 50.047 108.250 74.395 1.00 31.69 184 ARG B O 1
ATOM 2957 N N . PRO B 1 160 ? 50.330 109.563 76.202 1.00 27.99 185 PRO B N 1
ATOM 2958 C CA . PRO B 1 160 ? 51.271 110.425 75.494 1.00 28.17 185 PRO B CA 1
ATOM 2959 C C . PRO B 1 160 ? 52.509 109.638 75.047 1.00 29.64 185 PRO B C 1
ATOM 2960 O O . PRO B 1 160 ? 52.972 108.741 75.771 1.00 30.22 185 PRO B O 1
ATOM 2964 N N . HIS B 1 161 ? 52.999 109.938 73.850 1.00 33.11 186 HIS B N 1
ATOM 2965 C CA . HIS B 1 161 ? 54.212 109.321 73.325 1.00 29.39 186 HIS B CA 1
ATOM 2966 C C . HIS B 1 161 ? 55.415 110.120 73.788 1.00 35.26 186 HIS B C 1
ATOM 2967 O O . HIS B 1 161 ? 56.200 110.612 72.973 1.00 35.44 186 HIS B O 1
ATOM 2974 N N . VAL B 1 162 ? 55.519 110.310 75.093 1.00 29.57 187 VAL B N 1
ATOM 2975 C CA . VAL B 1 162 ? 56.610 111.070 75.674 1.00 28.47 187 VAL B CA 1
ATOM 2976 C C . VAL B 1 162 ? 57.297 110.100 76.600 1.00 29.19 187 VAL B C 1
ATOM 2977 O O . VAL B 1 162 ? 56.629 109.320 77.269 1.00 30.57 187 VAL B O 1
ATOM 2981 N N . VAL B 1 163 ? 58.624 110.106 76.601 1.00 25.28 188 VAL B N 1
ATOM 2982 C CA . VAL B 1 163 ? 59.374 109.210 77.466 1.00 25.32 188 VAL B CA 1
ATOM 2983 C C . VAL B 1 163 ? 59.455 109.816 78.869 1.00 27.22 188 VAL B C 1
ATOM 2984 O O . VAL B 1 163 ? 59.912 110.947 79.048 1.00 26.66 188 VAL B O 1
ATOM 2988 N N . TRP B 1 164 ? 58.973 109.067 79.855 1.00 28.14 189 TRP B N 1
ATOM 2989 C CA . TRP B 1 164 ? 58.949 109.526 81.235 1.00 25.40 189 TRP B CA 1
ATOM 2990 C C . TRP B 1 164 ? 60.186 109.026 81.981 1.00 29.52 189 TRP B C 1
ATOM 2991 O O . TRP B 1 164 ? 60.832 108.068 81.562 1.00 26.21 189 TRP B O 1
ATOM 3002 N N . PHE B 1 165 ? 60.531 109.689 83.076 1.00 28.98 190 PHE B N 1
ATOM 3003 C CA . PHE B 1 165 ? 61.641 109.221 83.892 1.00 29.99 190 PHE B CA 1
ATOM 3004 C C . PHE B 1 165 ? 61.378 107.791 84.346 1.00 25.11 190 PHE B C 1
ATOM 3005 O O . PHE B 1 165 ? 60.264 107.459 84.741 1.00 29.49 190 PHE B O 1
ATOM 3013 N N . GLY B 1 166 ? 62.379 106.924 84.180 1.00 30.23 191 GLY B N 1
ATOM 3014 C CA . GLY B 1 166 ? 62.247 105.507 84.501 1.00 30.60 191 GLY B CA 1
ATOM 3015 C C . GLY B 1 166 ? 62.052 104.647 83.256 1.00 27.92 191 GLY B C 1
ATOM 3016 O O . GLY B 1 166 ? 62.211 103.423 83.276 1.00 32.52 191 GLY B O 1
ATOM 3017 N N . GLU B 1 167 ? 61.746 105.293 82.140 1.00 24.35 192 GLU B N 1
ATOM 3018 C CA . GLU B 1 167 ? 61.494 104.577 80.894 1.00 29.62 192 GLU B CA 1
ATOM 3019 C C . GLU B 1 167 ? 62.694 104.677 79.965 1.00 29.51 192 GLU B C 1
ATOM 3020 O O . GLU B 1 167 ? 63.545 105.550 80.136 1.00 27.31 192 GLU B O 1
ATOM 3026 N N . MET B 1 168 ? 62.771 103.768 78.997 1.00 27.17 193 MET B N 1
ATOM 3027 C CA . MET B 1 168 ? 63.884 103.760 78.050 1.00 30.78 193 MET B CA 1
ATOM 3028 C C . MET B 1 168 ? 63.691 104.800 76.962 1.00 27.80 193 MET B C 1
ATOM 3029 O O . MET B 1 168 ? 62.633 104.860 76.325 1.00 32.08 193 MET B O 1
ATOM 3034 N N . PRO B 1 169 ? 64.722 105.621 76.715 1.00 28.16 194 PRO B N 1
ATOM 3035 C CA . PRO B 1 169 ? 64.592 106.568 75.605 1.00 25.36 194 PRO B CA 1
ATOM 3036 C C . PRO B 1 169 ? 64.504 105.839 74.265 1.00 27.05 194 PRO B C 1
ATOM 3037 O O . PRO B 1 169 ? 64.801 104.641 74.167 1.00 31.91 194 PRO B O 1
ATOM 3041 N N . LEU B 1 170 ? 64.078 106.576 73.252 1.00 27.29 195 LEU B N 1
ATOM 3042 C CA . LEU B 1 170 ? 63.865 106.034 71.910 1.00 27.39 195 LEU B CA 1
ATOM 3043 C C . LEU B 1 170 ? 65.059 106.270 71.026 1.00 26.43 195 LEU B C 1
ATOM 3044 O O . LEU B 1 170 ? 65.767 107.263 71.176 1.00 31.03 195 LEU B O 1
ATOM 3049 N N . GLY B 1 171 ? 65.271 105.347 70.090 1.00 28.85 196 GLY B N 1
ATOM 3050 C CA . GLY B 1 171 ? 66.265 105.503 69.046 1.00 31.98 196 GLY B CA 1
ATOM 3051 C C . GLY B 1 171 ? 67.704 105.387 69.498 1.00 27.83 196 GLY B C 1
ATOM 3052 O O . GLY B 1 171 ? 68.604 105.847 68.795 1.00 31.98 196 GLY B O 1
ATOM 3053 N N . MET B 1 172 ? 67.930 104.746 70.639 1.00 29.18 197 MET B N 1
ATOM 3054 C CA . MET B 1 172 ? 69.257 104.742 71.248 1.00 33.66 197 MET B CA 1
ATOM 3055 C C . MET B 1 172 ? 70.291 103.970 70.429 1.00 33.49 197 MET B C 1
ATOM 3056 O O . MET B 1 172 ? 71.471 104.300 70.461 1.00 31.37 197 MET B O 1
ATOM 3061 N N . ASP B 1 173 ? 69.862 102.945 69.704 1.00 38.37 198 ASP B N 1
ATOM 3062 C CA . ASP B 1 173 ? 70.803 102.194 68.880 1.00 35.66 198 ASP B CA 1
ATOM 3063 C C . ASP B 1 173 ? 71.395 103.116 67.824 1.00 31.02 198 ASP B C 1
ATOM 3064 O O . ASP B 1 173 ? 72.616 103.186 67.656 1.00 35.39 198 ASP B O 1
ATOM 3069 N N . GLU B 1 174 ? 70.536 103.864 67.146 1.00 28.08 199 GLU B N 1
ATOM 3070 C CA . GLU B 1 174 ? 71.003 104.778 66.118 1.00 30.80 199 GLU B CA 1
ATOM 3071 C C . GLU B 1 174 ? 71.814 105.933 66.693 1.00 32.30 199 GLU B C 1
ATOM 3072 O O . GLU B 1 174 ? 72.791 106.374 66.097 1.00 30.15 199 GLU B O 1
ATOM 3078 N N . ILE B 1 175 ? 71.417 106.422 67.856 1.00 27.19 200 ILE B N 1
ATOM 3079 C CA . ILE B 1 175 ? 72.140 107.543 68.450 1.00 27.86 200 ILE B CA 1
ATOM 3080 C C . ILE B 1 175 ? 73.568 107.140 68.829 1.00 27.18 200 ILE B C 1
ATOM 3081 O O . ILE B 1 175 ? 74.524 107.866 68.532 1.00 30.35 200 ILE B O 1
ATOM 3086 N N . TYR B 1 176 ? 73.724 105.984 69.475 1.00 27.33 201 TYR B N 1
ATOM 3087 C CA . TYR B 1 176 ? 75.067 105.564 69.871 1.00 28.45 201 TYR B CA 1
ATOM 3088 C C . TYR B 1 176 ? 75.922 105.250 68.643 1.00 32.84 201 TYR B C 1
ATOM 3089 O O . TYR B 1 176 ? 77.124 105.508 68.651 1.00 34.08 201 TYR B O 1
ATOM 3098 N N . MET B 1 177 ? 75.308 104.736 67.582 1.00 30.29 202 MET B N 1
ATOM 3099 C CA . MET B 1 177 ? 76.047 104.568 66.337 1.00 29.18 202 MET B CA 1
ATOM 3100 C C . MET B 1 177 ? 76.552 105.911 65.834 1.00 30.99 202 MET B C 1
ATOM 3101 O O . MET B 1 177 ? 77.720 106.051 65.472 1.00 31.22 202 MET B O 1
ATOM 3106 N N . ALA B 1 178 ? 75.668 106.908 65.830 1.00 30.08 203 ALA B N 1
ATOM 3107 C CA . ALA B 1 178 ? 76.030 108.241 65.362 1.00 31.74 203 ALA B CA 1
ATOM 3108 C C . ALA B 1 178 ? 77.073 108.893 66.265 1.00 30.25 203 ALA B C 1
ATOM 3109 O O . ALA B 1 178 ? 77.941 109.615 65.780 1.00 32.98 203 ALA B O 1
ATOM 3111 N N . LEU B 1 179 ? 76.990 108.631 67.568 1.00 29.26 204 LEU B N 1
ATOM 3112 C CA . LEU B 1 179 ? 77.975 109.173 68.507 1.00 31.63 204 LEU B CA 1
ATOM 3113 C C . LEU B 1 179 ? 79.356 108.628 68.176 1.00 37.26 204 LEU B C 1
ATOM 3114 O O . LEU B 1 179 ? 80.360 109.333 68.277 1.00 34.29 204 LEU B O 1
ATOM 3119 N N . SER B 1 180 ? 79.401 107.375 67.746 1.00 32.60 205 SER B N 1
ATOM 3120 C CA . SER B 1 180 ? 80.662 106.778 67.352 1.00 34.30 205 SER B CA 1
ATOM 3121 C C . SER B 1 180 ? 81.181 107.388 66.052 1.00 33.39 205 SER B C 1
ATOM 3122 O O . SER B 1 180 ? 82.383 107.623 65.911 1.00 42.57 205 SER B O 1
ATOM 3125 N N . MET B 1 181 ? 80.279 107.659 65.106 1.00 29.92 206 MET B N 1
ATOM 3126 C CA . MET B 1 181 ? 80.686 108.081 63.770 1.00 26.61 206 MET B CA 1
ATOM 3127 C C . MET B 1 181 ? 80.999 109.585 63.674 1.00 31.90 206 MET B C 1
ATOM 3128 O O . MET B 1 181 ? 81.704 110.012 62.772 1.00 32.50 206 MET B O 1
ATOM 3133 N N . ALA B 1 182 ? 80.478 110.373 64.609 1.00 31.18 207 ALA B N 1
ATOM 3134 C CA . ALA B 1 182 ? 80.561 111.840 64.540 1.00 30.32 207 ALA B CA 1
ATOM 3135 C C . ALA B 1 182 ? 81.990 112.377 64.529 1.00 31.08 207 ALA B C 1
ATOM 3136 O O . ALA B 1 182 ? 82.845 111.939 65.319 1.00 31.28 207 ALA B O 1
ATOM 3138 N N . ASP B 1 183 ? 82.238 113.326 63.626 1.00 32.10 208 ASP B N 1
ATOM 3139 C CA . ASP B 1 183 ? 83.466 114.111 63.630 1.00 32.41 208 ASP B CA 1
ATOM 3140 C C . ASP B 1 183 ? 83.296 115.313 64.558 1.00 34.23 208 ASP B C 1
ATOM 3141 O O . ASP B 1 183 ? 84.244 115.774 65.193 1.00 36.13 208 ASP B O 1
ATOM 3146 N N . ILE B 1 184 ? 82.074 115.835 64.599 1.00 27.48 209 ILE B N 1
ATOM 3147 C CA . ILE B 1 184 ? 81.731 116.957 65.460 1.00 28.50 209 ILE B CA 1
ATOM 3148 C C . ILE B 1 184 ? 80.431 116.624 66.168 1.00 30.51 209 ILE B C 1
ATOM 3149 O O . ILE B 1 184 ? 79.453 116.222 65.533 1.00 30.14 209 ILE B O 1
ATOM 3154 N N . PHE B 1 185 ? 80.437 116.790 67.478 1.00 31.23 210 PHE B N 1
ATOM 3155 C CA . PHE B 1 185 ? 79.244 116.626 68.296 1.00 30.34 210 PHE B CA 1
ATOM 3156 C C . PHE B 1 185 ? 78.900 117.957 68.930 1.00 28.71 210 PHE B C 1
ATOM 3157 O O . PHE B 1 185 ? 79.734 118.560 69.599 1.00 29.97 210 PHE B O 1
ATOM 3165 N N . ILE B 1 186 ? 77.677 118.425 68.705 1.00 27.39 211 ILE B N 1
ATOM 3166 C CA . ILE B 1 186 ? 77.277 119.729 69.225 1.00 26.67 211 ILE B CA 1
ATOM 3167 C C . ILE B 1 186 ? 76.081 119.558 70.143 1.00 26.36 211 ILE B C 1
ATOM 3168 O O . ILE B 1 186 ? 75.048 119.053 69.722 1.00 30.08 211 ILE B O 1
ATOM 3173 N N . ALA B 1 187 ? 76.228 119.970 71.399 1.00 25.55 212 ALA B N 1
ATOM 3174 C CA . ALA B 1 187 ? 75.130 119.914 72.357 1.00 26.49 212 ALA B CA 1
ATOM 3175 C C . ALA B 1 187 ? 74.564 121.312 72.520 1.00 27.90 212 ALA B C 1
ATOM 3176 O O . ALA B 1 187 ? 75.311 122.244 72.805 1.00 27.45 212 ALA B O 1
ATOM 3178 N N . ILE B 1 188 ? 73.259 121.465 72.332 1.00 24.93 213 ILE B N 1
ATOM 3179 C CA . ILE B 1 188 ? 72.658 122.805 72.323 1.00 28.14 213 ILE B CA 1
ATOM 3180 C C . ILE B 1 188 ? 71.501 122.905 73.311 1.00 29.25 213 ILE B C 1
ATOM 3181 O O . ILE B 1 188 ? 70.518 122.162 73.213 1.00 25.13 213 ILE B O 1
ATOM 3186 N N . GLY B 1 189 ? 71.607 123.826 74.264 1.00 28.28 214 GLY B N 1
ATOM 3187 C CA . GLY B 1 189 ? 70.509 124.064 75.175 1.00 25.36 214 GLY B CA 1
ATOM 3188 C C . GLY B 1 189 ? 70.186 122.908 76.117 1.00 29.85 214 GLY B C 1
ATOM 3189 O O . GLY B 1 189 ? 69.040 122.753 76.521 1.00 26.19 214 GLY B O 1
ATOM 3190 N N . THR B 1 190 ? 71.187 122.107 76.482 1.00 28.40 215 THR B N 1
ATOM 3191 C CA . THR B 1 190 ? 70.975 121.002 77.418 1.00 27.77 215 THR B CA 1
ATOM 3192 C C . THR B 1 190 ? 71.380 121.423 78.846 1.00 33.95 215 THR B C 1
ATOM 3193 O O . THR B 1 190 ? 72.213 122.314 79.017 1.00 31.83 215 THR B O 1
ATOM 3197 N N . SER B 1 191 ? 70.783 120.800 79.857 1.00 30.77 216 SER B N 1
ATOM 3198 C CA . SER B 1 191 ? 71.074 121.147 81.251 1.00 37.21 216 SER B CA 1
ATOM 3199 C C . SER B 1 191 ? 72.240 120.337 81.804 1.00 35.87 216 SER B C 1
ATOM 3200 O O . SER B 1 191 ? 72.925 120.764 82.748 1.00 33.76 216 SER B O 1
ATOM 3203 N N . GLY B 1 192 ? 72.441 119.151 81.241 1.00 33.71 217 GLY B N 1
ATOM 3204 C CA . GLY B 1 192 ? 73.467 118.258 81.742 1.00 36.03 217 GLY B CA 1
ATOM 3205 C C . GLY B 1 192 ? 72.964 117.436 82.923 1.00 32.48 217 GLY B C 1
ATOM 3206 O O . GLY B 1 192 ? 73.747 116.731 83.558 1.00 28.79 217 GLY B O 1
ATOM 3207 N N . HIS B 1 193 ? 71.663 117.520 83.215 1.00 28.80 218 HIS B N 1
ATOM 3208 C CA . HIS B 1 193 ? 71.065 116.806 84.353 1.00 27.69 218 HIS B CA 1
ATOM 3209 C C . HIS B 1 193 ? 70.309 115.535 84.006 1.00 30.08 218 HIS B C 1
ATOM 3210 O O . HIS B 1 193 ? 69.999 114.728 84.885 1.00 32.82 218 HIS B O 1
ATOM 3217 N N . VAL B 1 194 ? 69.956 115.395 82.737 1.00 28.09 219 VAL B N 1
ATOM 3218 C CA . VAL B 1 194 ? 69.130 114.290 82.285 1.00 25.56 219 VAL B CA 1
ATOM 3219 C C . VAL B 1 194 ? 69.959 113.255 81.531 1.00 26.81 219 VAL B C 1
ATOM 3220 O O . VAL B 1 194 ? 70.542 113.542 80.482 1.00 24.88 219 VAL B O 1
ATOM 3224 N N . TYR B 1 195 ? 70.011 112.052 82.090 1.00 25.49 220 TYR B N 1
ATOM 3225 C CA . TYR B 1 195 ? 70.758 110.945 81.504 1.00 23.09 220 TYR B CA 1
ATOM 3226 C C . TYR B 1 195 ? 69.781 109.978 80.846 1.00 25.71 220 TYR B C 1
ATOM 3227 O O . TYR B 1 195 ? 68.613 109.937 81.239 1.00 28.82 220 TYR B O 1
ATOM 3236 N N . PRO B 1 196 ? 70.248 109.193 79.858 1.00 25.40 221 PRO B N 1
ATOM 3237 C CA . PRO B 1 196 ? 71.630 109.150 79.352 1.00 24.95 221 PRO B CA 1
ATOM 3238 C C . PRO B 1 196 ? 72.068 110.311 78.447 1.00 25.61 221 PRO B C 1
ATOM 3239 O O . PRO B 1 196 ? 73.243 110.358 78.081 1.00 25.92 221 PRO B O 1
ATOM 3243 N N . ALA B 1 197 ? 71.169 111.221 78.093 1.00 25.04 222 ALA B N 1
ATOM 3244 C CA . ALA B 1 197 ? 71.524 112.285 77.152 1.00 26.76 222 ALA B CA 1
ATOM 3245 C C . ALA B 1 197 ? 72.765 113.057 77.613 1.00 23.95 222 ALA B C 1
ATOM 3246 O O . ALA B 1 197 ? 73.658 113.344 76.816 1.00 28.47 222 ALA B O 1
ATOM 3248 N N . ALA B 1 198 ? 72.851 113.345 78.908 1.00 26.91 223 ALA B N 1
ATOM 3249 C CA . ALA B 1 198 ? 73.957 114.153 79.430 1.00 26.14 223 ALA B CA 1
ATOM 3250 C C . ALA B 1 198 ? 75.289 113.424 79.309 1.00 27.59 223 ALA B C 1
ATOM 3251 O O . ALA B 1 198 ? 76.348 114.040 79.392 1.00 32.31 223 ALA B O 1
ATOM 3253 N N . GLY B 1 199 ? 75.235 112.119 79.080 1.00 29.06 224 GLY B N 1
ATOM 3254 C CA . GLY B 1 199 ? 76.454 111.352 78.901 1.00 33.03 224 GLY B CA 1
ATOM 3255 C C . GLY B 1 199 ? 76.935 111.276 77.457 1.00 29.67 224 GLY B C 1
ATOM 3256 O O . GLY B 1 199 ? 78.011 110.727 77.188 1.00 30.17 224 GLY B O 1
ATOM 3257 N N . PHE B 1 200 ? 76.148 111.803 76.515 1.00 25.90 225 PHE B N 1
ATOM 3258 C CA . PHE B 1 200 ? 76.502 111.672 75.112 1.00 25.37 225 PHE B CA 1
ATOM 3259 C C . PHE B 1 200 ? 77.837 112.350 74.798 1.00 32.07 225 PHE B C 1
ATOM 3260 O O . PHE B 1 200 ? 78.616 111.839 73.985 1.00 31.31 225 PHE B O 1
ATOM 3268 N N . VAL B 1 201 ? 78.126 113.476 75.455 1.00 29.21 226 VAL B N 1
ATOM 3269 C CA . VAL B 1 201 ? 79.363 114.190 75.143 1.00 28.58 226 VAL B CA 1
ATOM 3270 C C . VAL B 1 201 ? 80.579 113.306 75.438 1.00 32.63 226 VAL B C 1
ATOM 3271 O O . VAL B 1 201 ? 81.536 113.274 74.660 1.00 33.16 226 VAL B O 1
ATOM 3275 N N . HIS B 1 202 ? 80.487 112.517 76.500 1.00 31.75 227 HIS B N 1
ATOM 3276 C CA . HIS B 1 202 ? 81.582 111.641 76.900 1.00 39.79 227 HIS B CA 1
ATOM 3277 C C . HIS B 1 202 ? 81.750 110.512 75.884 1.00 37.63 227 HIS B C 1
ATOM 3278 O O . HIS B 1 202 ? 82.868 110.148 75.520 1.00 37.78 227 HIS B O 1
ATOM 3285 N N . GLU B 1 203 ? 80.634 109.984 75.394 1.00 34.16 228 GLU B N 1
ATOM 3286 C CA . GLU B 1 203 ? 80.690 108.948 74.375 1.00 36.64 228 GLU B CA 1
ATOM 3287 C C . GLU B 1 203 ? 81.272 109.510 73.088 1.00 41.69 228 GLU B C 1
ATOM 3288 O O . GLU B 1 203 ? 82.087 108.856 72.426 1.00 34.40 228 GLU B O 1
ATOM 3294 N N . ALA B 1 204 ? 80.857 110.730 72.745 1.00 31.71 229 ALA B N 1
ATOM 3295 C CA . ALA B 1 204 ? 81.345 111.395 71.551 1.00 34.54 229 ALA B CA 1
ATOM 3296 C C . ALA B 1 204 ? 82.855 111.574 71.622 1.00 33.21 229 ALA B C 1
ATOM 3297 O O . ALA B 1 204 ? 83.569 111.280 70.654 1.00 35.94 229 ALA B O 1
ATOM 3299 N N . LYS B 1 205 ? 83.341 112.018 72.776 1.00 36.22 230 LYS B N 1
ATOM 3300 C CA . LYS B 1 205 ? 84.761 112.318 72.926 1.00 37.35 230 LYS B CA 1
ATOM 3301 C C . LYS B 1 205 ? 85.583 111.027 72.950 1.00 45.11 230 LYS B C 1
ATOM 3302 O O . LYS B 1 205 ? 86.705 110.984 72.439 1.00 43.83 230 LYS B O 1
ATOM 3308 N N . LEU B 1 206 ? 85.005 109.962 73.499 1.00 38.39 231 LEU B N 1
ATOM 3309 C CA . LEU B 1 206 ? 85.681 108.667 73.504 1.00 47.64 231 LEU B CA 1
ATOM 3310 C C . LEU B 1 206 ? 85.989 108.179 72.094 1.00 45.76 231 LEU B C 1
ATOM 3311 O O . LEU B 1 206 ? 87.002 107.520 71.870 1.00 40.46 231 LEU B O 1
ATOM 3316 N N . HIS B 1 207 ? 85.113 108.491 71.144 1.00 40.89 232 HIS B N 1
ATOM 3317 C CA . HIS B 1 207 ? 85.309 108.033 69.781 1.00 40.07 232 HIS B CA 1
ATOM 3318 C C . HIS B 1 207 ? 85.944 109.099 68.902 1.00 39.31 232 HIS B C 1
ATOM 3319 O O . HIS B 1 207 ? 85.907 109.009 67.675 1.00 42.21 232 HIS B O 1
ATOM 3326 N N . GLY B 1 208 ? 86.516 110.113 69.541 1.00 39.99 233 GLY B N 1
ATOM 3327 C CA . GLY B 1 208 ? 87.358 111.067 68.844 1.00 37.84 233 GLY B CA 1
ATOM 3328 C C . GLY B 1 208 ? 86.667 112.283 68.262 1.00 48.31 233 GLY B C 1
ATOM 3329 O O . GLY B 1 208 ? 87.250 112.982 67.435 1.00 43.90 233 GLY B O 1
ATOM 3330 N N . ALA B 1 209 ? 85.435 112.549 68.676 1.00 37.80 234 ALA B N 1
ATOM 3331 C CA . ALA B 1 209 ? 84.717 113.690 68.113 1.00 42.74 234 ALA B CA 1
ATOM 3332 C C . ALA B 1 209 ? 85.221 114.991 68.698 1.00 32.70 234 ALA B C 1
ATOM 3333 O O . ALA B 1 209 ? 85.608 115.048 69.860 1.00 33.02 234 ALA B O 1
ATOM 3335 N N . HIS B 1 210 ? 85.190 116.041 67.889 1.00 39.68 235 HIS B N 1
ATOM 3336 C CA . HIS B 1 210 ? 85.350 117.387 68.408 1.00 36.45 235 HIS B CA 1
ATOM 3337 C C . HIS B 1 210 ? 84.017 117.787 69.012 1.00 32.67 235 HIS B C 1
ATOM 3338 O O . HIS B 1 210 ? 82.988 117.706 68.349 1.00 34.89 235 HIS B O 1
ATOM 3345 N N . THR B 1 211 ? 84.030 118.202 70.270 1.00 27.83 236 THR B N 1
ATOM 3346 C CA . THR B 1 211 ? 82.789 118.462 70.987 1.00 27.68 236 THR B CA 1
ATOM 3347 C C . THR B 1 211 ? 82.578 119.952 71.225 1.00 34.86 236 THR B C 1
ATOM 3348 O O . THR B 1 211 ? 83.500 120.673 71.623 1.00 34.16 236 THR B O 1
ATOM 3352 N N . VAL B 1 212 ? 81.354 120.398 70.968 1.00 30.78 237 VAL B N 1
ATOM 3353 C CA . VAL B 1 212 ? 80.983 121.807 71.062 1.00 31.42 237 VAL B CA 1
ATOM 3354 C C . VAL B 1 212 ? 79.739 121.972 71.928 1.00 31.75 237 VAL B C 1
ATOM 3355 O O . VAL B 1 212 ? 78.788 121.211 71.775 1.00 27.42 237 VAL B O 1
ATOM 3359 N N . GLU B 1 213 ? 79.750 122.942 72.845 1.00 30.13 238 GLU B N 1
ATOM 3360 C CA . GLU B 1 213 ? 78.540 123.313 73.589 1.00 25.11 238 GLU B CA 1
ATOM 3361 C C . GLU B 1 213 ? 78.088 124.727 73.203 1.00 30.66 238 GLU B C 1
ATOM 3362 O O . GLU B 1 213 ? 78.872 125.671 73.255 1.00 31.64 238 GLU B O 1
ATOM 3368 N N . LEU B 1 214 ? 76.820 124.858 72.831 1.00 27.47 239 LEU B N 1
ATOM 3369 C CA . LEU B 1 214 ? 76.184 126.148 72.580 1.00 30.09 239 LEU B CA 1
ATOM 3370 C C . LEU B 1 214 ? 75.041 126.283 73.570 1.00 30.07 239 LEU B C 1
ATOM 3371 O O . LEU B 1 214 ? 74.096 125.493 73.553 1.00 29.61 239 LEU B O 1
ATOM 3376 N N . ASN B 1 215 ? 75.155 127.214 74.510 1.00 28.87 240 ASN B N 1
ATOM 3377 C CA . ASN B 1 215 ? 74.164 127.236 75.556 1.00 29.67 240 ASN B CA 1
ATOM 3378 C C . ASN B 1 215 ? 74.028 128.632 76.121 1.00 29.74 240 ASN B C 1
ATOM 3379 O O . ASN B 1 215 ? 74.899 129.470 75.935 1.00 28.78 240 ASN B O 1
ATOM 3384 N N . LEU B 1 216 ? 72.949 128.868 76.839 1.00 28.62 241 LEU B N 1
ATOM 3385 C CA . LEU B 1 216 ? 72.807 130.144 77.523 1.00 35.49 241 LEU B CA 1
ATOM 3386 C C . LEU B 1 216 ? 73.729 130.128 78.741 1.00 37.38 241 LEU B C 1
ATOM 3387 O O . LEU B 1 216 ? 74.488 131.069 78.986 1.00 38.88 241 LEU B O 1
ATOM 3392 N N . GLU B 1 217 ? 73.700 129.016 79.459 1.00 34.69 242 GLU B N 1
ATOM 3393 C CA . GLU B 1 217 ? 74.579 128.806 80.597 1.00 42.30 242 GLU B CA 1
ATOM 3394 C C . GLU B 1 217 ? 75.217 127.432 80.447 1.00 37.35 242 GLU B C 1
ATOM 3395 O O . GLU B 1 217 ? 74.627 126.540 79.850 1.00 37.40 242 GLU B O 1
ATOM 3401 N N . PRO B 1 218 ? 76.421 127.250 81.000 1.00 39.79 243 PRO B N 1
ATOM 3402 C CA . PRO B 1 218 ? 77.097 125.959 80.880 1.00 38.49 243 PRO B CA 1
ATOM 3403 C C . PRO B 1 218 ? 76.278 124.820 81.480 1.00 38.79 243 PRO B C 1
ATOM 3404 O O . PRO B 1 218 ? 75.639 124.976 82.515 1.00 36.73 243 PRO B O 1
ATOM 3408 N N . SER B 1 219 ? 76.260 123.687 80.802 1.00 37.21 244 SER B N 1
ATOM 3409 C CA . SER B 1 219 ? 75.571 122.540 81.359 1.00 36.01 244 SER B CA 1
ATOM 3410 C C . SER B 1 219 ? 76.485 121.974 82.426 1.00 44.41 244 SER B C 1
ATOM 3411 O O . SER B 1 219 ? 77.661 122.331 82.490 1.00 44.23 244 SER B O 1
ATOM 3414 N N . GLN B 1 220 ? 75.948 121.113 83.281 1.00 47.13 245 GLN B N 1
ATOM 3415 C CA . GLN B 1 220 ? 76.750 120.533 84.353 1.00 47.52 245 GLN B CA 1
ATOM 3416 C C . GLN B 1 220 ? 77.991 119.845 83.805 1.00 52.53 245 GLN B C 1
ATOM 3417 O O . GLN B 1 220 ? 79.028 119.772 84.468 1.00 63.53 245 GLN B O 1
ATOM 3423 N N . VAL B 1 221 ? 77.868 119.361 82.577 1.00 46.82 246 VAL B N 1
ATOM 3424 C CA . VAL B 1 221 ? 78.911 118.604 81.912 1.00 54.44 246 VAL B CA 1
ATOM 3425 C C . VAL B 1 221 ? 79.732 119.512 80.979 1.00 55.05 246 VAL B C 1
ATOM 3426 O O . VAL B 1 221 ? 80.539 119.034 80.176 1.00 46.36 246 VAL B O 1
ATOM 3430 N N . GLY B 1 222 ? 79.531 120.825 81.116 1.00 50.27 247 GLY B N 1
ATOM 3431 C CA . GLY B 1 222 ? 80.232 121.833 80.324 1.00 42.19 247 GLY B CA 1
ATOM 3432 C C . GLY B 1 222 ? 81.733 121.665 80.136 1.00 50.94 247 GLY B C 1
ATOM 3433 O O . GLY B 1 222 ? 82.282 122.027 79.092 1.00 41.98 247 GLY B O 1
ATOM 3434 N N . ASN B 1 223 ? 82.397 121.077 81.127 1.00 57.21 248 ASN B N 1
ATOM 3435 C CA . ASN B 1 223 ? 83.860 121.017 81.141 1.00 59.33 248 ASN B CA 1
ATOM 3436 C C . ASN B 1 223 ? 84.410 119.896 80.257 1.00 56.25 248 ASN B C 1
ATOM 3437 O O . ASN B 1 223 ? 85.618 119.768 80.060 1.00 58.66 248 ASN B O 1
ATOM 3442 N N . GLU B 1 224 ? 83.498 119.124 79.683 1.00 51.90 249 GLU B N 1
ATOM 3443 C CA . GLU B 1 224 ? 83.827 117.977 78.849 1.00 44.08 249 GLU B CA 1
ATOM 3444 C C . GLU B 1 224 ? 84.026 118.417 77.406 1.00 43.26 249 GLU B C 1
ATOM 3445 O O . GLU B 1 224 ? 84.721 117.771 76.627 1.00 47.23 249 GLU B O 1
ATOM 3451 N N . PHE B 1 225 ? 83.382 119.527 77.066 1.00 41.49 250 PHE B N 1
ATOM 3452 C CA . PHE B 1 225 ? 83.379 120.079 75.716 1.00 34.39 250 PHE B CA 1
ATOM 3453 C C . PHE B 1 225 ? 84.664 120.826 75.371 1.00 33.60 250 PHE B C 1
ATOM 3454 O O . PHE B 1 225 ? 85.150 121.642 76.150 1.00 40.76 250 PHE B O 1
ATOM 3462 N N . ALA B 1 226 ? 85.213 120.534 74.201 1.00 28.45 251 ALA B N 1
ATOM 3463 C CA . ALA B 1 226 ? 86.454 121.144 73.726 1.00 36.17 251 ALA B CA 1
ATOM 3464 C C . ALA B 1 226 ? 86.264 122.578 73.226 1.00 40.50 251 ALA B C 1
ATOM 3465 O O . ALA B 1 226 ? 87.195 123.379 73.259 1.00 43.50 251 ALA B O 1
ATOM 3467 N N . GLU B 1 227 ? 85.063 122.892 72.748 1.00 33.84 252 GLU B N 1
ATOM 3468 C CA . GLU B 1 227 ? 84.750 124.233 72.242 1.00 32.48 252 GLU B CA 1
ATOM 3469 C C . GLU B 1 227 ? 83.403 124.662 72.834 1.00 32.71 252 GLU B C 1
ATOM 3470 O O . GLU B 1 227 ? 82.505 123.843 72.960 1.00 33.67 252 GLU B O 1
ATOM 3476 N N . LYS B 1 228 ? 83.280 125.909 73.288 1.00 29.33 253 LYS B N 1
ATOM 3477 C CA . LYS B 1 228 ? 82.054 126.343 73.960 1.00 31.93 253 LYS B CA 1
ATOM 3478 C C . LYS B 1 228 ? 81.756 127.802 73.652 1.00 36.44 253 LYS B C 1
ATOM 3479 O O . LYS B 1 228 ? 82.668 128.621 73.658 1.00 32.46 253 LYS B O 1
ATOM 3485 N N . TYR B 1 229 ? 80.486 128.124 73.436 1.00 31.18 254 TYR B N 1
ATOM 3486 C CA . TYR B 1 229 ? 80.038 129.510 73.308 1.00 31.26 254 TYR B CA 1
ATOM 3487 C C . TYR B 1 229 ? 78.732 129.687 74.052 1.00 33.01 254 TYR B C 1
ATOM 3488 O O . TYR B 1 229 ? 77.830 128.872 73.946 1.00 29.36 254 TYR B O 1
ATOM 3497 N N . TYR B 1 230 ? 78.637 130.765 74.812 1.00 25.14 255 TYR B N 1
ATOM 3498 C CA . TYR B 1 230 ? 77.478 130.989 75.660 1.00 28.37 255 TYR B CA 1
ATOM 3499 C C . TYR B 1 230 ? 76.742 132.278 75.341 1.00 34.27 255 TYR B C 1
ATOM 3500 O O . TYR B 1 230 ? 77.345 133.273 74.935 1.00 34.85 255 TYR B O 1
ATOM 3509 N N . GLY B 1 231 ? 75.426 132.236 75.516 1.00 30.26 256 GLY B N 1
ATOM 3510 C CA . GLY B 1 231 ? 74.568 133.361 75.197 1.00 31.87 256 GLY B CA 1
ATOM 3511 C C . GLY B 1 231 ? 73.223 132.860 74.715 1.00 27.50 256 GLY B C 1
ATOM 3512 O O . GLY B 1 231 ? 73.004 131.651 74.643 1.00 32.26 256 GLY B O 1
ATOM 3513 N N . PRO B 1 232 ? 72.313 133.783 74.384 1.00 29.33 257 PRO B N 1
ATOM 3514 C CA . PRO B 1 232 ? 70.989 133.399 73.885 1.00 27.59 257 PRO B CA 1
ATOM 3515 C C . PRO B 1 232 ? 71.110 132.485 72.669 1.00 30.31 257 PRO B C 1
ATOM 3516 O O . PRO B 1 232 ? 71.911 132.756 71.785 1.00 33.22 257 PRO B O 1
ATOM 3520 N N . ALA B 1 233 ? 70.336 131.407 72.652 1.00 29.79 258 ALA B N 1
ATOM 3521 C CA . ALA B 1 233 ? 70.417 130.418 71.583 1.00 28.17 258 ALA B CA 1
ATOM 3522 C C . ALA B 1 233 ? 70.198 131.039 70.193 1.00 25.46 258 ALA B C 1
ATOM 3523 O O . ALA B 1 233 ? 70.916 130.731 69.258 1.00 26.37 258 ALA B O 1
ATOM 3525 N N . SER B 1 234 ? 69.225 131.935 70.095 1.00 28.37 259 SER B N 1
ATOM 3526 C CA . SER B 1 234 ? 68.878 132.583 68.828 1.00 31.67 259 SER B CA 1
ATOM 3527 C C . SER B 1 234 ? 70.012 133.427 68.258 1.00 33.47 259 SER B C 1
ATOM 3528 O O . SER B 1 234 ? 69.987 133.807 67.091 1.00 31.13 259 SER B O 1
ATOM 3531 N N . GLN B 1 235 ? 70.994 133.755 69.082 1.00 28.83 260 GLN B N 1
ATOM 3532 C CA . GLN B 1 235 ? 72.144 134.501 68.585 1.00 30.45 260 GLN B CA 1
ATOM 3533 C C . GLN B 1 235 ? 73.358 133.593 68.434 1.00 31.98 260 GLN B C 1
ATOM 3534 O O . GLN B 1 235 ? 74.065 133.642 67.430 1.00 34.96 260 GLN B O 1
ATOM 3540 N N . VAL B 1 236 ? 73.612 132.775 69.452 1.00 32.09 261 VAL B N 1
ATOM 3541 C CA . VAL B 1 236 ? 74.809 131.949 69.468 1.00 31.93 261 VAL B CA 1
ATOM 3542 C C . VAL B 1 236 ? 74.759 130.823 68.441 1.00 34.16 261 VAL B C 1
ATOM 3543 O O . VAL B 1 236 ? 75.744 130.578 67.741 1.00 32.98 261 VAL B O 1
ATOM 3547 N N . VAL B 1 237 ? 73.616 130.150 68.322 1.00 26.58 262 VAL B N 1
ATOM 3548 C CA . VAL B 1 237 ? 73.558 129.003 67.421 1.00 28.07 262 VAL B CA 1
ATOM 3549 C C . VAL B 1 237 ? 73.707 129.429 65.951 1.00 28.03 262 VAL B C 1
ATOM 3550 O O . VAL B 1 237 ? 74.494 128.818 65.225 1.00 29.83 262 VAL B O 1
ATOM 3554 N N . PRO B 1 238 ? 72.964 130.465 65.502 1.00 28.36 263 PRO B N 1
ATOM 3555 C CA . PRO B 1 238 ? 73.196 130.852 64.106 1.00 31.11 263 PRO B CA 1
ATOM 3556 C C . PRO B 1 238 ? 74.634 131.289 63.839 1.00 34.64 263 PRO B C 1
ATOM 3557 O O . PRO B 1 238 ? 75.131 130.972 62.769 1.00 33.22 263 PRO B O 1
ATOM 3561 N N . GLU B 1 239 ? 75.317 131.937 64.778 1.00 33.05 264 GLU B N 1
ATOM 3562 C CA . GLU B 1 239 ? 76.684 132.324 64.459 1.00 36.37 264 GLU B CA 1
ATOM 3563 C C . GLU B 1 239 ? 77.647 131.143 64.439 1.00 36.01 264 GLU B C 1
ATOM 3564 O O . GLU B 1 239 ? 78.523 131.099 63.565 1.00 32.95 264 GLU B O 1
ATOM 3570 N N . PHE B 1 240 ? 77.465 130.147 65.307 1.00 33.30 265 PHE B N 1
ATOM 3571 C CA . PHE B 1 240 ? 78.308 128.961 65.172 1.00 32.46 265 PHE B CA 1
ATOM 3572 C C . PHE B 1 240 ? 78.025 128.219 63.852 1.00 32.11 265 PHE B C 1
ATOM 3573 O O . PHE B 1 240 ? 78.951 127.811 63.138 1.00 31.76 265 PHE B O 1
ATOM 3581 N N . VAL B 1 241 ? 76.751 128.024 63.532 1.00 26.91 266 VAL B N 1
ATOM 3582 C CA . VAL B 1 241 ? 76.393 127.315 62.303 1.00 28.95 266 VAL B CA 1
ATOM 3583 C C . VAL B 1 241 ? 76.916 128.050 61.065 1.00 32.71 266 VAL B C 1
ATOM 3584 O O . VAL B 1 241 ? 77.535 127.440 60.199 1.00 34.65 266 VAL B O 1
ATOM 3588 N N . GLU B 1 242 ? 76.678 129.355 60.994 1.00 34.99 267 GLU B N 1
ATOM 3589 C CA . GLU B 1 242 ? 77.158 130.158 59.865 1.00 36.10 267 GLU B CA 1
ATOM 3590 C C . GLU B 1 242 ? 78.651 129.980 59.605 1.00 35.54 267 GLU B C 1
ATOM 3591 O O . GLU B 1 242 ? 79.062 129.791 58.457 1.00 36.05 267 GLU B O 1
ATOM 3597 N N . LYS B 1 243 ? 79.461 130.060 60.656 1.00 31.47 268 LYS B N 1
ATOM 3598 C CA . LYS B 1 243 ? 80.902 129.873 60.512 1.00 36.42 268 LYS B CA 1
ATOM 3599 C C . LYS B 1 243 ? 81.243 128.474 60.004 1.00 44.47 268 LYS B C 1
ATOM 3600 O O . LYS B 1 243 ? 82.147 128.299 59.190 1.00 42.47 268 LYS B O 1
ATOM 3606 N N . LEU B 1 244 ? 80.509 127.477 60.484 1.00 37.36 269 LEU B N 1
ATOM 3607 C CA . LEU B 1 244 ? 80.727 126.109 60.057 1.00 41.00 269 LEU B CA 1
ATOM 3608 C C . LEU B 1 244 ? 80.368 125.983 58.584 1.00 41.12 269 LEU B C 1
ATOM 3609 O O . LEU B 1 244 ? 81.092 125.371 57.802 1.00 48.03 269 LEU B O 1
ATOM 3614 N N . LEU B 1 245 ? 79.268 126.618 58.200 1.00 36.85 270 LEU B N 1
ATOM 3615 C CA . LEU B 1 245 ? 78.795 126.570 56.824 1.00 38.08 270 LEU B CA 1
ATOM 3616 C C . LEU B 1 245 ? 79.824 127.175 55.872 1.00 43.09 270 LEU B C 1
ATOM 3617 O O . LEU B 1 245 ? 79.970 126.711 54.742 1.00 46.20 270 LEU B O 1
ATOM 3622 N N . LYS B 1 246 ? 80.553 128.192 56.333 1.00 47.27 271 LYS B N 1
ATOM 3623 C CA . LYS B 1 246 ? 81.556 128.837 55.488 1.00 47.24 271 LYS B CA 1
ATOM 3624 C C . LYS B 1 246 ? 82.775 127.939 55.328 1.00 57.16 271 LYS B C 1
ATOM 3625 O O . LYS B 1 246 ? 83.400 127.923 54.265 1.00 59.80 271 LYS B O 1
ATOM 3631 N N . GLY B 1 247 ? 83.097 127.184 56.377 1.00 52.13 272 GLY B N 1
ATOM 3632 C CA . GLY B 1 247 ? 84.159 126.194 56.316 1.00 49.74 272 GLY B CA 1
ATOM 3633 C C . GLY B 1 247 ? 83.771 125.079 55.366 1.00 59.36 272 GLY B C 1
ATOM 3634 O O . GLY B 1 247 ? 84.603 124.541 54.635 1.00 61.90 272 GLY B O 1
ATOM 3635 N N . LEU B 1 248 ? 82.486 124.743 55.373 1.00 56.01 273 LEU B N 1
ATOM 3636 C CA . LEU B 1 248 ? 81.932 123.777 54.431 1.00 65.33 273 LEU B CA 1
ATOM 3637 C C . LEU B 1 248 ? 82.000 124.319 53.010 1.00 69.96 273 LEU B C 1
ATOM 3638 O O . LEU B 1 248 ? 82.112 123.551 52.054 1.00 68.99 273 LEU B O 1
ATOM 3643 N N . LYS B 1 249 ? 81.915 125.645 52.897 1.00 63.28 274 LYS B N 1
ATOM 3644 C CA . LYS B 1 249 ? 81.964 126.359 51.621 1.00 70.75 274 LYS B CA 1
ATOM 3645 C C . LYS B 1 249 ? 80.698 126.111 50.805 1.00 74.74 274 LYS B C 1
ATOM 3646 O O . LYS B 1 249 ? 79.963 127.031 50.445 1.00 70.77 274 LYS B O 1
ATOM 3652 N N . GLY C 2 2 ? 57.639 97.721 83.604 1.00 47.99 13 GLY C N 1
ATOM 3653 C CA . GLY C 2 2 ? 57.779 98.223 84.959 1.00 37.49 13 GLY C CA 1
ATOM 3654 C C . GLY C 2 2 ? 58.698 99.427 85.057 1.00 37.12 13 GLY C C 1
ATOM 3655 O O . GLY C 2 2 ? 58.547 100.263 85.944 1.00 36.46 13 GLY C O 1
ATOM 3656 N N . GLY C 2 3 ? 59.662 99.505 84.148 1.00 33.32 14 GLY C N 1
ATOM 3657 C CA . GLY C 2 3 ? 60.603 100.611 84.113 1.00 31.41 14 GLY C CA 1
ATOM 3658 C C . GLY C 2 3 ? 61.730 100.459 85.116 1.00 33.25 14 GLY C C 1
ATOM 3659 O O . GLY C 2 3 ? 61.812 99.458 85.821 1.00 31.62 14 GLY C O 1
ATOM 3660 N N . ALA C 2 4 ? 62.583 101.470 85.203 1.00 33.70 15 ALA C N 1
ATOM 3661 C CA . ALA C 2 4 ? 63.778 101.385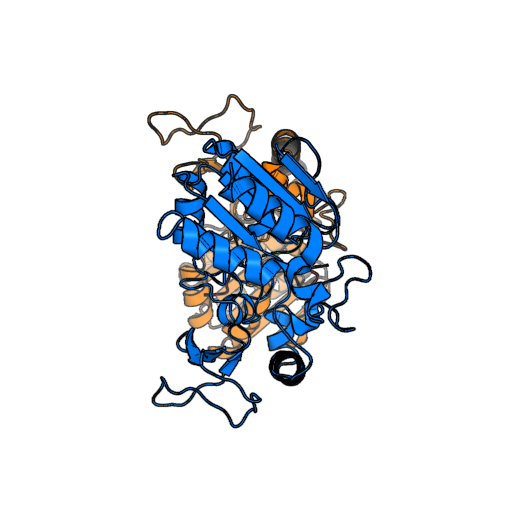 86.033 1.00 29.94 15 ALA C CA 1
ATOM 3662 C C . ALA C 2 4 ? 63.474 101.573 87.500 1.00 29.00 15 ALA C C 1
ATOM 3663 O O . ALA C 2 4 ? 62.458 102.162 87.881 1.00 26.78 15 ALA C O 1
ATOM 3679 N N . ARG C 2 6 ? 63.357 103.353 90.712 1.00 26.59 17 ARG C N 1
ATOM 3680 C CA . ARG C 2 6 ? 63.227 104.792 90.866 1.00 25.53 17 ARG C CA 1
ATOM 3681 C C . ARG C 2 6 ? 62.493 105.137 92.128 1.00 28.86 17 ARG C C 1
ATOM 3682 O O . ARG C 2 6 ? 61.650 104.379 92.589 1.00 27.64 17 ARG C O 1
ATOM 3690 N N . HIS C 2 7 ? 62.796 106.316 92.655 1.00 29.35 18 HIS C N 1
ATOM 3691 C CA . HIS C 2 7 ? 62.230 106.766 93.911 1.00 34.71 18 HIS C CA 1
ATOM 3692 C C . HIS C 2 7 ? 61.098 107.752 93.686 1.00 34.91 18 HIS C C 1
ATOM 3693 O O . HIS C 2 7 ? 61.183 108.636 92.834 1.00 36.34 18 HIS C O 1
ATOM 3700 N N . ARG C 2 8 ? 60.047 107.603 94.482 1.00 33.68 19 ARG C N 1
ATOM 3701 C CA . ARG C 2 8 ? 59.015 108.614 94.586 1.00 39.28 19 ARG C CA 1
ATOM 3702 C C . ARG C 2 8 ? 59.074 109.306 95.929 1.00 58.78 19 ARG C C 1
ATOM 3703 O O . ARG C 2 8 ? 59.076 108.643 96.968 1.00 46.03 19 ARG C O 1
ATOM 3711 N N . LYS C 2 9 ? 59.082 110.637 95.912 1.00 53.75 20 LYS C N 1
ATOM 3712 C CA . LYS C 2 9 ? 59.271 111.391 97.145 1.00 57.59 20 LYS C CA 1
ATOM 3713 C C . LYS C 2 9 ? 57.980 111.629 97.917 1.00 67.57 20 LYS C C 1
ATOM 3714 O O . LYS C 2 9 ? 57.929 111.447 99.137 1.00 65.22 20 LYS C O 1
ATOM 3720 N N . ILE C 2 10 ? 56.925 111.997 97.205 1.00 66.98 21 ILE C N 1
ATOM 3721 C CA . ILE C 2 10 ? 55.668 112.280 97.870 1.00 76.84 21 ILE C CA 1
ATOM 3722 C C . ILE C 2 10 ? 54.841 110.999 97.832 1.00 81.11 21 ILE C C 1
ATOM 3723 O O . ILE C 2 10 ? 54.832 110.292 96.822 1.00 74.56 21 ILE C O 1
ATOM 3728 N N . LEU C 2 11 ? 54.225 110.677 98.975 1.00 89.30 22 LEU C N 1
ATOM 3729 C CA . LEU C 2 11 ? 53.362 109.498 99.160 1.00 88.55 22 LEU C CA 1
ATOM 3730 C C . LEU C 2 11 ? 53.977 108.192 98.652 1.00 85.22 22 LEU C C 1
ATOM 3731 O O . LEU C 2 11 ? 53.502 107.103 98.985 1.00 89.46 22 LEU C O 1
ATOM 3736 N N . LYS D 2 1 ? 73.553 100.310 76.352 1.00 58.74 12 LYS D N 1
ATOM 3737 C CA . LYS D 2 1 ? 73.206 101.419 75.476 1.00 52.53 12 LYS D CA 1
ATOM 3738 C C . LYS D 2 1 ? 72.518 102.534 76.267 1.00 53.55 12 LYS D C 1
ATOM 3739 O O . LYS D 2 1 ? 71.385 102.921 75.973 1.00 48.72 12 LYS D O 1
ATOM 3745 N N . GLY D 2 2 ? 73.214 103.032 77.286 1.00 50.91 13 GLY D N 1
ATOM 3746 C CA . GLY D 2 2 ? 72.810 104.239 77.985 1.00 37.89 13 GLY D CA 1
ATOM 3747 C C . GLY D 2 2 ? 71.856 104.066 79.148 1.00 34.25 13 GLY D C 1
ATOM 3748 O O . GLY D 2 2 ? 71.903 104.846 80.106 1.00 33.63 13 GLY D O 1
ATOM 3749 N N . GLY D 2 3 ? 70.995 103.056 79.092 1.00 38.33 14 GLY D N 1
ATOM 3750 C CA . GLY D 2 3 ? 70.088 102.828 80.204 1.00 37.45 14 GLY D CA 1
ATOM 3751 C C . GLY D 2 3 ? 68.869 103.737 80.193 1.00 37.85 14 GLY D C 1
ATOM 3752 O O . GLY D 2 3 ? 68.594 104.429 79.214 1.00 36.48 14 GLY D O 1
ATOM 3753 N N . ALA D 2 4 ? 68.116 103.707 81.282 1.00 32.66 15 ALA D N 1
ATOM 3754 C CA . ALA D 2 4 ? 66.835 104.403 81.368 1.00 33.83 15 ALA D CA 1
ATOM 3755 C C . ALA D 2 4 ? 66.954 105.908 81.608 1.00 28.42 15 ALA D C 1
ATOM 3756 O O . ALA D 2 4 ? 67.941 106.391 82.157 1.00 28.24 15 ALA D O 1
ATOM 3772 N N . ARG D 2 6 ? 66.756 109.212 83.429 1.00 25.47 17 ARG D N 1
ATOM 3773 C CA . ARG D 2 6 ? 67.003 109.452 84.844 1.00 28.83 17 ARG D CA 1
ATOM 3774 C C . ARG D 2 6 ? 67.648 110.807 85.045 1.00 30.08 17 ARG D C 1
ATOM 3775 O O . ARG D 2 6 ? 68.344 111.316 84.170 1.00 33.41 17 ARG D O 1
ATOM 3783 N N . HIS D 2 7 ? 67.405 111.377 86.215 1.00 25.80 18 HIS D N 1
ATOM 3784 C CA . HIS D 2 7 ? 67.873 112.707 86.551 1.00 30.14 18 HIS D CA 1
ATOM 3785 C C . HIS D 2 7 ? 69.048 112.645 87.531 1.00 31.30 18 HIS D C 1
ATOM 3786 O O . HIS D 2 7 ? 69.141 111.718 88.329 1.00 34.11 18 HIS D O 1
ATOM 3793 N N . ARG D 2 8 ? 69.959 113.606 87.437 1.00 27.51 19 ARG D N 1
ATOM 3794 C CA . ARG D 2 8 ? 70.954 113.838 88.492 1.00 34.35 19 ARG D CA 1
ATOM 3795 C C . ARG D 2 8 ? 70.355 113.831 89.901 1.00 37.64 19 ARG D C 1
ATOM 3796 O O . ARG D 2 8 ? 70.878 113.193 90.817 1.00 44.83 19 ARG D O 1
ATOM 3804 N N . LYS D 2 9 ? 69.289 114.598 90.071 1.00 38.90 20 LYS D N 1
ATOM 3805 C CA . LYS D 2 9 ? 68.598 114.740 91.350 1.00 44.89 20 LYS D CA 1
ATOM 3806 C C . LYS D 2 9 ? 67.523 113.671 91.512 1.00 46.91 20 LYS D C 1
ATOM 3807 O O . LYS D 2 9 ? 66.521 113.701 90.799 1.00 41.49 20 LYS D O 1
ATOM 3813 N N . ILE D 2 10 ? 67.719 112.703 92.404 1.00 43.65 21 ILE D N 1
ATOM 3814 C CA . ILE D 2 10 ? 66.690 111.669 92.533 1.00 50.72 21 ILE D CA 1
ATOM 3815 C C . ILE D 2 10 ? 65.775 111.826 93.750 1.00 62.50 21 ILE D C 1
ATOM 3816 O O . ILE D 2 10 ? 64.608 111.440 93.696 1.00 64.07 21 ILE D O 1
ATOM 3821 N N . LEU D 2 11 ? 66.284 112.394 94.838 1.00 61.03 22 LEU D N 1
ATOM 3822 C CA . LEU D 2 11 ? 65.474 112.519 96.051 1.00 70.58 22 LEU D CA 1
ATOM 3823 C C . LEU D 2 11 ? 65.155 113.973 96.374 1.00 59.67 22 LEU D C 1
ATOM 3824 O O . LEU D 2 11 ? 65.167 114.829 95.492 1.00 74.72 22 LEU D O 1
#

Nearest PDB structures (foldseek):
  6rxl-assembly1_A  TM=9.868E-01  e=3.127E-51  Escherichia coli K-12
  6rxm-assembly4_D  TM=9.921E-01  e=8.803E-50  Escherichia coli K-12
  6rxm-assembly3_C  TM=9.849E-01  e=2.287E-50  Escherichia coli K-12
  6rxq-assembly2_B  TM=9.881E-01  e=4.745E-47  Escherichia coli K-12
  6rxs-assembly1_A  TM=9.783E-01  e=1.263E-44  Escherichia coli K-12

GO terms:
  GO:0061690 lipoamidase activity (F, IDA)
  GO:0034983 peptidyl-lysine deacetylation (P, IDA)
  GO:0036049 peptidyl-lysine desuccinylation (P, IDA)
  GO:0034979 NAD-dependent protein lysine deacetylase activity (F, IDA)
  GO:0035438 cyclic-di-GMP binding (F, IDA)
  GO:0036055 protein-succinyllysine desuccinylase activity (F, IDA)
  GO:0042803 protein homodimerization activity (F, IDA)
  GO:0034983 peptidyl-lysine deacetylation (P, IMP)
  GO:0034979 NAD-dependent protein lysine deacetylase activity (F, IMP)
  GO:0051607 defense response to virus (P, IMP)
  GO:0006935 chemotaxis (P, IMP)
  GO:0005515 protein binding (F, IPI)
  GO:0003950 NAD+ poly-ADP-ribosyltransferase activity (F, IDA)

Sequence (487 aa):
KPRVLVLTGAGISAESGIRTFRAADGLWWEEHRVEDVGTPEGFDRDPELVQAFYNARRRQLQQPEIQPNAAHLALAKLQDALGDRFLLVTQNCCDNLHERAGNTNVIHMHGELLKVRCSQSGQALDWTGDVTPEDKCHCCQFPAPLRPHVVWFGEMPLGMDEIYMALSMADIFIAIGTSGHVYPAAGFVHEAKLHGAHTVELNLEPSQVGNEFAEKYYGPASQVVPEFVEKLLKGKPRVLVLTGAGISAESGIRTFRAADGLWEEHRVEDVGTPEGFDRDPELVQAFYNARRRQLQQPEIQPNAAHLALAKLQDALGDRFLLVTQNCDNLHERAGNTNVIHMHGELLKVRCSQSGQALDWTGDVTPEDKCHCCQFPAPLRPHVVWFGEMPLGMDEIYMALSMADIFIAIGTSGHVYPAAGFVHEAKLHGAHTVELNLEPSQVGNEFAEKYYGPASQVVPEFVEKLLKGLKGGARHRKILKGGARHRKIL

B-factor: mean 39.23, std 12.94, range [20.99, 109.21]

Organism: Escherichia coli (strain K12) (NCBI:txid83333)

Secondary structure (DSSP, 8-state):
---EEEEE-THHHHTTT----BTTTTEETTEEHHHHSSHHHHHH-HHHHHHHHHHHHHHHTSTT----HHHHHHHHHHHHHGGGEEEEES--SSHHHHHT--S-EETTEEEEEEEETTT--EEE--S---TT-B-SS-SS--BEEEEEPPTTSPPSSHHHHHHHHHH-SEEEEES--S-BTTGGGHHHHHHHTT-EEEEEESS-SS-SSS-SEEEES-HHHHHHHHHHHHHH-/---EEEEE-THHHHTTTPPP--EETTEETTEEHHHHSSHHHHHH-HHHHHHHHHHHHHHHTSTT----HHHHHHHHHHHHHGGGEEEEES--SSHHHHHT--S-EETTEEEEEEEETTT--EEE--S---TT-B-SSSSS--BEEEEEPPTTSPPSSHHHHHHHHHH-SEEEEES--S-BTTGGGHHHHHHHTT-EEEEEESS--TTGGG-SEEEES-HHHHHHHHHHHHHHHH-/----B----/-----BS---

InterPro domains:
  IPR003000 Sirtuin family [PF02146] (48-221)
  IPR026590 Sirtuin family, catalytic core domain [PS50305] (20-272)
  IPR026591 Sirtuin, catalytic core small domain superfamily [G3DSA:3.30.1600.10] (57-193)
  IPR027546 Sirtuin, class III [MF_01121] (41-271)
  IPR027546 Sirtuin, class III [cd01412] (41-266)
  IPR029035 DHS-like NAD/FAD-binding domain superfamily [SSF52467] (41-270)
  IPR050134 NAD-dependent sirtuin protein deacylases [PTHR11085] (40-269)

Foldseek 3Di:
DFQEEEEEEDLQQVVLPQDADDVPVCDGVNDHLVQQFDPVNCVVCVPVNLVVLQVNLVVLPDPSRARFLLLLLVQVLCVQCPPSYAYEYCDQHCRNVVSHDPPYHNQFYHSQWKAFPPPRDIDGHRHGADQVDFDPPDPPTGHIGGRGHGVVGGTPPVVVLLVSLLRGQEYEYEADQLPDPPSSVSLVSNVVNNHQYEYEYQDDNDDDDRHPYYDHDRSSPRNNVVSVVVSVD/DFQEEEEEEQQQQVVLPAQTPDQDPQDSVPHGLVQQFDPVNCVVCVVVNLVVLQVSLVRLPDPSGARFLLLLLVQVLCVLQPPSYAAEYCDQHCRNVRSHDPPYHHQFYHSQWKAAPPPRDIGGHRHGADQPDFDPPDPPTGHIGGGGHGPVGGTPPVVVLLVSLLRGQEYEYEADQLPDPPVVVSLVSNVVNPHQYEYEHQDAHPSNVSHPYYDHRRSSPRNNVVSVVVVVVSD/DDDDDDDDD/DPDDDDPDDD

Radius of gyration: 24.78 Å; Cα contacts (8 Å, |Δi|>4): 1012; chains: 4; bounding box: 56×60×64 Å

CATH classification: 3.40.50.1220 (+1 more: 3.30.1600.10)

Solvent-accessible surface area: 21845 Å² total